Protein 3NJD (pdb70)

Radius of gyration: 25.16 Å; Cα contacts (8 Å, |Δi|>4): 1205; chains: 2; bounding box: 56×66×64 Å

B-factor: mean 18.05, std 8.72, range [6.35, 55.02]

Structure (mmCIF, N/CA/C/O backbone):
data_3NJD
#
_entry.id   3NJD
#
_cell.length_a   171.010
_cell.length_b   171.010
_cell.length_c   171.010
_cell.angle_alpha   90.00
_cell.angle_beta   90.00
_cell.angle_gamma   90.00
#
_symmetry.space_group_name_H-M   'I 2 3'
#
loop_
_entity.id
_entity.type
_entity.pdbx_description
1 polymer 'Enoyl-CoA hydratase'
2 water water
#
loop_
_atom_site.group_PDB
_atom_site.id
_atom_site.type_symbol
_atom_site.label_atom_id
_atom_site.label_alt_id
_atom_site.label_comp_id
_atom_site.label_asym_id
_atom_site.label_entity_id
_atom_site.label_seq_id
_atom_site.pdbx_PDB_ins_code
_atom_site.Cartn_x
_atom_site.Cartn_y
_atom_site.Cartn_z
_atom_site.occupancy
_atom_site.B_iso_or_equiv
_atom_site.auth_seq_id
_atom_site.auth_comp_id
_atom_site.auth_asym_id
_atom_site.auth_atom_id
_atom_site.pdbx_PDB_model_num
ATOM 1 N N . VAL A 1 29 ? 39.012 66.139 14.351 1.00 32.52 8 VAL A N 1
ATOM 2 C CA . VAL A 1 29 ? 40.107 66.968 14.964 1.00 32.01 8 VAL A CA 1
ATOM 3 C C . VAL A 1 29 ? 41.098 67.443 13.904 1.00 32.93 8 VAL A C 1
ATOM 4 O O . VAL A 1 29 ? 41.610 66.640 13.128 1.00 33.88 8 VAL A O 1
ATOM 8 N N . ASP A 1 30 ? 41.356 68.753 13.874 1.00 33.76 9 ASP A N 1
ATOM 9 C CA . ASP A 1 30 ? 42.361 69.352 13.005 1.00 34.00 9 ASP A CA 1
ATOM 10 C C . ASP A 1 30 ? 43.616 69.664 13.823 1.00 33.15 9 ASP A C 1
ATOM 11 O O . ASP A 1 30 ? 43.604 70.560 14.663 1.00 31.88 9 ASP A O 1
ATOM 16 N N . PHE A 1 31 ? 44.695 68.937 13.563 1.00 32.94 10 PHE A N 1
ATOM 17 C CA . PHE A 1 31 ? 45.925 69.112 14.330 1.00 33.56 10 PHE A CA 1
ATOM 18 C C . PHE A 1 31 ? 46.490 70.533 14.194 1.00 33.94 10 PHE A C 1
ATOM 19 O O . PHE A 1 31 ? 47.246 70.973 15.040 1.00 33.45 10 PHE A O 1
ATOM 27 N N . ASP A 1 32 ? 46.096 71.261 13.156 1.00 34.54 11 ASP A N 1
ATOM 28 C CA . ASP A 1 32 ? 46.556 72.639 12.996 1.00 35.39 11 ASP A CA 1
ATOM 29 C C . ASP A 1 32 ? 45.649 73.661 13.651 1.00 34.48 11 ASP A C 1
ATOM 30 O O . ASP A 1 32 ? 45.985 74.856 13.702 1.00 35.63 11 ASP A O 1
ATOM 35 N N . ASN A 1 33 ? 44.504 73.216 14.152 1.00 32.21 12 ASN A N 1
ATOM 36 C CA . ASN A 1 33 ? 43.561 74.109 14.794 1.00 32.08 12 ASN A CA 1
ATOM 37 C C . ASN A 1 33 ? 42.937 73.436 16.018 1.00 28.93 12 ASN A C 1
ATOM 38 O O . ASN A 1 33 ? 41.735 73.215 16.068 1.00 29.60 12 ASN A O 1
ATOM 43 N N . LEU A 1 34 ? 43.770 73.108 17.005 1.00 25.90 13 LEU A N 1
ATOM 44 C CA . LEU A 1 34 ? 43.286 72.503 18.261 1.00 22.93 13 LEU A CA 1
ATOM 45 C C . LEU A 1 34 ? 42.689 73.579 19.159 1.00 22.58 13 LEU A C 1
ATOM 46 O O . LEU A 1 34 ? 43.164 74.726 19.169 1.00 22.75 13 LEU A O 1
ATOM 51 N N . LYS A 1 35 ? 41.646 73.225 19.902 1.00 19.93 14 LYS A N 1
ATOM 52 C CA . LYS A 1 35 ? 40.898 74.191 20.706 1.00 20.01 14 LYS A CA 1
ATOM 53 C C . LYS A 1 35 ? 41.183 74.097 22.200 1.00 19.89 14 LYS A C 1
ATOM 54 O O . LYS A 1 35 ? 40.971 75.068 22.947 1.00 20.22 14 LYS A O 1
ATOM 56 N N . THR A 1 36 ? 41.628 72.939 22.670 1.00 16.60 15 THR A N 1
ATOM 57 C CA . THR A 1 36 ? 41.698 72.716 24.116 1.00 15.47 15 THR A CA 1
ATOM 58 C C . THR A 1 36 ? 43.089 72.338 24.635 1.00 15.06 15 THR A C 1
ATOM 59 O O . THR A 1 36 ? 43.334 72.410 25.832 1.00 16.23 15 THR A O 1
ATOM 63 N N . MET A 1 37 ? 43.994 71.970 23.751 1.00 15.22 16 MET A N 1
ATOM 64 C CA . MET A 1 37 ? 45.305 71.453 24.173 1.00 13.72 16 MET A CA 1
ATOM 65 C C . MET A 1 37 ? 46.265 71.573 23.009 1.00 14.84 16 MET A C 1
ATOM 66 O O . MET A 1 37 ? 45.838 71.817 21.866 1.00 15.93 16 MET A O 1
ATOM 71 N N . THR A 1 38 ? 47.563 71.458 23.299 1.00 14.41 17 THR A N 1
ATOM 72 C CA . THR A 1 38 ? 48.620 71.515 22.310 1.00 14.27 17 THR A CA 1
ATOM 73 C C . THR A 1 38 ? 49.313 70.180 22.233 1.00 14.61 17 THR A C 1
ATOM 74 O O . THR A 1 38 ? 49.197 69.361 23.139 1.00 14.60 17 THR A O 1
ATOM 78 N N . TYR A 1 39 ? 50.001 69.964 21.113 1.00 15.20 18 TYR A N 1
ATOM 79 C CA . TYR A 1 39 ? 50.757 68.758 20.871 1.00 15.05 18 TYR A CA 1
ATOM 80 C C . TYR A 1 39 ? 52.141 69.093 20.353 1.00 16.93 18 TYR A C 1
ATOM 81 O O . TYR A 1 39 ? 52.258 69.902 19.428 1.00 16.91 18 TYR A O 1
ATOM 90 N N . GLU A 1 40 ? 53.174 68.511 20.974 1.00 16.63 19 GLU A N 1
ATOM 91 C CA . GLU A 1 40 ? 54.550 68.758 20.589 1.00 18.35 19 GLU A CA 1
ATOM 92 C C . GLU A 1 40 ? 55.372 67.521 20.880 1.00 17.66 19 GLU A C 1
ATOM 93 O O . GLU A 1 40 ? 55.294 66.993 21.968 1.00 16.82 19 GLU A O 1
ATOM 99 N N . VAL A 1 41 ? 56.185 67.075 19.926 1.00 16.99 20 VAL A N 1
ATOM 100 C CA . VAL A 1 41 ? 57.133 65.983 20.168 1.00 16.40 20 VAL A CA 1
ATOM 101 C C . VAL A 1 41 ? 58.541 66.546 20.334 1.00 18.13 20 VAL A C 1
ATOM 102 O O . VAL A 1 41 ? 59.001 67.347 19.501 1.00 18.58 20 VAL A O 1
ATOM 106 N N . THR A 1 42 ? 59.168 66.215 21.460 1.00 18.16 21 THR A N 1
ATOM 107 C CA . THR A 1 42 ? 60.534 66.625 21.775 1.00 19.74 21 THR A CA 1
ATOM 108 C C . THR A 1 42 ? 61.293 65.366 22.043 1.00 19.69 21 THR A C 1
ATOM 109 O O . THR A 1 42 ? 61.080 64.691 23.053 1.00 18.07 21 THR A O 1
ATOM 113 N N . ASP A 1 43 ? 62.126 65.037 21.070 1.00 22.24 22 ASP A N 1
ATOM 114 C CA . ASP A 1 43 ? 62.950 63.872 21.099 1.00 23.18 22 ASP A CA 1
ATOM 115 C C . ASP A 1 43 ? 61.917 62.657 20.935 1.00 21.89 22 ASP A C 1
ATOM 116 O O . ASP A 1 43 ? 61.303 62.369 19.803 1.00 23.87 22 ASP A O 1
ATOM 121 N N . ARG A 1 44 ? 61.724 61.967 22.037 1.00 18.17 23 ARG A N 1
ATOM 122 C CA . ARG A 1 44 ? 60.894 60.752 22.070 1.00 16.30 23 ARG A CA 1
ATOM 123 C C . ARG A 1 44 ? 59.697 60.943 22.965 1.00 15.28 23 ARG A C 1
ATOM 124 O O . ARG A 1 44 ? 58.973 59.963 23.243 1.00 14.68 23 ARG A O 1
ATOM 132 N N . VAL A 1 45 ? 59.463 62.173 23.393 1.00 13.71 24 VAL A N 1
ATOM 133 C CA . VAL A 1 45 ? 58.367 62.481 24.310 1.00 13.72 24 VAL A CA 1
ATOM 134 C C . VAL A 1 45 ? 57.279 63.253 23.554 1.00 14.02 24 VAL A C 1
ATOM 135 O O . VAL A 1 45 ? 57.559 64.338 22.964 1.00 13.59 24 VAL A O 1
ATOM 139 N N . ALA A 1 46 ? 56.062 62.700 23.530 1.00 12.05 25 ALA A N 1
ATOM 140 C CA . ALA A 1 46 ? 54.912 63.450 23.004 1.00 12.60 25 ALA A CA 1
ATOM 141 C C . ALA A 1 46 ? 54.205 64.199 24.134 1.00 12.66 25 ALA A C 1
ATOM 142 O O . ALA A 1 46 ? 53.620 63.582 25.038 1.00 12.83 25 ALA A O 1
ATOM 144 N N . ARG A 1 47 ? 54.251 65.525 24.077 1.00 11.97 26 ARG A N 1
ATOM 145 C CA . ARG A 1 47 ? 53.672 66.380 25.101 1.00 12.81 26 ARG A CA 1
ATOM 146 C C . ARG A 1 47 ? 52.292 66.836 24.675 1.00 12.31 26 ARG A C 1
ATOM 147 O O . ARG A 1 47 ? 52.156 67.571 23.696 1.00 13.53 26 ARG A O 1
ATOM 155 N N . ILE A 1 48 ? 51.285 66.382 25.418 1.00 11.49 27 ILE A N 1
ATOM 156 C CA . ILE A 1 48 ? 49.881 66.800 25.254 1.00 12.32 27 ILE A CA 1
ATOM 157 C C . ILE A 1 48 ? 49.554 67.709 26.450 1.00 12.76 27 ILE A C 1
ATOM 158 O O . ILE A 1 48 ? 49.565 67.263 27.586 1.00 12.75 27 ILE A O 1
ATOM 163 N N . THR A 1 49 ? 49.386 69.002 26.193 1.00 11.81 28 THR A N 1
ATOM 164 C CA . THR A 1 49 ? 49.336 69.981 27.268 1.00 12.02 28 THR A CA 1
ATOM 165 C C . THR A 1 49 ? 48.069 70.812 27.167 1.00 12.40 28 THR A C 1
ATOM 166 O O . THR A 1 49 ? 47.844 71.492 26.185 1.00 12.54 28 THR A O 1
ATOM 170 N N . PHE A 1 50 ? 47.258 70.799 28.224 1.00 11.99 29 PHE A N 1
ATOM 171 C CA . PHE A 1 50 ? 45.975 71.477 28.185 1.00 12.71 29 PHE A CA 1
ATOM 172 C C . PHE A 1 50 ? 46.242 72.986 28.066 1.00 13.46 29 PHE A C 1
ATOM 173 O O . PHE A 1 50 ? 47.226 73.506 28.622 1.00 13.53 29 PHE A O 1
ATOM 181 N N . ASN A 1 51 ? 45.382 73.661 27.312 1.00 13.06 30 ASN A N 1
ATOM 182 C CA . ASN A 1 51 ? 45.596 75.054 26.923 1.00 15.00 30 ASN A CA 1
ATOM 183 C C . ASN A 1 51 ? 44.374 75.942 27.156 1.00 16.98 30 ASN A C 1
ATOM 184 O O . ASN A 1 51 ? 44.144 76.869 26.378 1.00 16.41 30 ASN A O 1
ATOM 189 N N . ARG A 1 52 ? 43.640 75.696 28.229 1.00 16.88 31 ARG A N 1
ATOM 190 C CA . ARG A 1 52 ? 42.582 76.611 28.684 1.00 18.74 31 ARG A CA 1
ATOM 191 C C . ARG A 1 52 ? 42.798 77.014 30.163 1.00 18.50 31 ARG A C 1
ATOM 192 O O . ARG A 1 52 ? 41.907 76.817 31.000 1.00 18.30 31 ARG A O 1
ATOM 200 N N . PRO A 1 53 ? 43.980 77.559 30.494 1.00 18.69 32 PRO A N 1
ATOM 201 C CA . PRO A 1 53 ? 44.317 77.841 31.891 1.00 19.98 32 PRO A CA 1
ATOM 202 C C . PRO A 1 53 ? 43.382 78.862 32.534 1.00 21.58 32 PRO A C 1
ATOM 203 O O . PRO A 1 53 ? 43.144 78.771 33.731 1.00 21.64 32 PRO A O 1
ATOM 207 N N . GLU A 1 54 ? 42.875 79.805 31.734 1.00 23.17 33 GLU A N 1
ATOM 208 C CA A GLU A 1 54 ? 41.908 80.804 32.211 0.50 24.10 33 GLU A CA 1
ATOM 209 C CA B GLU A 1 54 ? 41.893 80.812 32.185 0.50 24.18 33 GLU A CA 1
ATOM 210 C C . GLU A 1 54 ? 40.594 80.171 32.710 1.00 23.82 33 GLU A C 1
ATOM 211 O O . GLU A 1 54 ? 39.846 80.786 33.494 1.00 25.21 33 GLU A O 1
ATOM 222 N N . LYS A 1 55 ? 40.316 78.942 32.283 1.00 21.14 34 LYS A N 1
ATOM 223 C CA . LYS A 1 55 ? 39.150 78.170 32.717 1.00 20.35 34 LYS A CA 1
ATOM 224 C C . LYS A 1 55 ? 39.542 76.934 33.541 1.00 18.78 34 LYS A C 1
ATOM 225 O O . LYS A 1 55 ? 38.759 76.008 33.675 1.00 17.85 34 LYS A O 1
ATOM 227 N N . GLY A 1 56 ? 40.752 76.907 34.084 1.00 17.79 35 GLY A N 1
ATOM 228 C CA . GLY A 1 56 ? 41.202 75.760 34.863 1.00 17.15 35 GLY A CA 1
ATOM 229 C C . GLY A 1 56 ? 41.336 74.509 34.026 1.00 15.23 35 GLY A C 1
ATOM 230 O O . GLY A 1 56 ? 41.255 73.409 34.535 1.00 15.85 35 GLY A O 1
ATOM 231 N N . ASN A 1 57 ? 41.575 74.668 32.736 1.00 14.62 36 ASN A N 1
ATOM 232 C CA . ASN A 1 57 ? 41.608 73.550 31.802 1.00 15.10 36 ASN A CA 1
ATOM 233 C C . ASN A 1 57 ? 40.366 72.677 31.873 1.00 14.65 36 ASN A C 1
ATOM 234 O O . ASN A 1 57 ? 40.409 71.445 31.696 1.00 12.95 36 ASN A O 1
ATOM 239 N N . ALA A 1 58 ? 39.243 73.335 32.105 1.00 14.95 37 ALA A N 1
ATOM 240 C CA . ALA A 1 58 ? 37.999 72.618 32.256 1.00 14.45 37 ALA A CA 1
ATOM 241 C C . ALA A 1 58 ? 37.649 71.868 30.988 1.00 14.27 37 ALA A C 1
ATOM 242 O O . ALA A 1 58 ? 37.947 72.280 29.857 1.00 14.37 37 ALA A O 1
ATOM 244 N N . ILE A 1 59 ? 36.997 70.732 31.196 1.00 13.89 38 ILE A N 1
ATOM 245 C CA . ILE A 1 59 ? 36.655 69.792 30.136 1.00 13.19 38 ILE A CA 1
ATOM 246 C C . ILE A 1 59 ? 35.448 70.316 29.378 1.00 14.64 38 ILE A C 1
ATOM 247 O O . ILE A 1 59 ? 34.410 70.670 29.994 1.00 14.37 38 ILE A O 1
ATOM 252 N N . VAL A 1 60 ? 35.571 70.342 28.058 1.00 14.43 39 VAL A N 1
ATOM 253 C CA . VAL A 1 60 ? 34.468 70.702 27.157 1.00 15.47 39 VAL A CA 1
ATOM 254 C C . VAL A 1 60 ? 34.333 69.616 26.084 1.00 16.14 39 VAL A C 1
ATOM 255 O O . VAL A 1 60 ? 35.106 68.655 26.067 1.00 13.94 39 VAL A O 1
ATOM 259 N N . ALA A 1 61 ? 33.344 69.752 25.203 1.00 16.45 40 ALA A N 1
ATOM 260 C CA . ALA A 1 61 ? 33.015 68.685 24.239 1.00 16.40 40 ALA A CA 1
ATOM 261 C C . ALA A 1 61 ? 34.253 68.262 23.420 1.00 15.67 40 ALA A C 1
ATOM 262 O O . ALA A 1 61 ? 34.447 67.086 23.162 1.00 15.79 40 ALA A O 1
ATOM 264 N N . ASP A 1 62 ? 35.106 69.207 23.050 1.00 16.32 41 ASP A N 1
ATOM 265 C CA . ASP A 1 62 ? 36.266 68.893 22.240 1.00 16.17 41 ASP A CA 1
ATOM 266 C C . ASP A 1 62 ? 37.415 68.186 23.003 1.00 15.35 41 ASP A C 1
ATOM 267 O O . ASP A 1 62 ? 38.257 67.559 22.394 1.00 15.20 41 ASP A O 1
ATOM 272 N N . THR A 1 63 ? 37.426 68.255 24.326 1.00 14.58 42 THR A N 1
ATOM 273 C CA . THR A 1 63 ? 38.554 67.741 25.134 1.00 12.30 42 THR A CA 1
ATOM 274 C C . THR A 1 63 ? 38.775 66.236 24.904 1.00 12.68 42 THR A C 1
ATOM 275 O O . THR A 1 63 ? 39.883 65.826 24.568 1.00 11.77 42 THR A O 1
ATOM 279 N N . PRO A 1 64 ? 37.711 65.400 25.018 1.00 11.83 43 PRO A N 1
ATOM 280 C CA . PRO A 1 64 ? 37.959 63.957 24.787 1.00 12.68 43 PRO A CA 1
ATOM 281 C C . PRO A 1 64 ? 38.352 63.606 23.354 1.00 12.65 43 PRO A C 1
ATOM 282 O O . PRO A 1 64 ? 39.118 62.643 23.122 1.00 12.80 43 PRO A O 1
ATOM 286 N N . LEU A 1 65 ? 37.870 64.408 22.408 1.00 13.38 44 LEU A N 1
ATOM 287 C CA . LEU A 1 65 ? 38.142 64.168 20.993 1.00 15.07 44 LEU A CA 1
ATOM 288 C C . LEU A 1 65 ? 39.595 64.513 20.685 1.00 12.68 44 LEU A C 1
ATOM 289 O O . LEU A 1 65 ? 40.347 63.706 20.090 1.00 12.37 44 LEU A O 1
ATOM 294 N N . GLU A 1 66 ? 40.030 65.668 21.157 1.00 12.57 45 GLU A N 1
ATOM 295 C CA . GLU A 1 66 ? 41.427 66.052 20.953 1.00 13.20 45 GLU A CA 1
ATOM 296 C C . GLU A 1 66 ? 42.352 65.094 21.712 1.00 13.06 45 GLU A C 1
ATOM 297 O O . GLU A 1 66 ? 43.351 64.642 21.175 1.00 13.41 45 GLU A O 1
ATOM 303 N N . LEU A 1 67 ? 42.022 64.763 22.958 1.00 13.83 46 LEU A N 1
ATOM 304 C CA . LEU A 1 67 ? 42.895 63.851 23.721 1.00 12.60 46 LEU A CA 1
ATOM 305 C C . LEU A 1 67 ? 43.086 62.535 22.997 1.00 12.61 46 LEU A C 1
ATOM 306 O O . LEU A 1 67 ? 44.205 62.077 22.808 1.00 11.99 46 LEU A O 1
ATOM 311 N N . SER A 1 68 ? 41.996 61.910 22.592 1.00 12.36 47 SER A N 1
ATOM 312 C CA A SER A 1 68 ? 42.122 60.577 21.994 0.50 12.70 47 SER A CA 1
ATOM 313 C CA B SER A 1 68 ? 42.040 60.595 21.942 0.50 12.95 47 SER A CA 1
ATOM 314 C C . SER A 1 68 ? 42.803 60.644 20.612 1.00 13.08 47 SER A C 1
ATOM 315 O O . SER A 1 68 ? 43.610 59.759 20.280 1.00 11.88 47 SER A O 1
ATOM 320 N N . ALA A 1 69 ? 42.554 61.693 19.836 1.00 13.11 48 ALA A N 1
ATOM 321 C CA . ALA A 1 69 ? 43.222 61.863 18.559 1.00 13.45 48 ALA A CA 1
ATOM 322 C C . ALA A 1 69 ? 44.738 62.066 18.709 1.00 13.07 48 ALA A C 1
ATOM 323 O O . ALA A 1 69 ? 45.512 61.542 17.902 1.00 13.09 48 ALA A O 1
ATOM 325 N N . LEU A 1 70 ? 45.146 62.848 19.709 1.00 12.83 49 LEU A N 1
ATOM 326 C CA . LEU A 1 70 ? 46.569 63.109 19.924 1.00 12.00 49 LEU A CA 1
ATOM 327 C C . LEU A 1 70 ? 47.316 61.879 20.493 1.00 11.94 49 LEU A C 1
ATOM 328 O O . LEU A 1 70 ? 48.477 61.637 20.153 1.00 10.76 49 LEU A O 1
ATOM 333 N N . VAL A 1 71 ? 46.656 61.137 21.371 1.00 11.09 50 VAL A N 1
ATOM 334 C CA . VAL A 1 71 ? 47.185 59.900 21.883 1.00 10.85 50 VAL A CA 1
ATOM 335 C C . VAL A 1 71 ? 47.428 58.912 20.730 1.00 10.76 50 VAL A C 1
ATOM 336 O O . VAL A 1 71 ? 48.481 58.272 20.685 1.00 10.42 50 VAL A O 1
ATOM 340 N N . GLU A 1 72 ? 46.445 58.772 19.826 1.00 10.27 51 GLU A N 1
ATOM 341 C CA . GLU A 1 72 ? 46.584 57.922 18.661 1.00 11.10 51 GLU A CA 1
ATOM 342 C C . GLU A 1 72 ? 47.740 58.372 17.762 1.00 12.61 51 GLU A C 1
ATOM 343 O O . GLU A 1 72 ? 48.529 57.548 17.253 1.00 12.77 51 GLU A O 1
ATOM 349 N N . ARG A 1 73 ? 47.852 59.672 17.541 1.00 11.69 52 ARG A N 1
ATOM 350 C CA . ARG A 1 73 ? 48.949 60.214 16.755 1.00 13.75 52 ARG A CA 1
ATOM 351 C C . ARG A 1 73 ? 50.290 59.827 17.351 1.00 12.80 52 ARG A C 1
ATOM 352 O O . ARG A 1 73 ? 51.197 59.403 16.650 1.00 13.06 52 ARG A O 1
ATOM 360 N N . ALA A 1 74 ? 50.398 59.964 18.661 1.00 12.66 53 ALA A N 1
ATOM 361 C CA . ALA A 1 74 ? 51.622 59.568 19.358 1.00 12.18 53 ALA A CA 1
ATOM 362 C C . ALA A 1 74 ? 51.906 58.070 19.251 1.00 12.27 53 ALA A C 1
ATOM 363 O O . ALA A 1 74 ? 53.041 57.667 19.015 1.00 11.61 53 ALA A O 1
ATOM 365 N N . ASP A 1 75 ? 50.876 57.251 19.452 1.00 10.74 54 ASP A N 1
ATOM 366 C CA . ASP A 1 75 ? 51.022 55.793 19.329 1.00 11.00 54 ASP A CA 1
ATOM 367 C C . ASP A 1 75 ? 51.593 55.406 17.939 1.00 12.40 54 ASP A C 1
ATOM 368 O O . ASP A 1 75 ? 52.379 54.489 17.819 1.00 13.33 54 ASP A O 1
ATOM 373 N N . LEU A 1 76 ? 51.154 56.088 16.888 1.00 13.53 55 LEU A N 1
ATOM 374 C CA . LEU A 1 76 ? 51.523 55.732 15.533 1.00 14.46 55 LEU A CA 1
ATOM 375 C C . LEU A 1 76 ? 52.869 56.295 15.070 1.00 14.47 55 LEU A C 1
ATOM 376 O O . LEU A 1 76 ? 53.394 55.880 14.042 1.00 14.53 55 LEU A O 1
ATOM 381 N N . ASP A 1 77 ? 53.447 57.222 15.824 1.00 13.79 56 ASP A N 1
ATOM 382 C CA . ASP A 1 77 ? 54.705 57.857 15.474 1.00 12.72 56 ASP A CA 1
ATOM 383 C C . ASP A 1 77 ? 55.875 57.040 16.039 1.00 13.58 56 ASP A C 1
ATOM 384 O O . ASP A 1 77 ? 56.061 56.985 17.247 1.00 11.60 56 ASP A O 1
ATOM 389 N N . PRO A 1 78 ? 56.694 56.439 15.171 1.00 14.58 57 PRO A N 1
ATOM 390 C CA . PRO A 1 78 ? 57.750 55.583 15.678 1.00 15.53 57 PRO A CA 1
ATOM 391 C C . PRO A 1 78 ? 58.847 56.325 16.431 1.00 16.12 57 PRO A C 1
ATOM 392 O O . PRO A 1 78 ? 59.630 55.673 17.142 1.00 16.05 57 PRO A O 1
ATOM 396 N N . ASP A 1 79 ? 58.887 57.647 16.313 1.00 15.12 58 ASP A N 1
ATOM 397 C CA . ASP A 1 79 ? 59.852 58.416 17.056 1.00 15.80 58 ASP A CA 1
ATOM 398 C C . ASP A 1 79 ? 59.376 58.765 18.462 1.00 15.28 58 ASP A C 1
ATOM 399 O O . ASP A 1 79 ? 60.146 59.355 19.222 1.00 16.24 58 ASP A O 1
ATOM 404 N N . VAL A 1 80 ? 58.132 58.397 18.809 1.00 13.00 59 VAL A N 1
ATOM 405 C CA . VAL A 1 80 ? 57.572 58.660 20.142 1.00 12.32 59 VAL A CA 1
ATOM 406 C C . VAL A 1 80 ? 57.596 57.386 20.982 1.00 12.68 59 VAL A C 1
ATOM 407 O O . VAL A 1 80 ? 57.136 56.333 20.537 1.00 11.73 59 VAL A O 1
ATOM 411 N N . HIS A 1 81 ? 58.131 57.495 22.199 1.00 12.54 60 HIS A N 1
ATOM 412 C CA . HIS A 1 81 ? 58.180 56.373 23.143 1.00 12.48 60 HIS A CA 1
ATOM 413 C C . HIS A 1 81 ? 57.268 56.545 24.359 1.00 12.22 60 HIS A C 1
ATOM 414 O O . HIS A 1 81 ? 56.914 55.554 25.001 1.00 12.45 60 HIS A O 1
ATOM 421 N N . VAL A 1 82 ? 56.907 57.780 24.676 1.00 11.01 61 VAL A N 1
ATOM 422 C CA . VAL A 1 82 ? 56.161 58.102 25.896 1.00 10.24 61 VAL A CA 1
ATOM 423 C C . VAL A 1 82 ? 55.321 59.383 25.670 1.00 10.64 61 VAL A C 1
ATOM 424 O O . VAL A 1 82 ? 55.704 60.311 24.942 1.00 9.86 61 VAL A O 1
ATOM 428 N N . ILE A 1 83 ? 54.141 59.386 26.278 1.00 10.31 62 ILE A N 1
ATOM 429 C CA . ILE A 1 83 ? 53.200 60.479 26.214 1.00 9.89 62 ILE A CA 1
ATOM 430 C C . ILE A 1 83 ? 53.128 61.135 27.579 1.00 10.98 62 ILE A C 1
ATOM 431 O O . ILE A 1 83 ? 52.909 60.462 28.607 1.00 11.06 62 ILE A O 1
ATOM 436 N N . LEU A 1 84 ? 53.333 62.447 27.596 1.00 10.85 63 LEU A N 1
ATOM 437 C CA . LEU A 1 84 ? 53.303 63.231 28.836 1.00 11.65 63 LEU A CA 1
ATOM 438 C C . LEU A 1 84 ? 52.130 64.227 28.750 1.00 11.51 63 LEU A C 1
ATOM 439 O O . LEU A 1 84 ? 52.108 65.097 27.878 1.00 12.15 63 LEU A O 1
ATOM 444 N N . VAL A 1 85 ? 51.180 64.074 29.667 1.00 11.46 64 VAL A N 1
ATOM 445 C CA . VAL A 1 85 ? 49.998 64.887 29.711 1.00 11.52 64 VAL A CA 1
ATOM 446 C C . VAL A 1 85 ? 50.099 65.807 30.924 1.00 12.45 64 VAL A C 1
ATOM 447 O O . VAL A 1 85 ? 50.305 65.335 32.047 1.00 12.49 64 VAL A O 1
ATOM 451 N N . SER A 1 86 ? 49.871 67.101 30.694 1.00 11.99 65 SER A N 1
ATOM 452 C CA . SER A 1 86 ? 49.903 68.109 31.743 1.00 12.51 65 SER A CA 1
ATOM 453 C C . SER A 1 86 ? 49.025 69.264 31.348 1.00 12.81 65 SER A C 1
ATOM 454 O O . SER A 1 86 ? 48.491 69.294 30.245 1.00 12.92 65 SER A O 1
ATOM 457 N N . GLY A 1 87 ? 48.851 70.182 32.276 1.00 12.78 66 GLY A N 1
ATOM 458 C CA . GLY A 1 87 ? 48.073 71.405 32.014 1.00 13.25 66 GLY A CA 1
ATOM 459 C C . GLY A 1 87 ? 48.837 72.697 32.304 1.00 13.37 66 GLY A C 1
ATOM 460 O O . GLY A 1 87 ? 49.734 72.757 33.161 1.00 12.87 66 GLY A O 1
ATOM 461 N N . ARG A 1 88 ? 48.457 73.744 31.573 1.00 13.26 67 ARG A N 1
ATOM 462 C CA . ARG A 1 88 ? 48.993 75.062 31.782 1.00 14.13 67 ARG A CA 1
ATOM 463 C C . ARG A 1 88 ? 48.217 75.724 32.905 1.00 13.77 67 ARG A C 1
ATOM 464 O O . ARG A 1 88 ? 47.210 75.192 33.403 1.00 14.28 67 ARG A O 1
ATOM 472 N N . GLY A 1 89 ? 48.712 76.884 33.329 1.00 14.96 68 GLY A N 1
ATOM 473 C CA . GLY A 1 89 ? 48.050 77.646 34.367 1.00 15.26 68 GLY A CA 1
ATOM 474 C C . G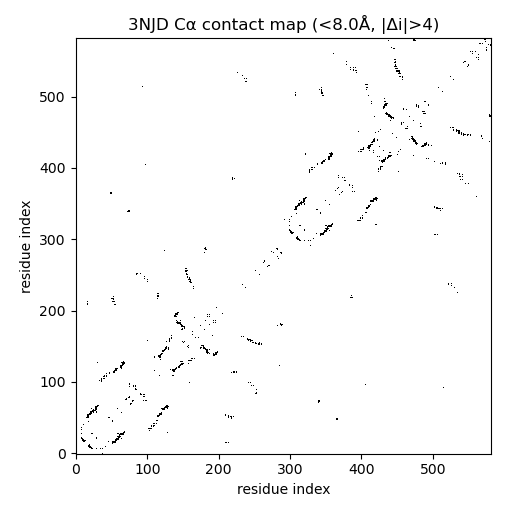LY A 1 89 ? 48.300 77.138 35.790 1.00 14.94 68 GLY A C 1
ATOM 475 O O . GLY A 1 89 ? 49.375 76.597 36.105 1.00 13.07 68 GLY A O 1
ATOM 476 N N . GLU A 1 90 ? 47.311 77.324 36.670 1.00 14.99 69 GLU A N 1
ATOM 477 C CA . GLU A 1 90 ? 47.510 77.047 38.111 1.00 15.06 69 GLU A CA 1
ATOM 478 C C . GLU A 1 90 ? 47.348 75.588 38.529 1.00 15.56 69 GLU A C 1
ATOM 479 O O . GLU A 1 90 ? 47.712 75.203 39.652 1.00 16.03 69 GLU A O 1
ATOM 485 N N . GLY A 1 91 ? 46.758 74.792 37.662 1.00 14.72 70 GLY A N 1
ATOM 486 C CA . GLY A 1 91 ? 46.597 73.371 37.944 1.00 14.78 70 GLY A CA 1
ATOM 487 C C . GLY A 1 91 ? 46.298 72.550 36.720 1.00 14.04 70 GLY A C 1
ATOM 488 O O . GLY A 1 91 ? 46.059 73.079 35.644 1.00 14.85 70 GLY A O 1
ATOM 489 N N . PHE A 1 92 ? 46.282 71.236 36.907 1.00 13.17 71 PHE A N 1
ATOM 490 C CA . PHE A 1 92 ? 46.096 70.301 35.841 1.00 13.06 71 PHE A CA 1
ATOM 491 C C . PHE A 1 92 ? 44.703 70.424 35.230 1.00 13.05 71 PHE A C 1
ATOM 492 O O . PHE A 1 92 ? 44.577 70.637 34.027 1.00 13.26 71 PHE A O 1
ATOM 500 N N . CYS A 1 93 ? 43.688 70.209 36.054 1.00 12.95 72 CYS A N 1
ATOM 501 C CA . CYS A 1 93 ? 42.302 70.225 35.581 1.00 12.92 72 CYS A CA 1
ATOM 502 C C . CYS A 1 93 ? 41.300 70.309 36.758 1.00 13.75 72 CYS A C 1
ATOM 503 O O . CYS A 1 93 ? 41.394 69.509 37.704 1.00 12.86 72 CYS A O 1
ATOM 506 N N . ALA A 1 94 ? 40.375 71.286 36.663 1.00 14.57 73 ALA A N 1
ATOM 507 C CA . ALA A 1 94 ? 39.313 71.585 37.662 1.00 15.95 73 ALA A CA 1
ATOM 508 C C . ALA A 1 94 ? 38.042 70.766 37.433 1.00 16.40 73 ALA A C 1
ATOM 509 O O . ALA A 1 94 ? 37.117 70.851 38.244 1.00 17.18 73 ALA A O 1
ATOM 511 N N . GLY A 1 95 ? 37.948 70.048 36.321 1.00 16.02 74 GLY A N 1
ATOM 512 C CA . GLY A 1 95 ? 36.788 69.212 36.058 1.00 16.85 74 GLY A CA 1
ATOM 513 C C . GLY A 1 95 ? 35.949 69.691 34.900 1.00 17.09 74 GLY A C 1
ATOM 514 O O . GLY A 1 95 ? 36.424 70.417 34.047 1.00 16.67 74 GLY A O 1
ATOM 515 N N . PHE A 1 96 ? 34.709 69.245 34.856 1.00 18.04 75 PHE A N 1
ATOM 516 C CA . PHE A 1 96 ? 33.840 69.615 33.741 1.00 20.19 75 PHE A CA 1
ATOM 517 C C . PHE A 1 96 ? 33.427 71.085 33.714 1.00 23.76 75 PHE A C 1
ATOM 518 O O . PHE A 1 96 ? 33.062 71.656 34.755 1.00 24.96 75 PHE A O 1
ATOM 526 N N . ASP A 1 97 ? 33.487 71.663 32.515 1.00 25.74 76 ASP A N 1
ATOM 527 C CA . ASP A 1 97 ? 33.009 73.010 32.246 1.00 28.58 76 ASP A CA 1
ATOM 528 C C . ASP A 1 97 ? 31.504 72.964 32.081 1.00 30.95 76 ASP A C 1
ATOM 529 O O . ASP A 1 97 ? 30.841 73.958 32.409 1.00 36.85 76 ASP A O 1
ATOM 531 N N . PRO A 1 113 ? 27.015 70.336 14.023 1.00 44.59 92 PRO A N 1
ATOM 532 C CA . PRO A 1 113 ? 28.098 69.388 14.388 1.00 43.80 92 PRO A CA 1
ATOM 533 C C . PRO A 1 113 ? 27.524 68.106 15.051 1.00 42.15 92 PRO A C 1
ATOM 534 O O . PRO A 1 113 ? 27.490 67.011 14.438 1.00 42.49 92 PRO A O 1
ATOM 538 N N . TYR A 1 114 ? 27.046 68.259 16.290 1.00 39.45 93 TYR A N 1
ATOM 539 C CA . TYR A 1 114 ? 26.215 67.234 16.917 1.00 36.61 93 TYR A CA 1
ATOM 540 C C . TYR A 1 114 ? 24.748 67.475 16.626 1.00 34.31 93 TYR A C 1
ATOM 541 O O . TYR A 1 114 ? 23.882 66.737 17.127 1.00 30.95 93 TYR A O 1
ATOM 550 N N . GLU A 1 115 ? 24.460 68.476 15.783 1.00 31.66 94 GLU A N 1
ATOM 551 C CA . GLU A 1 115 ? 23.097 68.764 15.388 1.00 30.52 94 GLU A CA 1
ATOM 552 C C . GLU A 1 115 ? 22.454 67.526 14.808 1.00 28.84 94 GLU A C 1
ATOM 553 O O . GLU A 1 115 ? 23.047 66.833 13.999 1.00 29.14 94 GLU A O 1
ATOM 555 N N . GLY A 1 116 ? 21.222 67.248 15.212 1.00 27.68 95 GLY A N 1
ATOM 556 C CA . GLY A 1 116 ? 20.509 66.085 14.688 1.00 26.98 95 GLY A CA 1
ATOM 557 C C . GLY A 1 116 ? 21.002 64.754 15.257 1.00 24.64 95 GLY A C 1
ATOM 558 O O . GLY A 1 116 ? 20.552 63.702 14.815 1.00 26.46 95 GLY A O 1
ATOM 559 N N . THR A 1 117 ? 21.922 64.794 16.211 1.00 22.06 96 THR A N 1
ATOM 560 C CA . THR A 1 117 ? 22.332 63.566 16.912 1.00 19.50 96 THR A CA 1
ATOM 561 C C . THR A 1 117 ? 21.860 63.593 18.351 1.00 18.51 96 THR A C 1
ATOM 562 O O . THR A 1 117 ? 21.464 64.640 18.888 1.00 16.19 96 THR A O 1
ATOM 566 N N . VAL A 1 118 ? 21.996 62.446 19.007 1.00 16.51 97 VAL A N 1
ATOM 567 C CA . VAL A 1 118 ? 21.703 62.379 20.444 1.00 16.89 97 VAL A CA 1
ATOM 568 C C . VAL A 1 118 ? 22.567 63.307 21.307 1.00 16.55 97 VAL A C 1
ATOM 569 O O . VAL A 1 118 ? 22.214 63.629 22.452 1.00 16.19 97 VAL A O 1
ATOM 573 N N . LEU A 1 119 ? 23.734 63.678 20.795 1.00 16.89 98 LEU A N 1
ATOM 574 C CA . LEU A 1 119 ? 24.654 64.527 21.521 1.00 17.62 98 LEU A CA 1
ATOM 575 C C . LEU A 1 119 ? 24.388 66.012 21.292 1.00 18.22 98 LEU A C 1
ATOM 576 O O . LEU A 1 119 ? 25.134 66.873 21.804 1.00 18.53 98 LEU A O 1
ATOM 581 N N . SER A 1 120 ? 23.377 66.342 20.517 1.00 19.30 99 SER A N 1
ATOM 582 C CA . SER A 1 120 ? 23.114 67.776 20.270 1.00 21.48 99 SER A CA 1
ATOM 583 C C . SER A 1 120 ? 22.886 68.557 21.593 1.00 22.80 99 SER A C 1
ATOM 584 O O . SER A 1 120 ? 22.327 68.035 22.571 1.00 20.15 99 SER A O 1
ATOM 587 N N . GLY A 1 121 ? 23.305 69.821 21.620 1.00 23.75 100 GLY A N 1
ATOM 588 C CA . GLY A 1 121 ? 23.067 70.675 22.788 1.00 24.67 100 GLY A CA 1
ATOM 589 C C . GLY A 1 121 ? 21.587 70.742 23.122 1.00 24.69 100 GLY A C 1
ATOM 590 O O . GLY A 1 121 ? 21.210 70.690 24.292 1.00 25.43 100 GLY A O 1
ATOM 591 N N . LYS A 1 122 ? 20.745 70.782 22.111 1.00 25.30 101 LYS A N 1
ATOM 592 C CA . LYS A 1 122 ? 19.306 70.867 22.333 1.00 25.84 101 LYS A CA 1
ATOM 593 C C . LYS A 1 122 ? 18.783 69.599 23.034 1.00 24.87 101 LYS A C 1
ATOM 594 O O . LYS A 1 122 ? 18.001 69.693 24.006 1.00 24.74 101 LYS A O 1
ATOM 596 N N . THR A 1 123 ? 19.201 68.434 22.527 1.00 23.23 102 THR A N 1
ATOM 597 C CA . THR A 1 123 ? 18.767 67.127 23.091 1.00 21.86 102 THR A CA 1
ATOM 598 C C . THR A 1 123 ? 19.251 66.977 24.509 1.00 19.67 102 THR A C 1
ATOM 599 O O . THR A 1 123 ? 18.481 66.570 25.386 1.00 18.23 102 THR A O 1
ATOM 603 N N . GLN A 1 124 ? 20.511 67.331 24.751 1.00 18.63 103 GLN A N 1
ATOM 604 C CA . GLN A 1 124 ? 21.101 67.170 26.069 1.00 18.00 103 GLN A CA 1
ATOM 605 C C . GLN A 1 124 ? 20.495 68.173 27.061 1.00 19.97 103 GLN A C 1
ATOM 606 O O . GLN A 1 124 ? 20.201 67.837 28.203 1.00 18.59 103 GLN A O 1
ATOM 612 N N . ALA A 1 125 ? 20.291 69.411 26.627 1.00 19.86 104 ALA A N 1
ATOM 613 C CA . ALA A 1 125 ? 19.641 70.381 27.496 1.00 21.05 104 ALA A CA 1
ATOM 614 C C . ALA A 1 125 ? 18.209 69.921 27.883 1.00 20.10 104 ALA A C 1
ATOM 615 O O . ALA A 1 125 ? 17.864 69.967 29.078 1.00 20.84 104 ALA A O 1
ATOM 617 N N . LEU A 1 126 ? 17.411 69.478 26.918 1.00 19.47 105 LEU A N 1
ATOM 618 C CA . LEU A 1 126 ? 16.072 68.957 27.197 1.00 19.46 105 LEU A CA 1
ATOM 619 C C . LEU A 1 126 ? 16.122 67.833 28.227 1.00 19.49 105 LEU A C 1
ATOM 620 O O . LEU A 1 126 ? 15.202 67.704 29.049 1.00 20.80 105 LEU A O 1
ATOM 622 N N . ASN A 1 127 ? 17.180 67.023 28.159 1.00 17.13 106 ASN A N 1
ATOM 623 C CA . ASN A 1 127 ? 17.305 65.881 29.066 1.00 16.77 106 ASN A CA 1
ATOM 624 C C . ASN A 1 127 ? 17.751 66.259 30.466 1.00 16.91 106 ASN A C 1
ATOM 625 O O . ASN A 1 127 ? 17.927 65.376 31.303 1.00 15.52 106 ASN A O 1
ATOM 630 N N . HIS A 1 128 ? 18.015 67.538 30.697 1.00 18.53 107 HIS A N 1
ATOM 631 C CA . HIS A 1 128 ? 18.343 67.997 32.044 1.00 19.58 107 HIS A CA 1
ATOM 632 C C . HIS A 1 128 ? 17.228 68.836 32.664 1.00 20.35 107 HIS A C 1
ATOM 633 O O . HIS A 1 128 ? 17.414 69.401 33.736 1.00 21.31 107 HIS A O 1
ATOM 640 N N . LEU A 1 129 ? 16.057 68.878 32.041 1.00 21.31 108 LEU A N 1
ATOM 641 C CA . LEU A 1 129 ? 14.918 69.559 32.649 1.00 22.46 108 LEU A CA 1
ATOM 642 C C . LEU A 1 129 ? 14.457 68.732 33.879 1.00 22.72 108 LEU A C 1
ATOM 643 O O . LEU A 1 129 ? 14.493 67.482 33.827 1.00 23.55 108 LEU A O 1
ATOM 648 N N . PRO A 1 130 ? 14.067 69.410 34.976 1.00 21.51 109 PRO A N 1
ATOM 649 C CA . PRO A 1 130 ? 13.692 68.668 36.194 1.00 21.87 109 PRO A CA 1
ATOM 650 C C . PRO A 1 130 ? 12.255 68.150 36.220 1.00 22.22 109 PRO A C 1
ATOM 651 O O . PRO A 1 130 ? 12.015 67.107 36.824 1.00 22.88 109 PRO A O 1
ATOM 655 N N . ASP A 1 131 ? 11.309 68.836 35.578 1.00 22.55 110 ASP A N 1
ATOM 656 C CA . ASP A 1 131 ? 9.911 68.539 35.832 1.00 23.40 110 ASP A CA 1
ATOM 657 C C . ASP A 1 131 ? 9.243 67.685 34.737 1.00 22.46 110 ASP A C 1
ATOM 658 O O . ASP A 1 131 ? 8.029 67.712 34.562 1.00 22.31 110 ASP A O 1
ATOM 663 N N . GLU A 1 132 ? 10.047 66.875 34.041 1.00 21.29 111 GLU A N 1
ATOM 664 C CA . GLU A 1 132 ? 9.580 65.879 33.066 1.00 21.74 111 GLU A CA 1
ATOM 665 C C . GLU A 1 132 ? 10.524 64.671 33.219 1.00 18.84 111 GLU A C 1
ATOM 666 O O . GLU A 1 132 ? 11.658 64.848 33.627 1.00 18.26 111 GLU A O 1
ATOM 672 N N . PRO A 1 133 ? 10.072 63.468 32.893 1.00 17.63 112 PRO A N 1
ATOM 673 C CA . PRO A 1 133 ? 10.990 62.316 32.954 1.00 16.14 112 PRO A CA 1
ATOM 674 C C . PRO A 1 133 ? 12.178 62.475 32.033 1.00 15.17 112 PRO A C 1
ATOM 675 O O . PRO A 1 133 ? 12.024 62.845 30.872 1.00 15.16 112 PRO A O 1
ATOM 679 N N . TRP A 1 134 ? 13.349 62.194 32.561 1.00 14.64 113 TRP A N 1
ATOM 680 C CA . TRP A 1 134 ? 14.588 62.259 31.808 1.00 13.49 113 TRP A CA 1
ATOM 681 C C . TRP A 1 134 ? 14.930 60.850 31.306 1.00 13.47 113 TRP A C 1
ATOM 682 O O . TRP A 1 134 ? 14.320 59.860 31.726 1.00 13.47 113 TRP A O 1
ATOM 693 N N . ASP A 1 135 ? 15.887 60.775 30.379 1.00 13.43 114 ASP A N 1
ATOM 694 C CA . ASP A 1 135 ? 16.267 59.517 29.770 1.00 12.49 114 ASP A CA 1
ATOM 695 C C . ASP A 1 135 ? 17.725 59.237 30.154 1.00 12.36 114 ASP A C 1
ATOM 696 O O . ASP A 1 135 ? 18.662 59.855 29.627 1.00 12.42 114 ASP A O 1
ATOM 701 N N . PRO A 1 136 ? 17.948 58.280 31.063 1.00 11.35 115 PRO A N 1
ATOM 702 C CA . PRO A 1 136 ? 19.344 58.015 31.438 1.00 10.77 115 PRO A CA 1
ATOM 703 C C . PRO A 1 136 ? 20.224 57.446 30.342 1.00 10.68 115 PRO A C 1
ATOM 704 O O . PRO A 1 136 ? 21.443 57.560 30.453 1.00 10.34 115 PRO A O 1
ATOM 708 N N . MET A 1 137 ? 19.646 56.841 29.305 1.00 10.63 116 MET A N 1
ATOM 709 C CA . MET A 1 137 ? 20.464 56.305 28.218 1.00 10.03 116 MET A CA 1
ATOM 710 C C . MET A 1 137 ? 20.870 57.399 27.251 1.00 10.71 116 MET A C 1
ATOM 711 O O . MET A 1 137 ? 21.969 57.321 26.693 1.00 10.51 116 MET A O 1
ATOM 716 N N . VAL A 1 138 ? 20.025 58.428 27.077 1.00 11.26 117 VAL A N 1
ATOM 717 C CA . VAL A 1 138 ? 20.460 59.650 26.350 1.00 11.36 117 VAL A CA 1
ATOM 718 C C . VAL A 1 138 ? 21.669 60.274 27.100 1.00 11.91 117 VAL A C 1
ATOM 719 O O . VAL A 1 138 ? 22.631 60.729 26.489 1.00 10.95 117 VAL A O 1
ATOM 723 N N . ASP A 1 139 ? 21.612 60.310 28.414 1.00 11.00 118 ASP A N 1
ATOM 724 C CA . ASP A 1 139 ? 22.727 60.824 29.188 1.00 10.40 118 ASP A CA 1
ATOM 725 C C . ASP A 1 139 ? 23.957 59.909 29.053 1.00 10.53 118 ASP A C 1
ATOM 726 O O . ASP A 1 139 ? 25.095 60.390 28.834 1.00 10.37 118 ASP A O 1
ATOM 731 N N . TYR A 1 140 ? 23.733 58.585 29.145 1.00 10.42 119 TYR A N 1
ATOM 732 C CA . TYR A 1 140 ? 24.831 57.605 29.048 1.00 10.21 119 TYR A CA 1
ATOM 733 C C . TYR A 1 140 ? 25.561 57.758 27.704 1.00 10.99 119 TYR A C 1
ATOM 734 O O . TYR A 1 140 ? 26.820 57.720 27.630 1.00 9.25 119 TYR A O 1
ATOM 743 N N . GLN A 1 141 ? 24.817 57.907 26.612 1.00 9.81 120 GLN A N 1
ATOM 744 C CA . GLN A 1 141 ? 25.486 58.018 25.310 1.00 10.93 120 GLN A CA 1
ATOM 745 C C . GLN A 1 141 ? 26.437 59.224 25.269 1.00 11.54 120 GLN A C 1
ATOM 746 O O . GLN A 1 141 ? 27.490 59.173 24.623 1.00 12.81 120 GLN A O 1
ATOM 752 N N . MET A 1 142 ? 26.054 60.306 25.947 1.00 10.80 121 MET A N 1
ATOM 753 C CA . MET A 1 142 ? 26.898 61.488 26.060 1.00 10.98 121 MET A CA 1
ATOM 754 C C . MET A 1 142 ? 28.091 61.252 27.018 1.00 11.18 121 MET A C 1
ATOM 755 O O . MET A 1 142 ? 29.269 61.454 26.649 1.00 11.07 121 MET A O 1
ATOM 760 N N . MET A 1 143 ? 27.821 60.873 28.261 1.00 10.20 122 MET A N 1
ATOM 761 C CA . MET A 1 143 ? 28.922 60.855 29.258 1.00 10.00 122 MET A CA 1
ATOM 762 C C . MET A 1 143 ? 29.893 59.718 29.013 1.00 10.06 122 MET A C 1
ATOM 763 O O . MET A 1 143 ? 31.110 59.852 29.221 1.00 10.64 122 MET A O 1
ATOM 768 N N . SER A 1 144 ? 29.397 58.604 28.490 1.00 10.00 123 SER A N 1
ATOM 769 C CA . SER A 1 144 ? 30.272 57.488 28.165 1.00 10.31 123 SER A CA 1
ATOM 770 C C . SER A 1 144 ? 31.323 57.884 27.114 1.00 10.71 123 SER A C 1
ATOM 771 O O . SER A 1 144 ? 32.445 57.344 27.100 1.00 10.31 123 SER A O 1
ATOM 774 N N . ARG A 1 145 ? 30.997 58.845 26.258 1.00 10.09 124 ARG A N 1
ATOM 775 C CA . ARG A 1 145 ? 31.925 59.246 25.205 1.00 9.60 124 ARG A CA 1
ATOM 776 C C . ARG A 1 145 ? 33.003 60.187 25.745 1.00 11.00 124 ARG A C 1
ATOM 777 O O . ARG A 1 145 ? 34.133 60.187 25.249 1.00 12.05 124 ARG A O 1
ATOM 785 N N . PHE A 1 146 ? 32.719 60.949 26.797 1.00 10.97 125 PHE A N 1
ATOM 786 C CA . PHE A 1 146 ? 33.806 61.667 27.494 1.00 10.79 125 PHE A CA 1
ATOM 787 C C . PHE A 1 146 ? 34.766 60.641 28.067 1.00 11.27 125 PHE A C 1
ATOM 788 O O . PHE A 1 146 ? 35.979 60.702 27.861 1.00 12.13 125 PHE A O 1
ATOM 796 N N . VAL A 1 147 ? 34.226 59.644 28.745 1.00 11.44 126 VAL A N 1
ATOM 797 C CA . VAL A 1 147 ? 35.051 58.641 29.407 1.00 11.43 126 VAL A CA 1
ATOM 798 C C . VAL A 1 147 ? 35.869 57.827 28.378 1.00 12.40 126 VAL A C 1
ATOM 799 O O . VAL A 1 147 ? 37.057 57.555 28.592 1.00 11.65 126 VAL A O 1
ATOM 803 N N . ARG A 1 148 ? 35.238 57.462 27.266 1.00 12.62 127 ARG A N 1
ATOM 804 C CA . ARG A 1 148 ? 35.901 56.742 26.168 1.00 14.39 127 ARG A CA 1
ATOM 805 C C . ARG A 1 148 ? 37.147 57.504 25.680 1.00 13.60 127 ARG A C 1
ATOM 806 O O . ARG A 1 148 ? 38.224 56.908 25.512 1.00 12.74 127 ARG A O 1
ATOM 814 N N . GLY A 1 149 ? 37.020 58.808 25.505 1.00 12.46 128 GLY A N 1
ATOM 815 C CA . GLY A 1 149 ? 38.161 59.653 25.127 1.00 13.59 128 GLY A CA 1
ATOM 816 C C . GLY A 1 149 ? 39.254 59.656 26.168 1.00 12.86 128 GLY A C 1
ATOM 817 O O . GLY A 1 149 ? 40.462 59.540 25.860 1.00 11.94 128 GLY A O 1
ATOM 818 N N . PHE A 1 150 ? 38.855 59.817 27.417 1.00 11.71 129 PHE A N 1
ATOM 819 C CA . PHE A 1 150 ? 39.824 59.835 28.504 1.00 11.58 129 PHE A CA 1
ATOM 820 C C . PHE A 1 150 ? 40.551 58.485 28.658 1.00 11.21 129 PHE A C 1
ATOM 821 O O . PHE A 1 150 ? 41.785 58.441 28.979 1.00 10.44 129 PHE A O 1
ATOM 829 N N . ALA A 1 151 ? 39.827 57.398 28.389 1.00 10.10 130 ALA A N 1
ATOM 830 C CA . ALA A 1 151 ? 40.372 56.032 28.520 1.00 10.39 130 ALA A CA 1
ATOM 831 C C . ALA A 1 151 ? 41.441 55.684 27.483 1.00 9.19 130 ALA A C 1
ATOM 832 O O . ALA A 1 151 ? 42.167 54.690 27.641 1.00 8.92 130 ALA A O 1
ATOM 834 N N . SER A 1 152 ? 41.604 56.550 26.485 1.00 10.43 131 SER A N 1
ATOM 835 C CA . SER A 1 152 ? 42.746 56.479 25.567 1.00 11.05 131 SER A CA 1
ATOM 836 C C . SER A 1 152 ? 44.056 56.364 26.307 1.00 10.97 131 SER A C 1
ATOM 837 O O . SER A 1 152 ? 44.976 55.687 25.811 1.00 11.06 131 SER A O 1
ATOM 840 N N . LEU A 1 153 ? 44.169 57.005 27.478 1.00 9.69 132 LEU A N 1
ATOM 841 C CA . LEU A 1 153 ? 45.429 56.945 28.189 1.00 9.96 132 LEU A CA 1
ATOM 842 C C . LEU A 1 153 ? 45.759 55.589 28.779 1.00 9.60 132 LEU A C 1
ATOM 843 O O . LEU A 1 153 ? 46.925 55.277 29.021 1.00 9.69 132 LEU A O 1
ATOM 848 N N . MET A 1 154 ? 44.719 54.812 29.038 1.00 9.35 133 MET A N 1
ATOM 849 C CA . MET A 1 154 ? 44.835 53.468 29.582 1.00 8.57 133 MET A CA 1
ATOM 850 C C . MET A 1 154 ? 45.049 52.455 28.478 1.00 9.19 133 MET A C 1
ATOM 851 O O . MET A 1 154 ? 45.877 51.555 28.636 1.00 9.35 133 MET A O 1
ATOM 856 N N . HIS A 1 155 ? 44.284 52.584 27.393 1.00 10.26 134 HIS A N 1
ATOM 857 C CA . HIS A 1 155 ? 44.232 51.563 26.369 1.00 10.56 134 HIS A CA 1
ATOM 858 C C . HIS A 1 155 ? 45.215 51.756 25.246 1.00 11.16 134 HIS A C 1
ATOM 859 O O . HIS A 1 155 ? 45.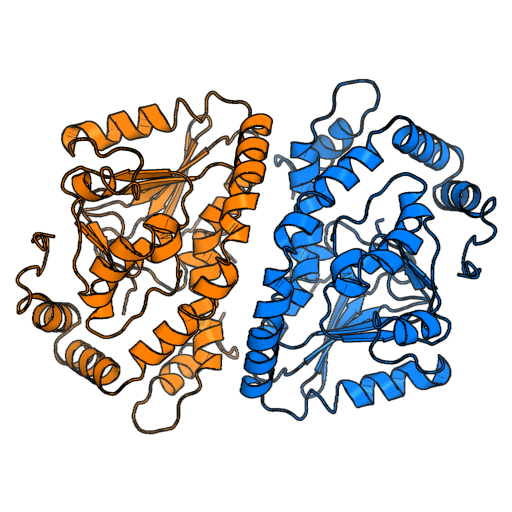398 50.828 24.470 1.00 11.29 134 HIS A O 1
ATOM 866 N N . CYS A 1 156 ? 45.837 52.925 25.134 1.00 9.61 135 CYS A N 1
ATOM 867 C CA . CYS A 1 156 ? 46.804 53.148 24.059 1.00 9.11 135 CYS A CA 1
ATOM 868 C C . CYS A 1 156 ? 48.009 52.204 24.233 1.00 10.01 135 CYS A C 1
ATOM 869 O O . CYS A 1 156 ? 48.279 51.603 25.308 1.00 9.32 135 CYS A O 1
ATOM 872 N N . ASP A 1 157 ? 48.767 52.106 23.157 1.00 9.11 136 ASP A N 1
ATOM 873 C CA . ASP A 1 157 ? 49.875 51.159 23.119 1.00 9.01 136 ASP A CA 1
ATOM 874 C C . ASP A 1 157 ? 51.063 51.615 23.982 1.00 9.65 136 ASP A C 1
ATOM 875 O O . ASP A 1 157 ? 51.743 50.795 24.625 1.00 10.31 136 ASP A O 1
ATOM 880 N N . LYS A 1 158 ? 51.319 52.917 23.997 1.00 9.99 137 LYS A N 1
ATOM 881 C CA . LYS A 1 158 ? 52.520 53.436 24.620 1.00 10.05 137 LYS A CA 1
ATOM 882 C C . LYS A 1 158 ? 52.254 53.928 26.038 1.00 9.59 137 LYS A C 1
ATOM 883 O O . LYS A 1 158 ? 51.114 54.218 26.424 1.00 9.75 137 LYS A O 1
ATOM 889 N N . PRO A 1 159 ? 53.315 54.020 26.834 1.00 9.50 138 PRO A N 1
ATOM 890 C CA . PRO A 1 159 ? 53.169 54.545 28.185 1.00 9.39 138 PRO A CA 1
ATOM 891 C C . PRO A 1 159 ? 52.659 55.977 28.270 1.00 9.63 138 PRO A C 1
ATOM 892 O O . PRO A 1 159 ? 53.071 56.842 27.479 1.00 9.08 138 PRO A O 1
ATOM 896 N N . THR A 1 160 ? 51.778 56.232 29.237 1.00 9.24 139 THR A N 1
ATOM 897 C CA . THR A 1 160 ? 51.255 57.552 29.516 1.00 9.32 139 THR A CA 1
ATOM 898 C C . THR A 1 160 ? 51.582 58.003 30.953 1.00 10.05 139 THR A C 1
ATOM 899 O O . THR A 1 160 ? 51.448 57.256 31.917 1.00 10.18 139 THR A O 1
ATOM 903 N N . VAL A 1 161 ? 52.044 59.233 31.048 1.00 9.71 140 VAL A N 1
ATOM 904 C CA . VAL A 1 161 ? 52.399 59.888 32.286 1.00 9.93 140 VAL A CA 1
ATOM 905 C C . VAL A 1 161 ? 51.550 61.170 32.381 1.00 10.70 140 VAL A C 1
ATOM 906 O O . VAL A 1 161 ? 51.528 61.973 31.460 1.00 12.53 140 VAL A O 1
ATOM 910 N N . VAL A 1 162 ? 50.898 61.366 33.526 1.00 10.83 141 VAL A N 1
ATOM 911 C CA . VAL A 1 162 ? 50.233 62.605 33.854 1.00 10.22 141 VAL A CA 1
ATOM 912 C C . VAL A 1 162 ? 50.990 63.322 34.960 1.00 11.01 141 VAL A C 1
ATOM 913 O O . VAL A 1 162 ? 51.312 62.720 35.973 1.00 10.20 141 VAL A O 1
ATOM 917 N N . LYS A 1 163 ? 51.261 64.606 34.762 1.00 11.37 142 LYS A N 1
ATOM 918 C CA . LYS A 1 163 ? 51.918 65.466 35.742 1.00 11.34 142 LYS A CA 1
ATOM 919 C C . LYS A 1 163 ? 50.847 66.382 36.328 1.00 12.13 142 LYS A C 1
ATOM 920 O O . LYS A 1 163 ? 50.244 67.186 35.599 1.00 11.91 142 LYS A O 1
ATOM 926 N N . ILE A 1 164 ? 50.601 66.248 37.633 1.00 12.50 143 ILE A N 1
ATOM 927 C CA . ILE A 1 164 ? 49.610 67.059 38.331 1.00 13.19 143 ILE A CA 1
ATOM 928 C C . ILE A 1 164 ? 50.351 68.095 39.167 1.00 13.47 143 ILE A C 1
ATOM 929 O O . ILE A 1 164 ? 51.088 67.744 40.088 1.00 13.70 143 ILE A O 1
ATOM 934 N N . HIS A 1 165 ? 50.146 69.367 38.868 1.00 12.80 144 HIS A N 1
ATOM 935 C CA . HIS A 1 165 ? 50.480 70.457 39.818 1.00 14.00 144 HIS A CA 1
ATOM 936 C C . HIS A 1 165 ? 49.178 71.114 40.227 1.00 14.55 144 HIS A C 1
ATOM 937 O O . HIS A 1 165 ? 48.214 71.084 39.468 1.00 13.45 144 HIS A O 1
ATOM 944 N N . GLY A 1 166 ? 49.163 71.746 41.399 1.00 15.20 145 GLY A N 1
ATOM 945 C CA . GLY A 1 166 ? 48.057 72.602 41.804 1.00 16.20 145 GLY A CA 1
ATOM 946 C C . GLY A 1 166 ? 46.868 71.799 42.267 1.00 17.55 145 GLY A C 1
ATOM 947 O O . GLY A 1 166 ? 46.611 71.700 43.452 1.00 20.32 145 GLY A O 1
ATOM 948 N N . TYR A 1 167 ? 46.091 71.331 41.309 1.00 17.04 146 TYR A N 1
ATOM 949 C CA . TYR A 1 167 ? 44.843 70.609 41.563 1.00 16.58 146 TYR A CA 1
ATOM 950 C C . TYR A 1 167 ? 44.559 69.637 40.420 1.00 15.16 146 TYR A C 1
ATOM 951 O O . TYR A 1 167 ? 44.886 69.891 39.242 1.00 15.26 146 TYR A O 1
ATOM 960 N N . CYS A 1 168 ? 43.924 68.543 40.795 1.00 13.56 147 CYS A N 1
ATOM 961 C CA . CYS A 1 168 ? 43.309 67.632 39.868 1.00 12.77 147 CYS A CA 1
ATOM 962 C C . CYS A 1 168 ? 42.076 67.093 40.574 1.00 11.30 147 CYS A C 1
ATOM 963 O O . CYS A 1 168 ? 42.158 66.202 41.436 1.00 11.71 147 CYS A O 1
ATOM 966 N N . VAL A 1 169 ? 40.942 67.747 40.300 1.00 11.67 148 VAL A N 1
ATOM 967 C CA . VAL A 1 169 ? 39.714 67.495 41.032 1.00 11.79 148 VAL A CA 1
ATOM 968 C C . VAL A 1 169 ? 38.552 67.226 40.123 1.00 12.39 148 VAL A C 1
ATOM 969 O O . VAL A 1 169 ? 38.522 67.668 38.961 1.00 10.47 148 VAL A O 1
ATOM 973 N N . ALA A 1 170 ? 37.611 66.435 40.645 1.00 12.84 149 ALA A N 1
ATOM 974 C CA . ALA A 1 170 ? 36.357 66.232 39.992 1.00 12.68 149 ALA A CA 1
ATOM 975 C C . ALA A 1 170 ? 36.640 65.585 38.611 1.00 12.39 149 ALA A C 1
ATOM 976 O O . ALA A 1 170 ? 37.410 64.613 38.525 1.00 13.30 149 ALA A O 1
ATOM 978 N N . GLY A 1 171 ? 36.056 66.085 37.531 1.00 12.03 150 GLY A N 1
ATOM 979 C CA . GLY A 1 171 ? 36.388 65.528 36.201 1.00 11.24 150 GLY A CA 1
ATOM 980 C C . GLY A 1 171 ? 37.868 65.414 35.821 1.00 10.86 150 GLY A C 1
ATOM 981 O O . GLY A 1 171 ? 38.243 64.575 34.981 1.00 11.41 150 GLY A O 1
ATOM 982 N N . GLY A 1 172 ? 38.722 66.266 36.383 1.00 11.12 151 GLY A N 1
ATOM 983 C CA . GLY A 1 172 ? 40.157 66.165 36.142 1.00 10.39 151 GLY A CA 1
ATOM 984 C C . GLY A 1 172 ? 40.664 64.775 36.493 1.00 10.64 151 GLY A C 1
ATOM 985 O O . GLY A 1 172 ? 41.562 64.267 35.818 1.00 10.83 151 GLY A O 1
ATOM 986 N N . THR A 1 173 ? 40.106 64.167 37.537 1.00 9.32 152 THR A N 1
ATOM 987 C CA . THR A 1 173 ? 40.541 62.813 37.941 1.00 9.52 152 THR A CA 1
ATOM 988 C C . THR A 1 173 ? 40.024 61.711 37.001 1.00 10.84 152 THR A C 1
ATOM 989 O O . THR A 1 173 ? 40.654 60.650 36.865 1.00 9.90 152 THR A O 1
ATOM 993 N N . ASP A 1 174 ? 38.906 61.953 36.311 1.00 10.16 153 ASP A N 1
ATOM 994 C CA . ASP A 1 174 ? 38.428 61.038 35.303 1.00 10.30 153 ASP A CA 1
ATOM 995 C C . ASP A 1 174 ? 39.446 60.931 34.164 1.00 10.14 153 ASP A C 1
ATOM 996 O O . ASP A 1 174 ? 39.494 59.917 33.474 1.00 10.11 153 ASP A O 1
ATOM 1001 N N . ILE A 1 175 ? 40.223 61.987 33.933 1.00 9.80 154 ILE A N 1
ATOM 1002 C CA . ILE A 1 175 ? 41.302 61.917 32.964 1.00 9.91 154 ILE A CA 1
ATOM 1003 C C . ILE A 1 175 ? 42.537 61.270 33.616 1.00 10.09 154 ILE A C 1
ATOM 1004 O O . ILE A 1 175 ? 43.056 60.249 33.139 1.00 9.40 154 ILE A O 1
ATOM 1009 N N . ALA A 1 176 ? 42.991 61.858 34.724 1.00 10.19 155 ALA A N 1
ATOM 1010 C CA . ALA A 1 176 ? 44.302 61.525 35.293 1.00 10.80 155 ALA A CA 1
ATOM 1011 C C . ALA A 1 176 ? 44.446 60.049 35.685 1.00 10.80 155 ALA A C 1
ATOM 1012 O O . ALA A 1 176 ? 45.517 59.442 35.503 1.00 10.71 155 ALA A O 1
ATOM 1014 N N . LEU A 1 177 ? 43.403 59.490 36.281 1.00 9.61 156 LEU A N 1
ATOM 1015 C CA . LEU A 1 177 ? 43.490 58.125 36.778 1.00 8.47 156 LEU A CA 1
ATOM 1016 C C . LEU A 1 177 ? 43.594 57.060 35.676 1.00 8.47 156 LEU A C 1
ATOM 1017 O O . LEU A 1 177 ? 43.970 55.915 35.981 1.00 8.01 156 LEU A O 1
ATOM 1022 N N . HIS A 1 178 ? 43.323 57.419 34.434 1.00 7.54 157 HIS A N 1
ATOM 1023 C CA . HIS A 1 178 ? 43.561 56.523 33.309 1.00 8.44 157 HIS A CA 1
ATOM 1024 C C . HIS A 1 178 ? 45.059 56.397 32.924 1.00 8.95 157 HIS A C 1
ATOM 1025 O O . HIS A 1 178 ? 45.440 55.404 32.265 1.00 10.15 157 HIS A O 1
ATOM 1032 N N . ALA A 1 179 ? 45.870 57.378 33.303 1.00 8.85 158 ALA A N 1
ATOM 1033 C CA . ALA A 1 179 ? 47.306 57.372 32.931 1.00 8.86 158 ALA A CA 1
ATOM 1034 C C . ALA A 1 179 ? 48.039 56.205 33.595 1.00 9.41 158 ALA A C 1
ATOM 1035 O O . ALA A 1 179 ? 47.674 55.775 34.707 1.00 9.25 158 ALA A O 1
ATOM 1037 N N . ASP A 1 180 ? 49.085 55.705 32.925 1.00 8.51 159 ASP A N 1
ATOM 1038 C CA . ASP A 1 180 ? 49.883 54.622 33.493 1.00 9.71 159 ASP A CA 1
ATOM 1039 C C . ASP A 1 180 ? 50.710 55.049 34.684 1.00 9.17 159 ASP A C 1
ATOM 1040 O O . ASP A 1 180 ? 50.961 54.235 35.569 1.00 9.66 159 ASP A O 1
ATOM 1045 N N . GLN A 1 181 ? 51.177 56.311 34.661 1.00 9.56 160 GLN A N 1
ATOM 1046 C CA . GLN A 1 181 ? 51.996 56.884 35.728 1.00 10.04 160 GLN A CA 1
ATOM 1047 C C . GLN A 1 181 ? 51.460 58.273 36.090 1.00 10.54 160 GLN A C 1
ATOM 1048 O O . GLN A 1 181 ? 51.214 59.070 35.195 1.00 10.27 160 GLN A O 1
ATOM 1054 N N . VAL A 1 182 ? 51.266 58.530 37.383 1.00 9.77 161 VAL A N 1
ATOM 1055 C CA . VAL A 1 182 ? 50.840 59.825 37.867 1.00 9.95 161 VAL A CA 1
ATOM 1056 C C . VAL A 1 182 ? 51.968 60.369 38.779 1.00 11.53 161 VAL A C 1
ATOM 1057 O O . VAL A 1 182 ? 52.383 59.695 39.732 1.00 11.85 161 VAL A O 1
ATOM 1061 N N . ILE A 1 183 ? 52.439 61.571 38.471 1.00 11.07 162 ILE A N 1
ATOM 1062 C CA . ILE A 1 183 ? 53.452 62.240 39.250 1.00 11.68 162 ILE A CA 1
ATOM 1063 C C . ILE A 1 183 ? 52.821 63.552 39.691 1.00 11.96 162 ILE A C 1
ATOM 1064 O O . ILE A 1 183 ? 52.270 64.260 38.867 1.00 10.98 162 ILE A O 1
ATOM 1069 N N . ALA A 1 184 ? 52.863 63.841 40.997 1.00 11.17 163 ALA A N 1
ATOM 1070 C CA . ALA A 1 184 ? 52.088 64.972 41.573 1.00 11.70 163 ALA A CA 1
ATOM 1071 C C . ALA A 1 184 ? 52.908 65.825 42.463 1.00 12.03 163 ALA A C 1
ATOM 1072 O O . ALA A 1 184 ? 53.598 65.291 43.331 1.00 12.86 163 ALA A O 1
ATOM 1074 N N . ALA A 1 185 ? 52.758 67.139 42.365 1.00 10.82 164 ALA A N 1
ATOM 1075 C CA . ALA A 1 185 ? 53.361 68.018 43.360 1.00 12.06 164 ALA A CA 1
ATOM 1076 C C . ALA A 1 185 ? 52.869 67.614 44.732 1.00 12.08 164 ALA A C 1
ATOM 1077 O O . ALA A 1 185 ? 51.678 67.287 44.929 1.00 11.47 164 ALA A O 1
ATOM 1079 N N . ALA A 1 186 ? 53.769 67.659 45.718 1.00 13.70 165 ALA A N 1
ATOM 1080 C CA . ALA A 1 186 ? 53.449 67.264 47.105 1.00 14.09 165 ALA A CA 1
ATOM 1081 C C . ALA A 1 186 ? 52.241 67.989 47.707 1.00 15.15 165 ALA A C 1
ATOM 1082 O O . ALA A 1 186 ? 51.536 67.439 48.555 1.00 13.89 165 ALA A O 1
ATOM 1084 N N . ASP A 1 187 ? 52.018 69.220 47.251 1.00 15.27 166 ASP A N 1
ATOM 1085 C CA . ASP A 1 187 ? 50.934 70.083 47.698 1.00 16.17 166 ASP A CA 1
ATOM 1086 C C . ASP A 1 187 ? 49.713 70.162 46.750 1.00 15.86 166 ASP A C 1
ATOM 1087 O O . ASP A 1 187 ? 48.800 70.963 47.001 1.00 16.30 166 ASP A O 1
ATOM 1092 N N . ALA A 1 188 ? 49.651 69.302 45.719 1.00 14.17 167 ALA A N 1
ATOM 1093 C CA . ALA A 1 188 ? 48.525 69.248 44.823 1.00 14.38 167 ALA A CA 1
ATOM 1094 C C . ALA A 1 188 ? 47.289 68.760 45.545 1.00 14.82 167 ALA A C 1
ATOM 1095 O O . ALA A 1 188 ? 47.396 68.019 46.499 1.00 15.09 167 ALA A O 1
ATOM 1097 N N . LYS A 1 189 ? 46.126 69.223 45.122 1.00 14.40 168 LYS A N 1
ATOM 1098 C CA . LYS A 1 189 ? 44.841 68.793 45.721 1.00 14.04 168 LYS A CA 1
ATOM 1099 C C . LYS A 1 189 ? 44.185 67.828 44.760 1.00 13.12 168 LYS A C 1
ATOM 1100 O O . LYS A 1 189 ? 43.951 68.198 43.582 1.00 13.41 168 LYS A O 1
ATOM 1106 N N . ILE A 1 190 ? 43.911 66.610 45.230 1.00 12.19 169 ILE A N 1
ATOM 1107 C CA . ILE A 1 190 ? 43.363 65.543 44.366 1.00 12.79 169 ILE A CA 1
ATOM 1108 C C . ILE A 1 190 ? 42.158 64.850 44.999 1.00 11.87 169 ILE A C 1
ATOM 1109 O O . ILE A 1 190 ? 42.249 64.377 46.120 1.00 12.21 169 ILE A O 1
ATOM 1114 N N . GLY A 1 191 ? 41.049 64.768 44.259 1.00 11.96 170 GLY A N 1
ATOM 1115 C CA . GLY A 1 191 ? 39.861 64.079 44.750 1.00 11.80 170 GLY A CA 1
ATOM 1116 C C . GLY A 1 191 ? 38.651 64.389 43.918 1.00 11.40 170 GLY A C 1
ATOM 1117 O O . GLY A 1 191 ? 38.738 64.989 42.848 1.00 11.20 170 GLY A O 1
ATOM 1118 N N . TYR A 1 192 ? 37.496 63.962 44.422 1.00 11.01 171 TYR A N 1
ATOM 1119 C CA . TYR A 1 192 ? 36.254 64.109 43.699 1.00 10.75 171 TYR A CA 1
ATOM 1120 C C . TYR A 1 192 ? 35.183 64.779 44.565 1.00 10.85 171 TYR A C 1
ATOM 1121 O O . TYR A 1 192 ? 34.216 64.139 45.016 1.00 11.96 171 TYR A O 1
ATOM 1130 N N . PRO A 1 193 ? 35.301 66.093 44.760 1.00 11.27 172 PRO A N 1
ATOM 1131 C CA . PRO A 1 193 ? 34.293 66.783 45.556 1.00 11.02 172 PRO A CA 1
ATOM 1132 C C . PRO A 1 193 ? 32.824 66.672 45.106 1.00 11.19 172 PRO A C 1
ATOM 1133 O O . PRO A 1 193 ? 31.953 66.736 45.991 1.00 11.11 172 PRO A O 1
ATOM 1137 N N . PRO A 1 194 ? 32.522 66.517 43.780 1.00 10.62 173 PRO A N 1
ATOM 1138 C CA . PRO A 1 194 ? 31.093 66.415 43.458 1.00 11.07 173 PRO A CA 1
ATOM 1139 C C . PRO A 1 194 ? 30.388 65.131 43.929 1.00 11.75 173 PRO A C 1
ATOM 1140 O O . PRO A 1 194 ? 29.186 65.043 43.804 1.00 12.08 173 PRO A O 1
ATOM 1144 N N . MET A 1 195 ? 31.087 64.183 44.543 1.00 11.13 174 MET A N 1
ATOM 1145 C CA . MET A 1 195 ? 30.343 63.192 45.297 1.00 10.82 174 MET A CA 1
ATOM 1146 C C . MET A 1 195 ? 29.358 63.859 46.293 1.00 11.79 174 MET A C 1
ATOM 1147 O O . MET A 1 195 ? 28.304 63.271 46.625 1.00 11.20 174 MET A O 1
ATOM 1152 N N . ARG A 1 196 ? 29.710 65.045 46.805 1.00 11.34 175 ARG A N 1
ATOM 1153 C CA . ARG A 1 196 ? 28.808 65.774 47.706 1.00 12.20 175 ARG A CA 1
ATOM 1154 C C . ARG A 1 196 ? 27.469 66.125 47.037 1.00 12.54 175 ARG A C 1
ATOM 1155 O O . ARG A 1 196 ? 26.391 66.093 47.668 1.00 12.75 175 ARG A O 1
ATOM 1163 N N . VAL A 1 197 ? 27.554 66.500 45.775 1.00 11.38 176 VAL A N 1
ATOM 1164 C CA . VAL A 1 197 ? 26.388 66.749 44.947 1.00 12.52 176 VAL A CA 1
ATOM 1165 C C . VAL A 1 197 ? 26.817 66.979 43.512 1.00 12.45 176 VAL A C 1
ATOM 1166 O O . VAL A 1 197 ? 27.859 67.628 43.260 1.00 12.98 176 VAL A O 1
ATOM 1170 N N . TRP A 1 198 ? 26.000 66.453 42.590 1.00 13.03 177 TRP A N 1
ATOM 1171 C CA . TRP A 1 198 ? 26.084 66.682 41.148 1.00 13.54 177 TRP A CA 1
ATOM 1172 C C . TRP A 1 198 ? 27.098 65.815 40.375 1.00 13.59 177 TRP A C 1
ATOM 1173 O O . TRP A 1 198 ? 27.290 66.037 39.191 1.00 14.35 177 TRP A O 1
ATOM 1184 N N . GLY A 1 199 ? 27.728 64.827 41.004 1.00 12.40 178 GLY A N 1
ATOM 1185 C CA . GLY A 1 199 ? 28.465 63.830 40.219 1.00 12.58 178 GLY A CA 1
ATOM 1186 C C . GLY A 1 199 ? 28.757 62.552 40.954 1.00 11.02 178 GLY A C 1
ATOM 1187 O O . GLY A 1 199 ? 28.665 62.507 42.187 1.00 12.38 178 GLY A O 1
ATOM 1188 N N . VAL A 1 200 ? 29.093 61.518 40.193 1.00 10.08 179 VAL A N 1
ATOM 1189 C CA . VAL A 1 200 ? 29.720 60.288 40.706 1.00 9.98 179 VAL A CA 1
ATOM 1190 C C . VAL A 1 200 ? 30.857 60.014 39.680 1.00 10.43 179 VAL A C 1
ATOM 1191 O O . VAL A 1 200 ? 30.616 60.115 38.497 1.00 9.80 179 VAL A O 1
ATOM 1195 N N . PRO A 1 201 ? 32.080 59.663 40.119 1.00 9.86 180 PRO A N 1
ATOM 1196 C CA . PRO A 1 201 ? 33.186 59.642 39.153 1.00 10.47 180 PRO A CA 1
ATOM 1197 C C . PRO A 1 201 ? 32.944 58.693 37.985 1.00 9.59 180 PRO A C 1
ATOM 1198 O O . PRO A 1 201 ? 33.007 57.476 38.153 1.00 8.71 180 PRO A O 1
ATOM 1202 N N . ALA A 1 202 ? 32.702 59.260 36.815 1.00 8.86 181 ALA A N 1
ATOM 1203 C CA . ALA A 1 202 ? 32.263 58.474 35.648 1.00 9.30 181 ALA A CA 1
ATOM 1204 C C . ALA A 1 202 ? 33.312 57.508 35.180 1.00 9.07 181 ALA A C 1
ATOM 1205 O O . ALA A 1 202 ? 32.983 56.454 34.590 1.00 9.38 181 ALA A O 1
ATOM 1207 N N . ALA A 1 203 ? 34.585 57.855 35.400 1.00 9.16 182 ALA A N 1
ATOM 1208 C CA . ALA A 1 203 ? 35.649 56.933 35.042 1.00 10.34 182 ALA A CA 1
ATOM 1209 C C . ALA A 1 203 ? 35.621 55.638 35.830 1.00 10.33 182 ALA A C 1
ATOM 1210 O O . ALA A 1 203 ? 36.095 54.604 35.343 1.00 9.44 182 ALA A O 1
ATOM 1212 N N . GLY A 1 204 ? 35.094 55.680 37.059 1.00 9.65 183 GLY A N 1
ATOM 1213 C CA . GLY A 1 204 ? 34.974 54.455 37.843 1.00 9.21 183 GLY A CA 1
ATOM 1214 C C . GLY A 1 204 ? 36.280 53.807 38.287 1.00 9.76 183 GLY A C 1
ATOM 1215 O O . GLY A 1 204 ? 36.322 52.609 38.527 1.00 9.47 183 GLY A O 1
ATOM 1216 N N . LEU A 1 205 ? 37.346 54.593 38.384 1.00 9.67 184 LEU A N 1
ATOM 1217 C CA . LEU A 1 205 ? 38.681 54.046 38.620 1.00 8.91 184 LEU A CA 1
ATOM 1218 C C . LEU A 1 205 ? 39.167 54.128 40.084 1.00 8.70 184 LEU A C 1
ATOM 1219 O O . LEU A 1 205 ? 40.219 53.597 40.393 1.00 9.87 184 LEU A O 1
ATOM 1224 N N . TRP A 1 206 ? 38.458 54.779 40.986 1.00 9.32 185 TRP A N 1
ATOM 1225 C CA . TRP A 1 206 ? 39.009 54.996 42.319 1.00 10.56 185 TRP A CA 1
ATOM 1226 C C . TRP A 1 206 ? 39.339 53.680 43.042 1.00 10.04 185 TRP A C 1
ATOM 1227 O O . TRP A 1 206 ? 40.405 53.568 43.630 1.00 10.29 185 TRP A O 1
ATOM 1238 N N . ALA A 1 207 ? 38.431 52.713 43.026 1.00 9.73 186 ALA A N 1
ATOM 1239 C CA . ALA A 1 207 ? 38.706 51.437 43.696 1.00 9.90 186 ALA A CA 1
ATOM 1240 C C . ALA A 1 207 ? 39.896 50.676 43.036 1.00 9.85 186 ALA A C 1
ATOM 1241 O O . ALA A 1 207 ? 40.678 50.000 43.703 1.00 10.70 186 ALA A O 1
ATOM 1243 N N . HIS A 1 208 ? 39.996 50.758 41.725 1.00 8.60 187 HIS A N 1
ATOM 1244 C CA . HIS A 1 208 ? 41.099 50.133 41.008 1.00 9.84 187 HIS A CA 1
ATOM 1245 C C . HIS A 1 208 ? 42.434 50.758 41.314 1.00 9.68 187 HIS A C 1
ATOM 1246 O O . HIS A 1 208 ? 43.466 50.053 41.357 1.00 11.62 187 HIS A O 1
ATOM 1253 N N . ARG A 1 209 ? 42.460 52.061 41.528 1.00 9.60 188 ARG A N 1
ATOM 1254 C CA . ARG A 1 209 ? 43.706 52.758 41.802 1.00 10.26 188 ARG A CA 1
ATOM 1255 C C . ARG A 1 209 ? 44.079 52.832 43.304 1.00 11.60 188 ARG A C 1
ATOM 1256 O O . ARG A 1 209 ? 45.274 52.940 43.625 1.00 14.27 188 ARG A O 1
ATOM 1264 N N . LEU A 1 210 ? 43.102 52.812 44.206 1.00 9.87 189 LEU A N 1
ATOM 1265 C CA . LEU A 1 210 ? 43.374 52.949 45.662 1.00 9.94 189 LEU A CA 1
ATOM 1266 C C . LEU A 1 210 ? 43.074 51.720 46.522 1.00 10.67 189 LEU A C 1
ATOM 1267 O O . LEU A 1 210 ? 43.561 51.655 47.659 1.00 11.96 189 LEU A O 1
ATOM 1272 N N . GLY A 1 211 ? 42.259 50.808 45.997 1.00 10.16 190 GLY A N 1
ATOM 1273 C CA . GLY A 1 211 ? 41.656 49.723 46.789 1.00 9.85 190 GLY A CA 1
ATOM 1274 C C . GLY A 1 211 ? 40.396 50.211 47.481 1.00 8.63 190 GLY A C 1
ATOM 1275 O O . GLY A 1 211 ? 40.076 51.428 47.514 1.00 8.89 190 GLY A O 1
ATOM 1276 N N . ASP A 1 212 ? 39.637 49.260 48.041 1.00 8.89 191 ASP A N 1
ATOM 1277 C CA . ASP A 1 212 ? 38.298 49.548 48.536 1.00 8.42 191 ASP A CA 1
ATOM 1278 C C . ASP A 1 212 ? 38.260 50.588 49.644 1.00 9.34 191 ASP A C 1
ATOM 1279 O O . ASP A 1 212 ? 37.443 51.541 49.583 1.00 10.70 191 ASP A O 1
ATOM 1284 N N . GLN A 1 213 ? 39.123 50.428 50.646 1.00 9.42 192 GLN A N 1
ATOM 1285 C CA . GLN A 1 213 ? 38.993 51.294 51.837 1.00 11.12 192 GLN A CA 1
ATOM 1286 C C . GLN A 1 213 ? 39.314 52.767 51.538 1.00 10.92 192 GLN A C 1
ATOM 1287 O O . GLN A 1 213 ? 38.559 53.683 51.920 1.00 10.81 192 GLN A O 1
ATOM 1293 N N . ARG A 1 214 ? 40.403 52.994 50.827 1.00 10.44 193 ARG A N 1
ATOM 1294 C CA . ARG A 1 214 ? 40.810 54.366 50.532 1.00 9.93 193 ARG A CA 1
ATOM 1295 C C . ARG A 1 214 ? 39.931 54.985 49.489 1.00 9.81 193 ARG A C 1
ATOM 1296 O O . ARG A 1 214 ? 39.668 56.158 49.537 1.00 9.53 193 ARG A O 1
ATOM 1304 N N . ALA A 1 215 ? 39.420 54.206 48.543 1.00 9.73 194 ALA A N 1
ATOM 1305 C CA . ALA A 1 215 ? 38.462 54.766 47.606 1.00 9.71 194 ALA A CA 1
ATOM 1306 C C . ALA A 1 215 ? 37.212 55.212 48.300 1.00 9.45 194 ALA A C 1
ATOM 1307 O O . ALA A 1 215 ? 36.693 56.339 48.043 1.00 8.99 194 ALA A O 1
ATOM 1309 N N . LYS A 1 216 ? 36.668 54.346 49.162 1.00 8.42 195 LYS A N 1
ATOM 1310 C CA . LYS A 1 216 ? 35.467 54.689 49.895 1.00 8.84 195 LYS A CA 1
ATOM 1311 C C . LYS A 1 216 ? 35.698 55.919 50.824 1.00 8.61 195 LYS A C 1
ATOM 1312 O O . LYS A 1 216 ? 34.800 56.767 51.005 1.00 9.06 195 LYS A O 1
ATOM 1318 N N . ARG A 1 217 ? 36.911 56.046 51.365 1.00 9.58 196 ARG A N 1
ATOM 1319 C CA . ARG A 1 217 ? 37.208 57.161 52.252 1.00 8.93 196 ARG A CA 1
ATOM 1320 C C . ARG A 1 217 ? 37.008 58.494 51.535 1.00 9.91 196 ARG A C 1
ATOM 1321 O O . ARG A 1 217 ? 36.479 59.475 52.103 1.00 10.39 196 ARG A O 1
ATOM 1329 N N . LEU A 1 218 ? 37.382 58.520 50.265 1.00 9.29 197 LEU A N 1
ATOM 1330 C CA . LEU A 1 218 ? 37.256 59.719 49.444 1.00 8.97 197 LEU A CA 1
ATOM 1331 C C . LEU A 1 218 ? 35.876 59.849 48.825 1.00 8.80 197 LEU A C 1
ATOM 1332 O O . LEU A 1 218 ? 35.325 60.967 48.686 1.00 9.69 197 LEU A O 1
ATOM 1337 N N . LEU A 1 219 ? 35.297 58.737 48.383 1.00 9.79 198 LEU A N 1
ATOM 1338 C CA . LEU A 1 219 ? 33.983 58.855 47.721 1.00 8.71 198 LEU A CA 1
ATOM 1339 C C . LEU A 1 219 ? 32.795 58.973 48.673 1.00 9.72 198 LEU A C 1
ATOM 1340 O O . LEU A 1 219 ? 31.747 59.484 48.296 1.00 10.94 198 LEU A O 1
ATOM 1345 N N . PHE A 1 220 ? 32.995 58.620 49.941 1.00 8.26 199 PHE A N 1
ATOM 1346 C CA . PHE A 1 220 ? 31.955 58.781 50.924 1.00 9.49 199 PHE A CA 1
ATOM 1347 C C . PHE A 1 220 ? 31.992 60.177 51.557 1.00 10.09 199 PHE A C 1
ATOM 1348 O O .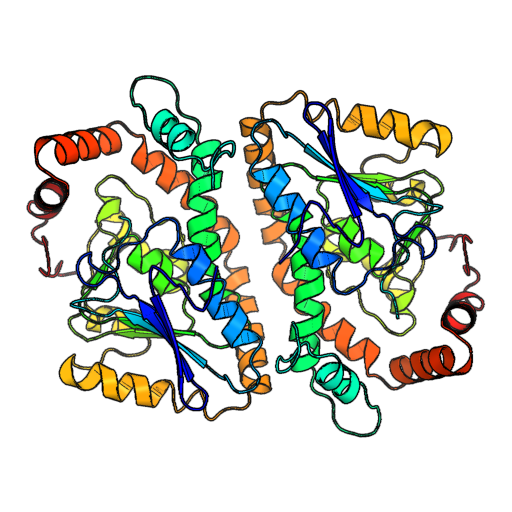 PHE A 1 220 ? 31.145 60.463 52.410 1.00 10.28 199 PHE A O 1
ATOM 1356 N N . THR A 1 221 ? 32.947 61.026 51.151 1.00 10.38 200 THR A N 1
ATOM 1357 C CA . THR A 1 221 ? 33.079 62.371 51.746 1.00 10.55 200 THR A CA 1
ATOM 1358 C C . THR A 1 221 ? 33.283 63.511 50.742 1.00 10.82 200 THR A C 1
ATOM 1359 O O . THR A 1 221 ? 33.049 64.691 51.060 1.00 11.56 200 THR A O 1
ATOM 1363 N N . GLY A 1 222 ? 33.742 63.167 49.555 1.00 10.79 201 GLY A N 1
ATOM 1364 C CA . GLY A 1 222 ? 34.198 64.167 48.591 1.00 10.39 201 GLY A CA 1
ATOM 1365 C C . GLY A 1 222 ? 35.462 64.908 49.027 1.00 10.44 201 GLY A C 1
ATOM 1366 O O . GLY A 1 222 ? 35.814 65.976 48.459 1.00 11.88 201 GLY A O 1
ATOM 1367 N N . ASP A 1 223 ? 36.164 64.322 49.987 1.00 11.34 202 ASP A N 1
ATOM 1368 C CA . ASP A 1 223 ? 37.426 64.875 50.479 1.00 11.75 202 ASP A CA 1
ATOM 1369 C C . ASP A 1 223 ? 38.544 64.692 49.463 1.00 12.11 202 ASP A C 1
ATOM 1370 O O . ASP A 1 223 ? 38.585 63.743 48.677 1.00 10.50 202 ASP A O 1
ATOM 1375 N N . CYS A 1 224 ? 39.501 65.604 49.541 1.00 13.02 203 CYS A N 1
ATOM 1376 C CA . CYS A 1 224 ? 40.698 65.522 48.692 1.00 12.90 203 CYS A CA 1
ATOM 1377 C C . CYS A 1 224 ? 41.916 65.213 49.539 1.00 13.89 203 CYS A C 1
ATOM 1378 O O . CYS A 1 224 ? 41.964 65.504 50.740 1.00 15.48 203 CYS A O 1
ATOM 1381 N N . ILE A 1 225 ? 42.880 64.593 48.888 1.00 14.81 204 ILE A N 1
ATOM 1382 C CA . ILE A 1 225 ? 44.179 64.272 49.485 1.00 14.50 204 ILE A CA 1
ATOM 1383 C C . ILE A 1 225 ? 45.228 65.138 48.830 1.00 14.23 204 ILE A C 1
ATOM 1384 O O . ILE A 1 225 ? 45.023 65.609 47.725 1.00 13.92 204 ILE A O 1
ATOM 1389 N N . THR A 1 226 ? 46.364 65.306 49.489 1.00 13.93 205 THR A N 1
ATOM 1390 C CA . THR A 1 226 ? 47.489 66.045 48.923 1.00 14.39 205 THR A CA 1
ATOM 1391 C C . THR A 1 226 ? 48.241 65.135 47.964 1.00 13.98 205 THR A C 1
ATOM 1392 O O . THR A 1 226 ? 48.156 63.898 48.047 1.00 13.52 205 THR A O 1
ATOM 1396 N N . GLY A 1 227 ? 49.081 65.719 47.115 1.00 14.57 206 GLY A N 1
ATOM 1397 C CA . GLY A 1 227 ? 49.971 64.910 46.324 1.00 14.11 206 GLY A CA 1
ATOM 1398 C C . GLY A 1 227 ? 50.855 63.967 47.138 1.00 14.37 206 GLY A C 1
ATOM 1399 O O . GLY A 1 227 ? 51.074 62.802 46.771 1.00 12.99 206 GLY A O 1
ATOM 1400 N N . ALA A 1 228 ? 51.325 64.445 48.282 1.00 13.80 207 ALA A N 1
ATOM 1401 C CA . ALA A 1 228 ? 52.166 63.637 49.153 1.00 13.84 207 ALA A CA 1
ATOM 1402 C C . ALA A 1 228 ? 51.391 62.404 49.621 1.00 13.74 207 ALA A C 1
ATOM 1403 O O . ALA A 1 228 ? 51.903 61.299 49.622 1.00 13.33 207 ALA A O 1
ATOM 1405 N N . GLN A 1 229 ? 50.140 62.590 49.998 1.00 13.88 208 GLN A N 1
ATOM 1406 C CA . GLN A 1 229 ? 49.310 61.449 50.413 1.00 15.66 208 GLN A CA 1
ATOM 1407 C C . GLN A 1 229 ? 49.001 60.524 49.238 1.00 14.21 208 GLN A C 1
ATOM 1408 O O . GLN A 1 229 ? 48.936 59.325 49.410 1.00 13.84 208 GLN A O 1
ATOM 1414 N N . ALA A 1 230 ? 48.827 61.080 48.028 1.00 12.94 209 ALA A N 1
ATOM 1415 C CA . ALA A 1 230 ? 48.602 60.277 46.843 1.00 12.93 209 ALA A CA 1
ATOM 1416 C C . ALA A 1 230 ? 49.745 59.317 46.588 1.00 14.10 209 ALA A C 1
ATOM 1417 O O . ALA A 1 230 ? 49.533 58.186 46.152 1.00 14.03 209 ALA A O 1
ATOM 1419 N N . ALA A 1 231 ? 50.967 59.777 46.793 1.00 13.85 210 ALA A N 1
ATOM 1420 C CA . ALA A 1 231 ? 52.133 58.903 46.696 1.00 14.22 210 ALA A CA 1
ATOM 1421 C C . ALA A 1 231 ? 52.126 57.833 47.794 1.00 15.10 210 ALA A C 1
ATOM 1422 O O . ALA A 1 231 ? 52.282 56.648 47.485 1.00 15.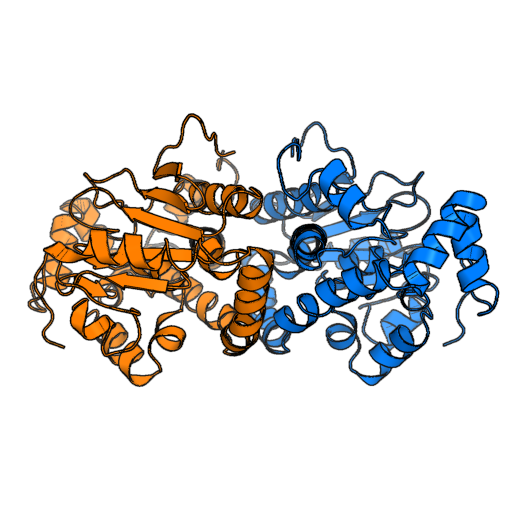33 210 ALA A O 1
ATOM 1424 N N . GLU A 1 232 ? 51.844 58.233 49.025 1.00 14.81 211 GLU A N 1
ATOM 1425 C CA . GLU A 1 232 ? 51.776 57.286 50.168 1.00 16.86 211 GLU A CA 1
ATOM 1426 C C . GLU A 1 232 ? 50.721 56.178 49.859 1.00 16.98 211 GLU A C 1
ATOM 1427 O O . GLU A 1 232 ? 50.965 54.976 50.056 1.00 16.86 211 GLU A O 1
ATOM 1433 N N . TRP A 1 233 ? 49.602 56.589 49.273 1.00 14.85 212 TRP A N 1
ATOM 1434 C CA . TRP A 1 233 ? 48.517 55.644 48.939 1.00 15.35 212 TRP A CA 1
ATOM 1435 C C . TRP A 1 233 ? 48.646 54.946 47.604 1.00 14.86 212 TRP A C 1
ATOM 1436 O O . TRP A 1 233 ? 47.771 54.135 47.231 1.00 16.71 212 TRP A O 1
ATOM 1447 N N . GLY A 1 234 ? 49.722 55.205 46.869 1.00 14.76 213 GLY A N 1
ATOM 1448 C CA . GLY A 1 234 ? 49.982 54.497 45.618 1.00 14.73 213 GLY A CA 1
ATOM 1449 C C . GLY A 1 234 ? 49.210 55.019 44.405 1.00 14.63 213 GLY A C 1
ATOM 1450 O O . GLY A 1 234 ? 49.291 54.420 43.325 1.00 16.16 213 GLY A O 1
ATOM 1451 N N . LEU A 1 235 ? 48.499 56.147 44.570 1.00 14.69 214 LEU A N 1
ATOM 1452 C CA . LEU A 1 235 ? 47.762 56.801 43.463 1.00 14.02 214 LEU A CA 1
ATOM 1453 C C . LEU A 1 235 ? 48.754 57.474 42.530 1.00 14.28 214 LEU A C 1
ATOM 1454 O O . LEU A 1 235 ? 48.565 57.475 41.299 1.00 15.00 214 LEU A O 1
ATOM 1459 N N . ALA A 1 236 ? 49.835 57.994 43.116 1.00 13.72 215 ALA A N 1
ATOM 1460 C CA . ALA A 1 236 ? 50.943 58.603 42.403 1.00 13.87 215 ALA A CA 1
ATOM 1461 C C . ALA A 1 236 ? 52.233 57.825 42.666 1.00 13.69 215 ALA A C 1
ATOM 1462 O O . ALA A 1 236 ? 52.427 57.285 43.782 1.00 12.97 215 ALA A O 1
ATOM 1464 N N . VAL A 1 237 ? 53.124 57.775 41.673 1.00 13.30 216 VAL A N 1
ATOM 1465 C CA A VAL A 1 237 ? 54.357 57.037 41.811 0.50 13.58 216 VAL A CA 1
ATOM 1466 C CA B VAL A 1 237 ? 54.385 57.046 41.792 0.50 13.87 216 VAL A CA 1
ATOM 1467 C C . VAL A 1 237 ? 55.411 57.850 42.603 1.00 15.02 216 VAL A C 1
ATOM 1468 O O . VAL A 1 237 ? 56.299 57.277 43.220 1.00 15.76 216 VAL A O 1
ATOM 1475 N N . GLU A 1 238 ? 55.290 59.170 42.613 1.00 14.52 217 GLU A N 1
ATOM 1476 C CA . GLU A 1 238 ? 56.129 60.026 43.423 1.00 15.41 217 GLU A CA 1
ATOM 1477 C C . GLU A 1 238 ? 55.466 61.405 43.537 1.00 14.45 217 GLU A C 1
ATOM 1478 O O . GLU A 1 238 ? 54.597 61.741 42.735 1.00 12.38 217 GLU A O 1
ATOM 1484 N N . ALA A 1 239 ? 55.866 62.142 44.555 1.00 13.29 218 ALA A N 1
ATOM 1485 C CA . ALA A 1 239 ? 55.274 63.449 44.889 1.00 13.76 218 ALA A CA 1
ATOM 1486 C C . ALA A 1 239 ? 56.381 64.435 45.274 1.00 14.70 218 ALA A C 1
ATOM 1487 O O . ALA A 1 239 ? 56.592 64.734 46.466 1.00 14.62 218 ALA A O 1
ATOM 1489 N N . PRO A 1 240 ? 57.085 64.943 44.244 1.00 15.36 219 PRO A N 1
ATOM 1490 C CA . PRO A 1 240 ? 58.110 65.950 44.454 1.00 15.96 219 PRO A CA 1
ATOM 1491 C C . PRO A 1 240 ? 57.549 67.247 45.051 1.00 16.68 219 PRO A C 1
ATOM 1492 O O . PRO A 1 240 ? 56.397 67.622 44.804 1.00 15.12 219 PRO A O 1
ATOM 1496 N N . ASP A 1 241 ? 58.396 67.982 45.765 1.00 17.66 220 ASP A N 1
ATOM 1497 C CA A ASP A 1 241 ? 58.084 69.369 46.133 0.40 18.31 220 ASP A CA 1
ATOM 1498 C CA B ASP A 1 241 ? 58.011 69.328 46.155 0.60 19.02 220 ASP A CA 1
ATOM 1499 C C . ASP A 1 241 ? 57.666 70.089 44.875 1.00 18.67 220 ASP A C 1
ATOM 1500 O O . ASP A 1 241 ? 58.202 69.802 43.789 1.00 18.58 220 ASP A O 1
ATOM 1509 N N . PRO A 1 242 ? 56.733 71.049 44.978 1.00 19.86 221 PRO A N 1
ATOM 1510 C CA . PRO A 1 242 ? 56.286 71.685 43.751 1.00 19.58 221 PRO A CA 1
ATOM 1511 C C . PRO A 1 242 ? 57.415 72.337 42.952 1.00 20.10 221 PRO A C 1
ATOM 1512 O O . PRO A 1 242 ? 57.356 72.367 41.718 1.00 20.24 221 PRO A O 1
ATOM 1516 N N . ALA A 1 243 ? 58.435 72.843 43.637 1.00 19.64 222 ALA A N 1
ATOM 1517 C CA . ALA A 1 243 ? 59.571 73.493 42.943 1.00 20.44 222 ALA A CA 1
ATOM 1518 C C . ALA A 1 243 ? 60.411 72.488 42.165 1.00 19.95 222 ALA A C 1
ATOM 1519 O O . ALA A 1 243 ? 61.151 72.882 41.257 1.00 20.07 222 ALA A O 1
ATOM 1521 N N . ASP A 1 244 ? 60.293 71.188 42.506 1.00 18.36 223 ASP A N 1
ATOM 1522 C CA . ASP A 1 244 ? 61.070 70.136 41.851 1.00 18.10 223 ASP A CA 1
ATOM 1523 C C . ASP A 1 244 ? 60.253 69.294 40.874 1.00 16.68 223 ASP A C 1
ATOM 1524 O O . ASP A 1 244 ? 60.774 68.366 40.240 1.00 16.17 223 ASP A O 1
ATOM 1529 N N . LEU A 1 245 ? 58.959 69.581 40.754 1.00 16.72 224 LEU A N 1
ATOM 1530 C CA . LEU A 1 245 ? 58.079 68.680 40.028 1.00 14.82 224 LEU A CA 1
ATOM 1531 C C . LEU A 1 245 ? 58.477 68.585 38.561 1.00 15.71 224 LEU A C 1
ATOM 1532 O O . LEU A 1 245 ? 58.535 67.469 37.985 1.00 14.17 224 LEU A O 1
ATOM 1537 N N . ASP A 1 246 ? 58.683 69.737 37.923 1.00 16.48 225 ASP A N 1
ATOM 1538 C CA . ASP A 1 246 ? 58.969 69.704 36.500 1.00 17.49 225 ASP A CA 1
ATOM 1539 C C . ASP A 1 246 ? 60.271 68.897 36.233 1.00 16.92 225 ASP A C 1
ATOM 1540 O O . ASP A 1 246 ? 60.306 68.066 35.302 1.00 16.90 225 ASP A O 1
ATOM 1545 N N . ALA A 1 247 ? 61.308 69.115 37.032 1.00 16.66 226 ALA A N 1
ATOM 1546 C CA . ALA A 1 247 ? 62.574 68.375 36.842 1.00 16.34 226 ALA A CA 1
ATOM 1547 C C . ALA A 1 247 ? 62.421 66.888 37.067 1.00 16.36 226 ALA A C 1
ATOM 1548 O O . ALA A 1 247 ? 62.989 66.080 36.310 1.00 15.39 226 ALA A O 1
ATOM 1550 N N . ARG A 1 248 ? 61.667 66.510 38.110 1.00 14.47 227 ARG A N 1
ATOM 1551 C CA . ARG A 1 248 ? 61.468 65.081 38.400 1.00 14.08 227 ARG A CA 1
ATOM 1552 C C . ARG A 1 248 ? 60.585 64.393 37.345 1.00 13.67 227 ARG A C 1
ATOM 1553 O O . ARG A 1 248 ? 60.760 63.219 37.052 1.00 12.99 227 ARG A O 1
ATOM 1561 N N . THR A 1 249 ? 59.674 65.147 36.749 1.00 13.06 228 THR A N 1
ATOM 1562 C CA . THR A 1 249 ? 58.843 64.637 35.666 1.00 13.01 228 THR A CA 1
ATOM 1563 C C . THR A 1 249 ? 59.653 64.418 34.413 1.00 13.24 228 THR A C 1
ATOM 1564 O O . THR A 1 249 ? 59.530 63.366 33.784 1.00 12.56 228 THR A O 1
ATOM 1568 N N . GLU A 1 250 ? 60.487 65.394 34.035 1.00 13.65 229 GLU A N 1
ATOM 1569 C CA . GLU A 1 250 ? 61.389 65.229 32.892 1.00 14.81 229 GLU A CA 1
ATOM 1570 C C . GLU A 1 250 ? 62.319 64.043 33.121 1.00 13.81 229 GLU A C 1
ATOM 1571 O O . GLU A 1 250 ? 62.547 63.269 32.238 1.00 13.84 229 GLU A O 1
ATOM 1577 N N . ARG A 1 251 ? 62.800 63.866 34.333 1.00 13.90 230 ARG A N 1
ATOM 1578 C CA . ARG A 1 251 ? 63.647 62.738 34.655 1.00 14.62 230 ARG A CA 1
ATOM 1579 C C . ARG A 1 251 ? 62.920 61.408 34.413 1.00 14.00 230 ARG A C 1
ATOM 1580 O O . ARG A 1 251 ? 63.433 60.501 33.725 1.00 14.01 230 ARG A O 1
ATOM 1588 N N . LEU A 1 252 ? 61.708 61.310 34.925 1.00 13.62 231 LEU A N 1
ATOM 1589 C CA . LEU A 1 252 ? 60.901 60.098 34.745 1.00 12.42 231 LEU A CA 1
ATOM 1590 C C . LEU A 1 252 ? 60.608 59.818 33.279 1.00 12.85 231 LEU A C 1
ATOM 1591 O O . LEU A 1 252 ? 60.791 58.687 32.809 1.00 11.77 231 LEU A O 1
ATOM 1596 N N . VAL A 1 253 ? 60.119 60.811 32.550 1.00 12.23 232 VAL A N 1
ATOM 1597 C CA . VAL A 1 253 ? 59.826 60.577 31.148 1.00 13.20 232 VAL A CA 1
ATOM 1598 C C . VAL A 1 253 ? 61.066 60.224 30.323 1.00 13.54 232 VAL A C 1
ATOM 1599 O O . VAL A 1 253 ? 60.968 59.422 29.397 1.00 13.39 232 VAL A O 1
ATOM 1603 N N . GLU A 1 254 ? 62.220 60.790 30.664 1.00 13.45 233 GLU A N 1
ATOM 1604 C CA A GLU A 1 254 ? 63.476 60.495 29.975 0.50 14.37 233 GLU A CA 1
ATOM 1605 C CA B GLU A 1 254 ? 63.444 60.480 29.922 0.50 14.74 233 GLU A CA 1
ATOM 1606 C C . GLU A 1 254 ? 63.898 59.043 30.211 1.00 13.35 233 GLU A C 1
ATOM 1607 O O . GLU A 1 254 ? 64.367 58.364 29.301 1.00 14.06 233 GLU A O 1
ATOM 1618 N N . ARG A 1 255 ? 63.683 58.544 31.441 1.00 13.62 234 ARG A N 1
ATOM 1619 C CA . ARG A 1 255 ? 64.041 57.149 31.760 1.00 13.47 234 ARG A CA 1
ATOM 1620 C C . ARG A 1 255 ? 63.158 56.166 30.990 1.00 14.03 234 ARG A C 1
ATOM 1621 O O . ARG A 1 255 ? 63.629 55.162 30.472 1.00 14.44 234 ARG A O 1
ATOM 1629 N N . ILE A 1 256 ? 61.863 56.469 30.880 1.00 12.38 235 ILE A N 1
ATOM 1630 C CA . ILE A 1 256 ? 60.978 55.659 30.084 1.00 11.65 235 ILE A CA 1
ATOM 1631 C C . ILE A 1 256 ? 61.298 55.777 28.599 1.00 12.09 235 ILE A C 1
ATOM 1632 O O . ILE A 1 256 ? 61.392 54.748 27.908 1.00 12.54 235 ILE A O 1
ATOM 1637 N N . ALA A 1 257 ? 61.568 56.999 28.108 1.00 11.69 236 ALA A N 1
ATOM 1638 C CA . ALA A 1 257 ? 61.868 57.201 26.688 1.00 12.99 236 ALA A CA 1
ATOM 1639 C C . ALA A 1 257 ? 63.153 56.545 26.262 1.00 13.93 236 ALA A C 1
ATOM 1640 O O . ALA A 1 257 ? 63.331 56.281 25.083 1.00 14.58 236 ALA A O 1
ATOM 1642 N N . ALA A 1 258 ? 64.028 56.233 27.209 1.00 13.04 237 ALA A N 1
ATOM 1643 C CA . ALA A 1 258 ? 65.279 55.583 26.869 1.00 13.96 237 ALA A CA 1
ATOM 1644 C C . ALA A 1 258 ? 65.089 54.109 26.471 1.00 14.13 237 ALA A C 1
ATOM 1645 O O . ALA A 1 258 ? 66.023 53.476 25.952 1.00 14.68 237 ALA A O 1
ATOM 1647 N N . MET A 1 259 ? 63.920 53.565 26.735 1.00 11.98 238 MET A N 1
ATOM 1648 C CA . MET A 1 259 ? 63.642 52.136 26.466 1.00 13.01 238 MET A CA 1
ATOM 1649 C C . MET A 1 259 ? 63.151 51.955 25.060 1.00 11.59 238 MET A C 1
ATOM 1650 O O . MET A 1 259 ? 62.465 52.834 24.555 1.00 12.57 238 MET A O 1
ATOM 1655 N N . PRO A 1 260 ? 63.392 50.786 24.449 1.00 11.52 239 PRO A N 1
ATOM 1656 C CA . PRO A 1 260 ? 62.802 50.550 23.135 1.00 11.32 239 PRO A CA 1
ATOM 1657 C C . PRO A 1 260 ? 61.270 50.532 23.180 1.00 11.35 239 PRO A C 1
ATOM 1658 O O . PRO A 1 260 ? 60.662 50.025 24.127 1.00 10.73 239 PRO A O 1
ATOM 1662 N N . VAL A 1 261 ? 60.669 51.049 22.126 1.00 11.19 240 VAL A N 1
ATOM 1663 C CA . VAL A 1 261 ? 59.221 51.071 22.020 1.00 10.57 240 VAL A CA 1
ATOM 1664 C C . VAL A 1 261 ? 58.636 49.660 22.177 1.00 10.30 240 VAL A C 1
ATOM 1665 O O . VAL A 1 261 ? 57.626 49.479 22.836 1.00 10.76 240 VAL A O 1
ATOM 1669 N N . ASN A 1 262 ? 59.205 48.681 21.506 1.00 9.83 241 ASN A N 1
ATOM 1670 C CA . ASN A 1 262 ? 58.650 47.341 21.595 1.00 10.85 241 ASN A CA 1
ATOM 1671 C C . ASN A 1 262 ? 58.614 46.747 23.031 1.00 10.06 241 ASN A C 1
ATOM 1672 O O . ASN A 1 262 ? 57.602 46.164 23.451 1.00 10.04 241 ASN A O 1
ATOM 1677 N N . GLN A 1 263 ? 59.686 46.969 23.777 1.00 10.66 242 GLN A N 1
ATOM 1678 C CA . GLN A 1 263 ? 59.730 46.596 25.169 1.00 9.00 242 GLN A CA 1
ATOM 1679 C C . GLN A 1 263 ? 58.631 47.272 25.984 1.00 8.67 242 GLN A C 1
ATOM 1680 O O . GLN A 1 263 ? 57.940 46.619 26.781 1.00 8.89 242 GLN A O 1
ATOM 1686 N N . LEU A 1 264 ? 58.473 48.582 25.784 1.00 8.82 243 LEU A N 1
ATOM 1687 C CA . LEU A 1 264 ? 57.462 49.361 26.491 1.00 8.65 243 LEU A CA 1
ATOM 1688 C C . LEU A 1 264 ? 56.049 48.881 26.189 1.00 8.67 243 LEU A C 1
ATOM 1689 O O . LEU A 1 264 ? 55.239 48.716 27.092 1.00 8.60 243 LEU A O 1
ATOM 1694 N N . ILE A 1 265 ? 55.739 48.662 24.918 1.00 9.00 244 ILE A N 1
ATOM 1695 C CA . ILE A 1 265 ? 54.415 48.177 24.573 1.00 8.06 244 ILE A CA 1
ATOM 1696 C C . ILE A 1 265 ? 54.135 46.817 25.232 1.00 8.90 244 ILE A C 1
ATOM 1697 O O . ILE A 1 265 ? 53.048 46.617 25.765 1.00 8.73 244 ILE A O 1
ATOM 1702 N N . MET A 1 266 ? 55.117 45.902 25.224 1.00 8.97 245 MET A N 1
ATOM 1703 C CA . MET A 1 266 ? 54.942 44.589 25.824 1.00 8.98 245 MET A CA 1
ATOM 1704 C C . MET A 1 266 ? 54.722 44.663 27.361 1.00 9.67 245 MET A C 1
ATOM 1705 O O . MET A 1 266 ? 53.840 44.016 27.862 1.00 9.38 245 MET A O 1
ATOM 1710 N N . ALA A 1 267 ? 55.485 45.520 28.044 1.00 9.68 246 ALA A N 1
ATOM 1711 C CA . ALA A 1 267 ? 55.326 45.740 29.484 1.00 10.02 246 ALA A CA 1
ATOM 1712 C C . ALA A 1 267 ? 53.901 46.229 29.795 1.00 9.62 246 ALA A C 1
ATOM 1713 O O . ALA A 1 267 ? 53.246 45.736 30.728 1.00 9.39 246 ALA A O 1
ATOM 1715 N N . LYS A 1 268 ? 53.426 47.190 28.993 1.00 8.80 247 LYS A N 1
ATOM 1716 C CA . LYS A 1 268 ? 52.095 47.721 29.223 1.00 8.94 247 LYS A CA 1
ATOM 1717 C C . LYS A 1 268 ? 51.021 46.648 28.943 1.00 8.97 247 LYS A C 1
ATOM 1718 O O . LYS A 1 268 ? 50.031 46.543 29.693 1.00 8.99 247 LYS A O 1
ATOM 1724 N N . LEU A 1 269 ? 51.165 45.888 27.852 1.00 9.47 248 LEU A N 1
ATOM 1725 C CA . LEU A 1 269 ? 50.192 44.814 27.542 1.00 9.27 248 LEU A CA 1
ATOM 1726 C C . LEU A 1 269 ? 50.127 43.782 28.658 1.00 10.37 248 LEU A C 1
ATOM 1727 O O . LEU A 1 269 ? 49.038 43.372 29.052 1.00 9.73 248 LEU A O 1
ATOM 1732 N N . ALA A 1 270 ? 51.308 43.422 29.185 1.00 9.50 249 ALA A N 1
ATOM 1733 C CA . ALA A 1 270 ? 51.374 42.395 30.206 1.00 10.32 249 ALA A CA 1
ATOM 1734 C C . ALA A 1 270 ? 50.705 42.920 31.491 1.00 10.85 249 ALA A C 1
ATOM 1735 O O . ALA A 1 270 ? 49.836 42.246 32.051 1.00 11.74 249 ALA A O 1
ATOM 1737 N N . CYS A 1 271 ? 51.071 44.123 31.919 1.00 9.93 250 CYS A N 1
ATOM 1738 C CA . CYS A 1 271 ? 50.441 44.711 33.127 1.00 10.47 250 CYS A CA 1
ATOM 1739 C C . CYS A 1 271 ? 48.945 44.935 32.980 1.00 9.83 250 CYS A C 1
ATOM 1740 O O . CYS A 1 271 ? 48.177 44.655 33.904 1.00 10.44 250 CYS A O 1
ATOM 1743 N N . ASN A 1 272 ? 48.513 45.393 31.796 1.00 8.98 251 ASN A N 1
ATOM 1744 C CA . ASN A 1 272 ? 47.101 45.678 31.590 1.00 9.35 251 ASN A CA 1
ATOM 1745 C C . ASN A 1 272 ? 46.244 44.420 31.624 1.00 9.72 251 ASN A C 1
ATOM 1746 O O . ASN A 1 272 ? 45.059 44.489 31.966 1.00 10.02 251 ASN A O 1
ATOM 1751 N N . THR A 1 273 ? 46.817 43.259 31.353 1.00 10.54 252 THR A N 1
ATOM 1752 C CA . THR A 1 273 ? 45.980 42.062 31.499 1.00 12.75 252 THR A CA 1
ATOM 1753 C C . THR A 1 273 ? 45.430 41.963 32.934 1.00 12.89 252 THR A C 1
ATOM 1754 O O . THR A 1 273 ? 44.228 41.741 33.130 1.00 13.64 252 THR A O 1
ATOM 1758 N N . ALA A 1 274 ? 46.298 42.162 33.923 1.00 12.91 253 ALA A N 1
ATOM 1759 C CA . ALA A 1 274 ? 45.851 42.128 35.339 1.00 13.32 253 ALA A CA 1
ATOM 1760 C C . ALA A 1 274 ? 44.889 43.256 35.691 1.00 13.00 253 ALA A C 1
ATOM 1761 O O . ALA A 1 274 ? 43.875 43.030 36.414 1.00 13.64 253 ALA A O 1
ATOM 1763 N N . LEU A 1 275 ? 45.174 44.474 35.209 1.00 11.58 254 LEU A N 1
ATOM 1764 C CA . LEU A 1 275 ? 44.367 45.639 35.537 1.00 11.55 254 LEU A CA 1
ATOM 1765 C C . LEU A 1 275 ? 42.953 45.430 35.016 1.00 13.95 254 LEU A C 1
ATOM 1766 O O . LEU A 1 275 ? 41.966 45.557 35.764 1.00 13.26 254 LEU A O 1
ATOM 1771 N N . LEU A 1 276 ? 42.860 45.082 33.746 1.00 13.82 255 LEU A N 1
ATOM 1772 C CA . LEU A 1 276 ? 41.545 44.994 33.128 1.00 15.67 255 LEU A CA 1
ATOM 1773 C C . LEU A 1 276 ? 40.724 43.817 33.696 1.00 17.30 255 LEU A C 1
ATOM 1774 O O . LEU A 1 276 ? 39.497 43.926 33.775 1.00 17.83 255 LEU A O 1
ATOM 1779 N N . ASN A 1 277 ? 41.401 42.771 34.174 1.00 16.39 256 ASN A N 1
ATOM 1780 C CA . ASN A 1 277 ? 40.747 41.608 34.789 1.00 19.95 256 ASN A CA 1
ATOM 1781 C C . ASN A 1 277 ? 40.085 41.934 36.146 1.00 19.32 256 ASN A C 1
ATOM 1782 O O . ASN A 1 277 ? 39.302 41.136 36.670 1.00 19.70 256 ASN A O 1
ATOM 1787 N N . GLN A 1 278 ? 40.396 43.099 36.714 1.00 19.25 257 GLN A N 1
ATOM 1788 C CA . GLN A 1 278 ? 39.722 43.596 37.938 1.00 18.47 257 GLN A CA 1
ATOM 1789 C C . GLN A 1 278 ? 38.294 44.048 37.714 1.00 18.43 257 GLN A C 1
ATOM 1790 O O . GLN A 1 278 ? 37.585 44.360 38.686 1.00 18.33 257 GLN A O 1
ATOM 1796 N N . GLY A 1 279 ? 37.854 44.099 36.463 1.00 17.25 258 GLY A N 1
ATOM 1797 C CA . GLY A 1 279 ? 36.475 44.531 36.168 1.00 16.70 258 GLY A CA 1
ATOM 1798 C C . GLY A 1 279 ? 36.328 46.028 35.903 1.00 14.92 258 GLY A C 1
ATOM 1799 O O . GLY A 1 279 ? 35.260 46.609 36.128 1.00 15.47 258 GLY A O 1
ATOM 1800 N N . VAL A 1 280 ? 37.375 46.630 35.362 1.00 13.84 259 VAL A N 1
ATOM 1801 C CA . VAL A 1 280 ? 37.416 48.051 35.071 1.00 12.60 259 VAL A CA 1
ATOM 1802 C C . VAL A 1 280 ? 36.256 48.482 34.119 1.00 13.61 259 VAL A C 1
ATOM 1803 O O . VAL A 1 280 ? 35.591 49.497 34.332 1.00 11.97 259 VAL A O 1
ATOM 1807 N N . ALA A 1 281 ? 35.997 47.668 33.106 1.00 13.38 260 ALA A N 1
ATOM 1808 C CA . ALA A 1 281 ? 34.924 47.989 32.146 1.00 14.98 260 ALA A CA 1
ATOM 1809 C C . ALA A 1 281 ? 33.553 48.162 32.827 1.00 14.12 260 ALA A C 1
ATOM 1810 O O . ALA A 1 281 ? 32.823 49.131 32.536 1.00 15.76 260 ALA A O 1
ATOM 1812 N N . THR A 1 282 ? 33.234 47.234 33.706 1.00 13.85 261 THR A N 1
ATOM 1813 C CA . THR A 1 282 ? 32.017 47.269 34.497 1.00 14.81 261 THR A CA 1
ATOM 1814 C C . THR A 1 282 ? 31.986 48.467 35.457 1.00 13.46 261 THR A C 1
ATOM 1815 O O . THR A 1 282 ? 30.964 49.177 35.558 1.00 12.19 261 THR A O 1
ATOM 1819 N N . SER A 1 283 ? 33.103 48.705 36.176 1.00 11.44 262 SER A N 1
ATOM 1820 C CA . SER A 1 283 ? 33.149 49.856 37.099 1.00 10.67 262 SER A CA 1
ATOM 1821 C C . SER A 1 283 ? 32.854 51.146 36.332 1.00 10.28 262 SER A C 1
ATOM 1822 O O . SER A 1 283 ? 32.137 52.044 36.796 1.00 10.25 262 SER A O 1
ATOM 1825 N N . GLN A 1 284 ? 33.427 51.264 35.138 1.00 9.83 263 GLN A N 1
ATOM 1826 C CA . GLN A 1 284 ? 33.258 52.467 34.326 1.00 10.82 263 GLN A CA 1
ATOM 1827 C C . GLN A 1 284 ? 31.827 52.602 33.843 1.00 10.09 263 GLN A C 1
ATOM 1828 O O . GLN A 1 284 ? 31.236 53.697 33.921 1.00 9.60 263 GLN A O 1
ATOM 1834 N N . MET A 1 285 ? 31.251 51.507 33.350 1.00 10.10 264 MET A N 1
ATOM 1835 C CA . MET A 1 285 ? 29.883 51.559 32.858 1.00 10.32 264 MET A CA 1
ATOM 1836 C C . MET A 1 285 ? 28.921 51.987 33.975 1.00 9.98 264 MET A C 1
ATOM 1837 O O . MET A 1 285 ? 28.140 52.964 33.835 1.00 9.25 264 MET A O 1
ATOM 1842 N N . VAL A 1 286 ? 28.937 51.292 35.105 1.00 9.75 265 VAL A N 1
ATOM 1843 C CA A VAL A 1 286 ? 27.925 51.622 36.106 0.40 9.97 265 VAL A CA 1
ATOM 1844 C CA B VAL A 1 286 ? 27.972 51.578 36.174 0.60 10.56 265 VAL A CA 1
ATOM 1845 C C . VAL A 1 286 ? 28.170 53.009 36.729 1.00 9.63 265 VAL A C 1
ATOM 1846 O O . VAL A 1 286 ? 27.214 53.741 36.994 1.00 9.10 265 VAL A O 1
ATOM 1853 N N . SER A 1 287 ? 29.435 53.424 36.864 1.00 8.98 266 SER A N 1
ATOM 1854 C CA . SER A 1 287 ? 29.731 54.753 37.394 1.00 9.24 266 SER A CA 1
ATOM 1855 C C . SER A 1 287 ? 29.265 55.897 36.486 1.00 9.22 266 SER A C 1
ATOM 1856 O O . SER A 1 287 ? 28.849 56.946 36.954 1.00 9.53 266 SER A O 1
ATOM 1859 N N . THR A 1 288 ? 29.337 55.666 35.182 1.00 8.70 267 THR A N 1
ATOM 1860 C CA . THR A 1 288 ? 28.857 56.653 34.195 1.00 8.46 267 THR A CA 1
ATOM 1861 C C . THR A 1 288 ? 27.345 56.755 34.287 1.00 8.57 267 THR A C 1
ATOM 1862 O O . THR A 1 288 ? 26.794 57.867 34.263 1.00 9.30 267 THR A O 1
ATOM 1866 N N . VAL A 1 289 ? 26.657 55.630 34.462 1.00 9.18 268 VAL A N 1
ATOM 1867 C CA . VAL A 1 289 ? 25.203 55.682 34.705 1.00 9.27 268 VAL A CA 1
ATOM 1868 C C . VAL A 1 289 ? 24.913 56.458 36.012 1.00 9.69 268 VAL A C 1
ATOM 1869 O O . VAL A 1 289 ? 24.049 57.312 36.062 1.00 9.65 268 VAL A O 1
ATOM 1873 N N . PHE A 1 290 ? 25.661 56.163 37.067 1.00 9.21 269 PHE A N 1
ATOM 1874 C CA . PHE A 1 290 ? 25.467 56.843 38.340 1.00 9.53 269 PHE A CA 1
ATOM 1875 C C . PHE A 1 290 ? 25.748 58.346 38.237 1.00 9.63 269 PHE A C 1
ATOM 1876 O O . PHE A 1 290 ? 25.068 59.127 38.874 1.00 10.58 269 PHE A O 1
ATOM 1884 N N . ASP A 1 291 ? 26.727 58.755 37.427 1.00 9.15 270 ASP A N 1
ATOM 1885 C CA . ASP A 1 291 ? 27.011 60.181 37.274 1.00 9.17 270 ASP A CA 1
ATOM 1886 C C . ASP A 1 291 ? 25.794 60.889 36.661 1.00 9.08 270 ASP A C 1
ATOM 1887 O O . ASP A 1 291 ? 25.407 61.959 37.074 1.00 10.16 270 ASP A O 1
ATOM 1892 N N . GLY A 1 292 ? 25.183 60.257 35.668 1.00 10.13 271 GLY A N 1
ATOM 1893 C CA . GLY A 1 292 ? 23.924 60.781 35.081 1.00 11.11 271 GLY A CA 1
ATOM 1894 C C . GLY A 1 292 ? 22.851 60.907 36.154 1.00 11.03 271 GLY A C 1
ATOM 1895 O O . GLY A 1 292 ? 22.188 61.950 36.271 1.00 12.98 271 GLY A O 1
ATOM 1896 N N . ILE A 1 293 ? 22.704 59.885 37.002 1.00 11.03 272 ILE A N 1
ATOM 1897 C CA . ILE A 1 293 ? 21.743 59.972 38.127 1.00 10.38 272 ILE A CA 1
ATOM 1898 C C . ILE A 1 293 ? 22.025 61.143 39.048 1.00 10.88 272 ILE A C 1
ATOM 1899 O O . ILE A 1 293 ? 21.132 61.900 39.372 1.00 10.00 272 ILE A O 1
ATOM 1904 N N . ALA A 1 294 ? 23.295 61.326 39.430 1.00 9.80 273 ALA A N 1
ATOM 1905 C CA . ALA A 1 294 ? 23.674 62.431 40.305 1.00 10.54 273 ALA A CA 1
ATOM 1906 C C . ALA A 1 294 ? 23.304 63.767 39.721 1.00 11.10 273 ALA A C 1
ATOM 1907 O O . ALA A 1 294 ? 23.002 64.703 40.449 1.00 11.83 273 ALA A O 1
ATOM 1909 N N . ARG A 1 295 ? 23.349 63.875 38.394 1.00 10.26 274 ARG A N 1
ATOM 1910 C CA . ARG A 1 295 ? 23.019 65.154 37.750 1.00 12.07 274 ARG A CA 1
ATOM 1911 C C . ARG A 1 295 ? 21.527 65.399 37.611 1.00 12.25 274 ARG A C 1
ATOM 1912 O O . ARG A 1 295 ? 21.120 66.479 37.183 1.00 14.01 274 ARG A O 1
ATOM 1920 N N . HIS A 1 296 ? 20.712 64.395 37.947 1.00 12.12 275 HIS A N 1
ATOM 1921 C CA . HIS A 1 296 ? 19.252 64.485 37.802 1.00 11.53 275 HIS A CA 1
ATOM 1922 C C . HIS A 1 296 ? 18.427 64.208 39.064 1.00 13.80 275 HIS A C 1
ATOM 1923 O O . HIS A 1 296 ? 17.192 64.184 39.002 1.00 13.24 275 HIS A O 1
ATOM 1930 N N . THR A 1 297 ? 19.071 63.989 40.199 1.00 12.32 276 THR A N 1
ATOM 1931 C CA . THR A 1 297 ? 18.332 63.811 41.466 1.00 12.39 276 THR A CA 1
ATOM 1932 C C . THR A 1 297 ? 17.818 65.168 41.938 1.00 12.48 276 THR A C 1
ATOM 1933 O O . THR A 1 297 ? 18.263 66.229 41.466 1.00 13.14 276 THR A O 1
ATOM 1937 N N . PRO A 1 298 ? 16.902 65.159 42.893 1.00 13.08 277 PRO A N 1
ATOM 1938 C CA . PRO A 1 298 ? 16.527 66.452 43.481 1.00 14.96 277 PRO A CA 1
ATOM 1939 C C . PRO A 1 298 ? 17.752 67.237 43.950 1.00 16.07 277 PRO A C 1
ATOM 1940 O O . PRO A 1 298 ? 17.820 68.463 43.766 1.00 15.66 277 PRO A O 1
ATOM 1944 N N . GLU A 1 299 ? 18.724 66.541 44.549 1.00 15.50 278 GLU A N 1
ATOM 1945 C CA . GLU A 1 299 ? 19.934 67.227 45.018 1.00 15.63 278 GLU A CA 1
ATOM 1946 C C . GLU A 1 299 ? 20.728 67.878 43.881 1.00 15.49 278 GLU A C 1
ATOM 1947 O O . GLU A 1 299 ? 21.185 69.042 43.994 1.00 14.92 278 GLU A O 1
ATOM 1953 N N . GLY A 1 300 ? 20.898 67.130 42.789 1.00 13.85 279 GLY A N 1
ATOM 1954 C CA . GLY A 1 300 ? 21.604 67.620 41.620 1.00 14.37 279 GLY A CA 1
ATOM 1955 C C . GLY A 1 300 ? 20.944 68.854 41.034 1.00 15.06 279 GLY A C 1
AT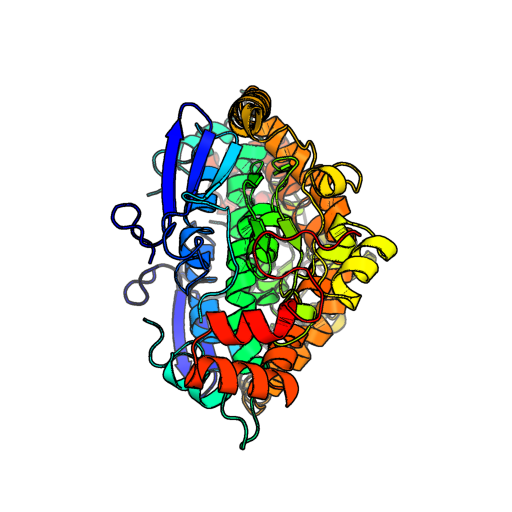OM 1956 O O . GLY A 1 300 ? 21.616 69.858 40.732 1.00 15.57 279 GLY A O 1
ATOM 1957 N N . HIS A 1 301 ? 19.621 68.788 40.889 1.00 15.37 280 HIS A N 1
ATOM 1958 C CA . HIS A 1 301 ? 18.859 69.937 40.330 1.00 17.04 280 HIS A CA 1
ATOM 1959 C C . HIS A 1 301 ? 18.925 71.146 41.253 1.00 18.57 280 HIS A C 1
ATOM 1960 O O . HIS A 1 301 ? 19.015 72.281 40.773 1.00 20.22 280 HIS A O 1
ATOM 1967 N N . ALA A 1 302 ? 18.900 70.908 42.560 1.00 19.64 281 ALA A N 1
ATOM 1968 C CA . ALA A 1 302 ? 19.075 72.036 43.527 1.00 20.11 281 ALA A CA 1
ATOM 1969 C C . ALA A 1 302 ? 20.422 72.704 43.416 1.00 20.58 281 ALA A C 1
ATOM 1970 O O . ALA A 1 302 ? 20.505 73.944 43.525 1.00 20.68 281 ALA A O 1
ATOM 1972 N N . PHE A 1 303 ? 21.488 71.923 43.192 1.00 20.36 282 PHE A N 1
ATOM 1973 C CA . PHE A 1 303 ? 22.832 72.480 42.953 1.00 19.84 282 PHE A CA 1
ATOM 1974 C C . PHE A 1 303 ? 22.846 73.364 41.705 1.00 21.34 282 PHE A C 1
ATOM 1975 O O . PHE A 1 303 ? 23.421 74.455 41.735 1.00 22.42 282 PHE A O 1
ATOM 1983 N N . VAL A 1 304 ? 22.219 72.890 40.620 1.00 20.83 283 VAL A N 1
ATOM 1984 C CA . VAL A 1 304 ? 22.148 73.664 39.384 1.00 22.57 283 VAL A CA 1
ATOM 1985 C C . VAL A 1 304 ? 21.343 74.954 39.630 1.00 22.94 283 VAL A C 1
ATOM 1986 O O . VAL A 1 304 ? 21.713 76.002 39.136 1.00 24.75 283 VAL A O 1
ATOM 1990 N N . ALA A 1 305 ? 20.281 74.890 40.413 1.00 23.48 284 ALA A N 1
ATOM 1991 C CA . ALA A 1 305 ? 19.443 76.084 40.673 1.00 24.70 284 ALA A CA 1
ATOM 1992 C C . ALA A 1 305 ? 20.259 77.137 41.432 1.00 25.73 284 ALA A C 1
ATOM 1993 O O . ALA A 1 305 ? 20.106 78.357 41.214 1.00 25.80 284 ALA A O 1
ATOM 1995 N N . THR A 1 306 ? 21.109 76.665 42.331 1.00 24.44 285 THR A N 1
ATOM 1996 C CA . THR A 1 306 ? 22.034 77.547 43.059 1.00 25.19 285 THR A CA 1
ATOM 1997 C C . THR A 1 306 ? 23.081 78.162 42.146 1.00 26.07 285 THR A C 1
ATOM 1998 O O . THR A 1 306 ? 23.345 79.372 42.265 1.00 26.97 285 THR A O 1
ATOM 2002 N N . ALA A 1 307 ? 23.645 77.361 41.232 1.00 25.92 286 ALA A N 1
ATOM 2003 C CA . ALA A 1 307 ? 24.638 77.821 40.268 1.00 27.69 286 ALA A CA 1
ATOM 2004 C C . ALA A 1 307 ? 24.045 78.892 39.335 1.00 30.16 286 ALA A C 1
ATOM 2005 O O . ALA A 1 307 ? 24.746 79.852 38.964 1.00 30.76 286 ALA A O 1
ATOM 2007 N N . ARG A 1 308 ? 22.765 78.752 38.998 1.00 31.32 287 ARG A N 1
ATOM 2008 C CA . ARG A 1 308 ? 22.128 79.722 38.106 1.00 33.38 287 ARG A CA 1
ATOM 2009 C C . ARG A 1 308 ? 21.849 81.030 38.809 1.00 33.80 287 ARG A C 1
ATOM 2010 O O . ARG A 1 308 ? 22.060 82.088 38.219 1.00 34.46 287 ARG A O 1
ATOM 2018 N N . GLU A 1 309 ? 21.395 80.965 40.057 1.00 33.81 288 GLU A N 1
ATOM 2019 C CA . GLU A 1 309 ? 21.155 82.173 40.843 1.00 34.52 288 GLU A CA 1
ATOM 2020 C C . GLU A 1 309 ? 22.435 82.883 41.298 1.00 33.55 288 GLU A C 1
ATOM 2021 O O . GLU A 1 309 ? 22.496 84.122 41.235 1.00 32.92 288 GLU A O 1
ATOM 2027 N N . HIS A 1 310 ? 23.440 82.149 41.778 1.00 31.11 289 HIS A N 1
ATOM 2028 C CA . HIS A 1 310 ? 24.640 82.803 42.327 1.00 30.55 289 HIS A CA 1
ATOM 2029 C C . HIS A 1 310 ? 25.912 82.637 41.528 1.00 29.69 289 HIS A C 1
ATOM 2030 O O . HIS A 1 310 ? 26.967 83.182 41.928 1.00 28.87 289 HIS A O 1
ATOM 2037 N N . GLY A 1 311 ? 25.866 81.886 40.427 1.00 27.47 290 GLY A N 1
ATOM 2038 C CA . GLY A 1 311 ? 27.088 81.529 39.745 1.00 27.46 290 GLY A CA 1
ATOM 2039 C C . GLY A 1 311 ? 27.634 80.181 40.247 1.00 27.54 290 GLY A C 1
ATOM 2040 O O . GLY A 1 311 ? 27.412 79.787 41.394 1.00 26.23 290 GLY A O 1
ATOM 2041 N N . PHE A 1 312 ? 28.360 79.500 39.372 1.00 28.54 291 PHE A N 1
ATOM 2042 C CA . PHE A 1 312 ? 28.927 78.187 39.664 1.00 29.28 291 PHE A CA 1
ATOM 2043 C C . PHE A 1 312 ? 30.000 78.260 40.765 1.00 28.50 291 PHE A C 1
ATOM 2044 O O . PHE A 1 312 ? 30.065 77.381 41.658 1.00 26.19 291 PHE A O 1
ATOM 2052 N N . ARG A 1 313 ? 30.848 79.292 40.708 1.00 27.39 292 ARG A N 1
ATOM 2053 C CA . ARG A 1 313 ? 31.929 79.454 41.693 1.00 27.49 292 ARG A CA 1
ATOM 2054 C C . ARG A 1 313 ? 31.341 79.487 43.096 1.00 26.59 292 ARG A C 1
ATOM 2055 O O . ARG A 1 313 ? 31.819 78.804 43.999 1.00 26.87 292 ARG A O 1
ATOM 2057 N N . GLU A 1 314 ? 30.275 80.246 43.260 1.00 25.81 293 GLU A N 1
ATOM 2058 C CA . GLU A 1 314 ? 29.611 80.366 44.564 1.00 25.72 293 GLU A CA 1
ATOM 2059 C C . GLU A 1 314 ? 28.823 79.109 44.974 1.00 24.49 293 GLU A C 1
ATOM 2060 O O . GLU A 1 314 ? 28.719 78.785 46.170 1.00 22.96 293 GLU A O 1
ATOM 2066 N N . ALA A 1 315 ? 28.230 78.421 44.006 1.00 22.99 294 ALA A N 1
ATOM 2067 C CA . ALA A 1 315 ? 27.549 77.154 44.316 1.00 22.78 294 ALA A CA 1
ATOM 2068 C C . ALA A 1 315 ? 28.595 76.152 44.863 1.00 21.38 294 ALA A C 1
ATOM 2069 O O . ALA A 1 315 ? 28.307 75.408 45.824 1.00 22.50 294 ALA A O 1
ATOM 2071 N N . VAL A 1 316 ? 29.787 76.151 44.272 1.00 20.53 295 VAL A N 1
ATOM 2072 C CA . VAL A 1 316 ? 30.905 75.287 44.718 1.00 20.52 295 VAL A CA 1
ATOM 2073 C C . VAL A 1 316 ? 31.393 75.695 46.128 1.00 21.34 295 VAL A C 1
ATOM 2074 O O . VAL A 1 316 ? 31.601 74.831 47.024 1.00 19.60 295 VAL A O 1
ATOM 2078 N N . ARG A 1 317 ? 31.514 77.012 46.380 1.00 20.91 296 ARG A N 1
ATOM 2079 C CA . ARG A 1 317 ? 31.927 77.475 47.694 1.00 20.26 296 ARG A CA 1
ATOM 2080 C C . ARG A 1 317 ? 30.923 77.020 48.731 1.00 19.70 296 ARG A C 1
ATOM 2081 O O . ARG A 1 317 ? 31.295 76.614 49.827 1.00 19.08 296 ARG A O 1
ATOM 2089 N N . ARG A 1 318 ? 29.641 77.074 48.406 1.00 19.60 297 ARG A N 1
ATOM 2090 C CA . ARG A 1 318 ? 28.630 76.709 49.392 1.00 20.36 297 ARG A CA 1
ATOM 2091 C C . ARG A 1 318 ? 28.574 75.201 49.631 1.00 19.94 297 ARG A C 1
ATOM 2092 O O . ARG A 1 318 ? 28.162 74.769 50.680 1.00 19.47 297 ARG A O 1
ATOM 2100 N N . ARG A 1 319 ? 28.959 74.431 48.625 1.00 19.22 298 ARG A N 1
ATOM 2101 C CA . ARG A 1 319 ? 29.100 72.989 48.740 1.00 18.30 298 ARG A CA 1
ATOM 2102 C C . ARG A 1 319 ? 30.249 72.612 49.687 1.00 17.12 298 ARG A C 1
ATOM 2103 O O . ARG A 1 319 ? 30.088 71.755 50.538 1.00 16.61 298 ARG A O 1
ATOM 2111 N N . ASP A 1 320 ? 31.397 73.260 49.545 1.00 17.52 299 ASP A N 1
ATOM 2112 C CA . ASP A 1 320 ? 32.618 72.859 50.241 1.00 16.99 299 ASP A CA 1
ATOM 2113 C C . ASP A 1 320 ? 32.898 73.615 51.543 1.00 18.84 299 ASP A C 1
ATOM 2114 O O . ASP A 1 320 ? 33.561 73.080 52.442 1.00 18.07 299 ASP A O 1
ATOM 2119 N N . GLU A 1 321 ? 32.441 74.870 51.660 1.00 19.80 300 GLU A N 1
ATOM 2120 C CA . GLU A 1 321 ? 32.797 75.625 52.861 1.00 21.64 300 GLU A CA 1
ATOM 2121 C C . GLU A 1 321 ? 32.326 74.958 54.168 1.00 21.12 300 GLU A C 1
ATOM 2122 O O . GLU A 1 321 ? 33.090 74.930 55.147 1.00 20.82 300 GLU A O 1
ATOM 2128 N N . PRO A 1 322 ? 31.121 74.358 54.177 1.00 21.50 301 PRO A N 1
ATOM 2129 C CA . PRO A 1 322 ? 30.732 73.623 55.393 1.00 22.46 301 PRO A CA 1
ATOM 2130 C C . PRO A 1 322 ? 31.634 72.437 55.770 1.00 22.14 301 PRO A C 1
ATOM 2131 O O . PRO A 1 322 ? 31.671 72.057 56.937 1.00 22.28 301 PRO A O 1
ATOM 2135 N N . MET A 1 323 ? 32.380 71.902 54.795 1.00 21.34 302 MET A N 1
ATOM 2136 C CA A MET A 1 323 ? 33.279 70.765 55.017 0.50 20.21 302 MET A CA 1
ATOM 2137 C CA B MET A 1 323 ? 33.283 70.759 55.008 0.50 20.45 302 MET A CA 1
ATOM 2138 C C . MET A 1 323 ? 34.699 71.245 55.316 1.00 20.52 302 MET A C 1
ATOM 2139 O O . MET A 1 323 ? 35.653 70.434 55.488 1.00 20.03 302 MET A O 1
ATOM 2148 N N . GLY A 1 324 ? 34.868 72.568 55.361 1.00 20.32 303 GLY A N 1
ATOM 2149 C CA . GLY A 1 324 ? 36.129 73.152 55.728 1.00 21.03 303 GLY A CA 1
ATOM 2150 C C . GLY A 1 324 ? 37.243 73.070 54.711 1.00 20.94 303 GLY A C 1
ATOM 2151 O O . GLY A 1 324 ? 38.420 73.331 55.038 1.00 22.04 303 GLY A O 1
ATOM 2152 N N . ASP A 1 325 ? 36.922 72.707 53.475 1.00 19.37 304 ASP A N 1
ATOM 2153 C CA . ASP A 1 325 ? 37.966 72.460 52.476 1.00 19.84 304 ASP A CA 1
ATOM 2154 C C . ASP A 1 325 ? 37.712 73.166 51.138 1.00 21.28 304 ASP A C 1
ATOM 2155 O O . ASP A 1 325 ? 38.104 72.676 50.080 1.00 22.02 304 ASP A O 1
ATOM 2160 N N . HIS A 1 326 ? 37.025 74.299 51.170 1.00 24.14 305 HIS A N 1
ATOM 2161 C CA . HIS A 1 326 ? 36.826 75.083 49.926 1.00 27.33 305 HIS A CA 1
ATOM 2162 C C . HIS A 1 326 ? 38.162 75.519 49.238 1.00 29.73 305 HIS A C 1
ATOM 2163 O O . HIS A 1 326 ? 39.143 75.836 49.903 1.00 29.42 305 HIS A O 1
ATOM 2170 N N . GLY A 1 327 ? 38.201 75.462 47.898 1.00 31.78 306 GLY A N 1
ATOM 2171 C CA . GLY A 1 327 ? 39.330 76.034 47.148 1.00 32.90 306 GLY A CA 1
ATOM 2172 C C . GLY A 1 327 ? 40.564 75.154 47.171 1.00 33.59 306 GLY A C 1
ATOM 2173 O O . GLY A 1 327 ? 40.489 73.944 46.909 1.00 33.56 306 GLY A O 1
ATOM 2174 N N . ARG A 1 328 ? 41.706 75.758 47.472 1.00 33.98 307 ARG A N 1
ATOM 2175 C CA . ARG A 1 328 ? 42.938 75.006 47.670 1.00 34.39 307 ARG A CA 1
ATOM 2176 C C . ARG A 1 328 ? 43.027 74.386 49.099 1.00 33.96 307 ARG A C 1
ATOM 2177 O O . ARG A 1 328 ? 43.980 73.681 49.396 1.00 34.31 307 ARG A O 1
ATOM 2179 N N . ARG A 1 329 ? 42.056 74.629 49.994 1.00 33.54 308 ARG A N 1
ATOM 2180 C CA . ARG A 1 329 ? 42.195 74.126 51.376 1.00 32.91 308 ARG A CA 1
ATOM 2181 C C . ARG A 1 329 ? 42.256 72.583 51.326 1.00 32.75 308 ARG A C 1
ATOM 2182 O O . ARG A 1 329 ? 41.596 71.965 50.477 1.00 29.94 308 ARG A O 1
ATOM 2184 N N . ALA A 1 330 ? 43.067 71.999 52.218 1.00 32.53 309 ALA A N 1
ATOM 2185 C CA . ALA A 1 330 ? 43.252 70.532 52.304 1.00 31.17 309 ALA A CA 1
ATOM 2186 C C . ALA A 1 330 ? 42.064 69.989 53.005 1.00 28.86 309 ALA A C 1
ATOM 2187 O O . ALA A 1 330 ? 41.410 70.755 53.738 1.00 30.27 309 ALA A O 1
ATOM 2189 N N . SER A 1 331 ? 41.771 68.679 52.847 1.00 26.56 310 SER A N 1
ATOM 2190 C CA . SER A 1 331 ? 40.693 68.066 53.654 1.00 23.91 310 SER A CA 1
ATOM 2191 C C . SER A 1 331 ? 41.109 67.381 54.971 1.00 24.35 310 SER A C 1
ATOM 2192 O O . SER A 1 331 ? 40.233 66.911 55.715 1.00 23.86 310 SER A O 1
ATOM 2195 N N . ASP A 1 332 ? 42.410 67.328 55.279 1.00 25.24 311 ASP A N 1
ATOM 2196 C CA . ASP A 1 332 ? 42.921 66.704 56.517 1.00 25.78 311 ASP A CA 1
ATOM 2197 C C . ASP A 1 332 ? 42.482 65.246 56.649 1.00 24.68 311 ASP A C 1
ATOM 2198 O O . ASP A 1 332 ? 41.959 64.806 57.690 1.00 25.44 311 ASP A O 1
ATOM 2203 N N . VAL A 1 333 ? 42.642 64.509 55.554 1.00 23.67 312 VAL A N 1
ATOM 2204 C CA . VAL A 1 333 ? 42.373 63.089 55.555 1.00 22.06 312 VAL A CA 1
ATOM 2205 C C . VAL A 1 333 ? 43.439 62.342 56.384 1.00 23.33 312 VAL A C 1
ATOM 2206 O O . VAL A 1 333 ? 43.115 61.406 57.128 1.00 22.77 312 VAL A O 1
ATOM 2211 N N . PRO B 1 28 ? 40.280 60.382 7.224 1.00 43.53 7 PRO B N 1
ATOM 2212 C CA . PRO B 1 28 ? 38.912 60.559 7.736 1.00 42.72 7 PRO B CA 1
ATOM 2213 C C . PRO B 1 28 ? 37.905 59.956 6.762 1.00 41.18 7 PRO B C 1
ATOM 2214 O O . PRO B 1 28 ? 38.017 60.164 5.548 1.00 42.42 7 PRO B O 1
ATOM 2218 N N . VAL B 1 29 ? 36.929 59.222 7.290 1.00 37.98 8 VAL B N 1
ATOM 2219 C CA . VAL B 1 29 ? 35.935 58.548 6.456 1.00 35.24 8 VAL B CA 1
ATOM 2220 C C . VAL B 1 29 ? 34.974 59.565 5.840 1.00 34.81 8 VAL B C 1
ATOM 2221 O O . VAL B 1 29 ? 34.407 60.392 6.554 1.00 34.88 8 VAL B O 1
ATOM 2225 N N . ASP B 1 30 ? 34.802 59.513 4.518 1.00 33.46 9 ASP B N 1
ATOM 2226 C CA . ASP B 1 30 ? 33.828 60.367 3.827 1.00 32.72 9 ASP B CA 1
ATOM 2227 C C . ASP B 1 30 ? 32.563 59.574 3.532 1.00 31.83 9 ASP B C 1
ATOM 2228 O O . ASP B 1 30 ? 32.565 58.699 2.669 1.00 30.38 9 ASP B O 1
ATOM 2233 N N . PHE B 1 31 ? 31.475 59.884 4.241 1.00 32.04 10 PHE B N 1
ATOM 2234 C CA . PHE B 1 31 ? 30.216 59.161 4.053 1.00 32.17 10 PHE B CA 1
ATOM 2235 C C . PHE B 1 31 ? 29.636 59.234 2.626 1.00 32.31 10 PHE B C 1
ATOM 2236 O O . PHE B 1 31 ? 28.808 58.398 2.281 1.00 31.78 10 PHE B O 1
ATOM 2244 N N . ASP B 1 32 ? 30.050 60.236 1.840 1.00 31.85 11 ASP B N 1
ATOM 2245 C CA . ASP B 1 32 ? 29.647 60.367 0.438 1.00 32.95 11 ASP B CA 1
ATOM 2246 C C . ASP B 1 32 ? 30.583 59.657 -0.523 1.00 31.72 11 ASP B C 1
ATOM 2247 O O . ASP B 1 32 ? 30.304 59.607 -1.713 1.00 32.16 11 ASP B O 1
ATOM 2252 N N . ASN B 1 33 ? 31.696 59.114 -0.029 1.00 29.06 12 ASN B N 1
ATOM 2253 C CA . ASN B 1 33 ? 32.597 58.357 -0.878 1.00 28.61 12 ASN B CA 1
ATOM 2254 C C . ASN B 1 33 ? 33.180 57.195 -0.060 1.00 26.76 12 ASN B C 1
ATOM 2255 O O . ASN B 1 33 ? 34.390 57.143 0.254 1.00 26.33 12 ASN B O 1
ATOM 2260 N N . LEU B 1 34 ? 32.295 56.272 0.314 1.00 24.14 13 LEU B N 1
ATOM 2261 C CA . LEU B 1 34 ? 32.723 55.090 1.037 1.00 22.11 13 LEU B CA 1
ATOM 2262 C C . LEU B 1 34 ? 33.346 54.133 0.042 1.00 22.10 13 LEU B C 1
ATOM 2263 O O . LEU B 1 34 ? 32.847 53.961 -1.092 1.00 22.53 13 LEU B O 1
ATOM 2268 N N . LYS B 1 35 ? 34.406 53.482 0.472 1.00 20.40 14 LYS B N 1
ATOM 2269 C CA . LYS B 1 35 ? 35.196 52.620 -0.381 1.00 20.66 14 LYS B CA 1
ATOM 2270 C C . LYS B 1 35 ? 34.853 51.150 -0.313 1.00 20.40 14 LYS B C 1
ATOM 2271 O O . LYS B 1 35 ? 35.061 50.427 -1.282 1.00 20.60 14 LYS B O 1
ATOM 2277 N N . THR B 1 36 ? 34.381 50.667 0.827 1.00 17.56 15 THR B N 1
ATOM 2278 C CA . THR B 1 36 ? 34.313 49.225 1.023 1.00 17.53 15 THR B CA 1
ATOM 2279 C C . THR B 1 36 ? 32.906 48.729 1.369 1.00 17.46 15 THR B C 1
ATOM 2280 O O . THR B 1 36 ? 32.637 47.512 1.317 1.00 17.16 15 THR B O 1
ATOM 2284 N N . MET B 1 37 ? 32.014 49.653 1.721 1.00 17.22 16 MET B N 1
ATOM 2285 C CA . MET B 1 37 ? 30.678 49.273 2.221 1.00 16.51 16 MET B CA 1
ATOM 2286 C C . MET B 1 37 ? 29.724 50.429 1.976 1.00 17.70 16 MET B C 1
ATOM 2287 O O . MET B 1 37 ? 30.152 51.547 1.659 1.00 18.12 16 MET B O 1
ATOM 2292 N N . THR B 1 38 ? 28.426 50.166 2.104 1.00 16.72 17 THR B N 1
ATOM 2293 C CA . THR B 1 38 ? 27.390 51.184 1.993 1.00 16.15 17 THR B CA 1
ATOM 2294 C C . THR B 1 38 ? 26.633 51.349 3.309 1.00 16.15 17 THR B C 1
ATOM 2295 O O . THR B 1 38 ? 26.700 50.469 4.153 1.00 15.03 17 THR B O 1
ATOM 2299 N N . TYR B 1 39 ? 25.946 52.479 3.449 1.00 15.55 18 TYR B N 1
ATOM 2300 C CA . TYR B 1 39 ? 25.145 52.796 4.645 1.00 15.73 18 TYR B CA 1
ATOM 2301 C C . TYR B 1 39 ? 23.783 53.352 4.188 1.00 17.24 18 TYR B C 1
ATOM 2302 O O . TYR B 1 39 ? 23.715 54.254 3.331 1.00 16.49 18 TYR B O 1
ATOM 2311 N N . GLU B 1 40 ? 22.718 52.848 4.788 1.00 17.32 19 GLU B N 1
ATOM 2312 C CA . GLU B 1 40 ? 21.364 53.318 4.536 1.00 19.29 19 GLU B CA 1
ATOM 2313 C C . GLU B 1 40 ? 20.506 53.037 5.760 1.00 18.99 19 GLU B C 1
ATOM 2314 O O . GLU B 1 40 ? 20.565 51.929 6.316 1.00 19.73 19 GLU B O 1
ATOM 2320 N N . VAL B 1 41 ? 19.744 54.035 6.181 1.00 18.08 20 VAL B N 1
ATOM 2321 C CA . VAL B 1 41 ? 18.787 53.884 7.276 1.00 18.71 20 VAL B CA 1
ATOM 2322 C C . VAL B 1 41 ? 17.398 53.753 6.699 1.00 19.31 20 VAL B C 1
ATOM 2323 O O . VAL B 1 41 ? 16.994 54.581 5.880 1.00 19.58 20 VAL B O 1
ATOM 2327 N N . THR B 1 42 ? 16.726 52.667 7.056 1.00 20.00 21 THR B N 1
ATOM 2328 C CA . THR B 1 42 ? 15.381 52.403 6.609 1.00 21.12 21 THR B CA 1
ATOM 2329 C C . THR B 1 42 ? 14.565 52.202 7.856 1.00 22.10 21 THR B C 1
ATOM 2330 O O . THR B 1 42 ? 14.647 51.189 8.539 1.00 20.12 21 THR B O 1
ATOM 2334 N N . ASP B 1 43 ? 13.814 53.257 8.124 1.00 24.55 22 ASP B N 1
ATOM 2335 C CA . ASP B 1 43 ? 12.966 53.387 9.254 1.00 25.16 22 ASP B CA 1
ATOM 2336 C C . ASP B 1 43 ? 13.968 53.518 10.487 1.00 23.76 22 ASP B C 1
ATOM 2337 O O . ASP B 1 43 ? 14.634 54.624 10.777 1.00 25.11 22 ASP B O 1
ATOM 2342 N N . ARG B 1 44 ? 14.076 52.407 11.186 1.00 18.76 23 ARG B N 1
ATOM 2343 C CA . ARG B 1 44 ? 14.907 52.332 12.399 1.00 16.92 23 ARG B CA 1
ATOM 2344 C C . ARG B 1 44 ? 16.066 51.357 12.274 1.00 15.63 23 ARG B C 1
ATOM 2345 O O . ARG B 1 44 ? 16.739 51.059 13.284 1.00 13.81 23 ARG B O 1
ATOM 2353 N N . VAL B 1 45 ? 16.305 50.836 11.079 1.00 14.05 24 VAL B N 1
ATOM 2354 C CA . VAL B 1 45 ? 17.420 49.876 10.839 1.00 14.17 24 VAL B CA 1
ATOM 2355 C C . VAL B 1 45 ? 18.514 50.588 10.046 1.00 15.05 24 VAL B C 1
ATOM 2356 O O . VAL B 1 45 ? 18.263 51.071 8.923 1.00 15.06 24 VAL B O 1
ATOM 2360 N N . ALA B 1 46 ? 19.714 50.640 10.616 1.00 14.03 25 ALA B N 1
ATOM 2361 C CA . ALA B 1 46 ? 20.900 51.124 9.899 1.00 14.07 25 ALA B CA 1
ATOM 2362 C C . ALA B 1 46 ? 21.544 49.915 9.236 1.00 14.13 25 ALA B C 1
ATOM 2363 O O . ALA B 1 46 ? 22.022 49.000 9.918 1.00 14.02 25 ALA B O 1
ATOM 2365 N N . ARG B 1 47 ? 21.588 49.923 7.910 1.00 13.72 26 ARG B N 1
ATOM 2366 C CA . ARG B 1 47 ? 22.091 48.815 7.119 1.00 14.30 26 ARG B CA 1
ATOM 2367 C C . ARG B 1 47 ? 23.495 49.154 6.663 1.00 14.56 26 ARG B C 1
ATOM 2368 O O . ARG B 1 47 ? 23.713 50.137 5.924 1.00 15.03 26 ARG B O 1
ATOM 2376 N N . ILE B 1 48 ? 24.451 48.369 7.147 1.00 13.63 27 ILE B N 1
ATOM 2377 C CA . ILE B 1 48 ? 25.842 48.477 6.763 1.00 12.94 27 ILE B CA 1
ATOM 2378 C C . ILE B 1 48 ? 26.144 47.274 5.911 1.00 13.37 27 ILE B C 1
ATOM 2379 O O . ILE B 1 48 ? 26.091 46.116 6.393 1.00 13.39 27 ILE B O 1
ATOM 2384 N N . THR B 1 49 ? 26.412 47.528 4.624 1.00 13.52 28 THR B N 1
ATOM 2385 C CA . THR B 1 49 ? 26.439 46.409 3.641 1.00 14.25 28 THR B CA 1
ATOM 2386 C C . THR B 1 49 ? 27.748 46.413 2.891 1.00 14.11 28 THR B C 1
ATOM 2387 O O . THR B 1 49 ? 28.062 47.364 2.179 1.00 14.72 28 THR B O 1
ATOM 2391 N N . PHE B 1 50 ? 28.527 45.352 3.081 1.00 14.66 29 PHE B N 1
ATOM 2392 C CA . PHE B 1 50 ? 29.827 45.283 2.416 1.00 14.93 29 PHE B CA 1
ATOM 2393 C C . PHE B 1 50 ? 29.646 45.288 0.880 1.00 17.35 29 PHE B C 1
ATOM 2394 O O . PHE B 1 50 ? 28.672 44.739 0.336 1.00 17.74 29 PHE B O 1
ATOM 2402 N N . ASN B 1 51 ? 30.586 45.934 0.208 1.00 17.91 30 ASN B N 1
ATOM 2403 C CA . ASN B 1 51 ? 30.423 46.288 -1.211 1.00 20.56 30 ASN B CA 1
ATOM 2404 C C . ASN B 1 51 ? 31.665 45.990 -2.033 1.00 21.42 30 ASN B C 1
ATOM 2405 O O . ASN B 1 51 ? 32.026 46.790 -2.942 1.00 22.62 30 ASN B O 1
ATOM 2410 N N . ARG B 1 52 ? 32.312 44.868 -1.739 1.00 20.71 31 ARG B N 1
ATOM 2411 C CA . ARG B 1 52 ? 33.366 44.321 -2.611 1.00 21.56 31 ARG B CA 1
ATOM 2412 C C . ARG B 1 52 ? 33.065 42.849 -2.993 1.00 20.25 31 ARG B C 1
ATOM 2413 O O . ARG B 1 52 ? 33.860 41.971 -2.744 1.00 19.15 31 ARG B O 1
ATOM 2421 N N . PRO B 1 53 ? 31.914 42.597 -3.622 1.00 21.15 32 PRO B N 1
ATOM 2422 C CA . PRO B 1 53 ? 31.434 41.230 -3.820 1.00 21.32 32 PRO B CA 1
ATOM 2423 C C . PRO B 1 53 ? 32.399 40.362 -4.633 1.00 23.17 32 PRO B C 1
ATOM 2424 O O . PRO B 1 53 ? 32.587 39.167 -4.360 1.00 22.80 32 PRO B O 1
ATOM 2428 N N . GLU B 1 54 ? 33.033 40.995 -5.600 1.00 24.29 33 GLU B N 1
ATOM 2429 C CA . GLU B 1 54 ? 33.967 40.335 -6.516 1.00 26.53 33 GLU B CA 1
ATOM 2430 C C . GLU B 1 54 ? 35.196 39.759 -5.800 1.00 25.60 33 GLU B C 1
ATOM 2431 O O . GLU B 1 54 ? 35.867 38.842 -6.314 1.00 25.55 33 GLU B O 1
ATOM 2437 N N . LYS B 1 55 ? 35.479 40.287 -4.616 1.00 23.34 34 LYS B N 1
ATOM 2438 C CA . LYS B 1 55 ? 36.565 39.796 -3.793 1.00 22.35 34 LYS B CA 1
ATOM 2439 C C . LYS B 1 55 ? 36.086 39.145 -2.491 1.00 20.70 34 LYS B C 1
ATOM 2440 O O . LYS B 1 55 ? 36.836 39.120 -1.527 1.00 20.08 34 LYS B O 1
ATOM 2442 N N . GLY B 1 56 ? 34.852 38.641 -2.459 1.00 19.36 35 GLY B N 1
ATOM 2443 C CA . GLY B 1 56 ? 34.301 38.050 -1.229 1.00 18.97 35 GLY B CA 1
ATOM 2444 C C . GLY B 1 56 ? 34.291 39.014 -0.073 1.00 17.42 35 GLY B C 1
ATOM 2445 O O . GLY B 1 56 ? 34.375 38.590 1.093 1.00 16.72 35 GLY B O 1
ATOM 2446 N N . ASN B 1 57 ? 34.111 40.300 -0.366 1.00 15.72 36 ASN B N 1
ATOM 2447 C CA . ASN B 1 57 ? 34.176 41.374 0.655 1.00 16.95 36 ASN B CA 1
ATOM 2448 C C . ASN B 1 57 ? 35.396 41.337 1.553 1.00 16.41 36 ASN B C 1
ATOM 2449 O O . ASN B 1 57 ? 35.318 41.593 2.783 1.00 16.66 36 ASN B O 1
ATOM 2454 N N . ALA B 1 58 ? 36.533 41.011 0.944 1.00 16.42 37 ALA B N 1
ATOM 2455 C CA . ALA B 1 58 ? 37.768 40.776 1.680 1.00 16.64 37 ALA B CA 1
ATOM 2456 C C . ALA B 1 58 ? 38.137 42.077 2.397 1.00 16.83 37 ALA B C 1
ATOM 2457 O O . ALA B 1 58 ? 37.899 43.159 1.881 1.00 15.77 37 ALA B O 1
ATOM 2459 N N . ILE B 1 59 ? 38.756 41.916 3.556 1.00 15.45 38 ILE B N 1
ATOM 2460 C CA . ILE B 1 59 ? 39.078 43.028 4.449 1.00 15.78 38 ILE B CA 1
ATOM 2461 C C . ILE B 1 59 ? 40.335 43.761 3.968 1.00 16.73 38 ILE B C 1
ATOM 2462 O O . ILE B 1 59 ? 41.356 43.127 3.685 1.00 16.94 38 ILE B O 1
ATOM 2467 N N . VAL B 1 60 ? 40.239 45.089 3.872 1.00 16.93 39 VAL B N 1
ATOM 2468 C CA . VAL B 1 60 ? 41.331 45.952 3.456 1.00 17.86 39 VAL B CA 1
ATOM 2469 C C . VAL B 1 60 ? 41.489 47.040 4.525 1.00 17.15 39 VAL B C 1
ATOM 2470 O O . VAL B 1 60 ? 40.678 47.156 5.463 1.00 15.64 39 VAL B O 1
ATOM 2474 N N . ALA B 1 61 ? 42.528 47.853 4.396 1.00 17.75 40 ALA B N 1
ATOM 2475 C CA . ALA B 1 61 ? 42.828 48.850 5.436 1.00 17.68 40 ALA B CA 1
ATOM 2476 C C . ALA B 1 61 ? 41.631 49.760 5.811 1.00 17.42 40 ALA B C 1
ATOM 2477 O O . ALA B 1 61 ? 41.405 50.069 6.984 1.00 17.85 40 ALA B O 1
ATOM 2479 N N . ASP B 1 62 ? 40.824 50.152 4.832 1.00 17.13 41 ASP B N 1
ATOM 2480 C CA . ASP B 1 62 ? 39.650 51.000 5.115 1.00 17.04 41 ASP B CA 1
ATOM 2481 C C . ASP B 1 62 ? 38.463 50.294 5.742 1.00 15.96 41 ASP B C 1
ATOM 2482 O O . ASP B 1 62 ? 37.563 50.966 6.242 1.00 15.72 41 ASP B O 1
ATOM 2487 N N . THR B 1 63 ? 38.445 48.965 5.719 1.00 15.00 42 THR B N 1
ATOM 2488 C CA . THR B 1 63 ? 37.298 48.218 6.229 1.00 14.46 42 THR B CA 1
ATOM 2489 C C . THR B 1 63 ? 37.026 48.541 7.707 1.00 13.92 42 THR B C 1
ATOM 2490 O O . THR B 1 63 ? 35.891 48.891 8.041 1.00 13.66 42 THR B O 1
ATOM 2494 N N . PRO B 1 64 ? 38.033 48.386 8.589 1.00 12.98 43 PRO B N 1
ATOM 2495 C CA . PRO B 1 64 ? 37.718 48.674 10.017 1.00 11.77 43 PRO B CA 1
ATOM 2496 C C . PRO B 1 64 ? 37.382 50.145 10.266 1.00 13.19 43 PRO B C 1
ATOM 2497 O O . PRO B 1 64 ? 36.573 50.432 11.169 1.00 12.67 43 PRO B O 1
ATOM 2501 N N . LEU B 1 65 ? 37.958 51.050 9.465 1.00 13.05 44 LEU B N 1
ATOM 2502 C CA . LEU B 1 65 ? 37.766 52.489 9.608 1.00 14.04 44 LEU B CA 1
ATOM 2503 C C . LEU B 1 65 ? 36.332 52.844 9.249 1.00 14.47 44 LEU B C 1
ATOM 2504 O O . LEU B 1 65 ? 35.657 53.533 9.993 1.00 13.90 44 LEU B O 1
ATOM 2509 N N . GLU B 1 66 ? 35.880 52.340 8.096 1.00 13.02 45 GLU B N 1
ATOM 2510 C CA . GLU B 1 66 ? 34.501 52.557 7.666 1.00 12.50 45 GLU B CA 1
ATOM 2511 C C . GLU B 1 66 ? 33.491 51.890 8.575 1.00 11.96 45 GLU B C 1
ATOM 2512 O O . GLU B 1 66 ? 32.472 52.493 8.903 1.00 13.72 45 GLU B O 1
ATOM 2518 N N . LEU B 1 67 ? 33.762 50.669 9.020 1.00 12.29 46 LEU B N 1
ATOM 2519 C CA . LEU B 1 67 ? 32.811 49.971 9.869 1.00 11.29 46 LEU B CA 1
ATOM 2520 C C . LEU B 1 67 ? 32.577 50.729 11.173 1.00 12.09 46 LEU B C 1
ATOM 2521 O O . LEU B 1 67 ? 31.416 51.003 11.567 1.00 12.41 46 LEU B O 1
ATOM 2526 N N . SER B 1 68 ? 33.671 51.092 11.828 1.00 12.17 47 SER B N 1
ATOM 2527 C CA A SER B 1 68 ? 33.562 51.764 13.121 0.50 12.47 47 SER B CA 1
ATOM 2528 C CA B SER B 1 68 ? 33.631 51.805 13.103 0.50 12.98 47 SER B CA 1
ATOM 2529 C C . SER B 1 68 ? 32.935 53.149 12.984 1.00 12.78 47 SER B C 1
ATOM 2530 O O . SER B 1 68 ? 32.141 53.524 13.844 1.00 11.46 47 SER B O 1
ATOM 2535 N N . ALA B 1 69 ? 33.224 53.864 11.892 1.00 13.53 48 ALA B N 1
ATOM 2536 C CA . ALA B 1 69 ? 32.649 55.191 11.667 1.00 12.87 48 ALA B CA 1
ATOM 2537 C C . ALA B 1 69 ? 31.145 55.091 11.475 1.00 12.25 48 ALA B C 1
ATOM 2538 O O . ALA B 1 69 ? 30.374 55.938 11.981 1.00 12.77 48 ALA B O 1
ATOM 2540 N N . LEU B 1 70 ? 30.717 54.103 10.693 1.00 12.02 49 LEU B N 1
ATOM 2541 C CA . LEU B 1 70 ? 29.274 53.924 10.416 1.00 12.50 49 LEU B CA 1
ATOM 2542 C C . LEU B 1 70 ? 28.503 53.407 11.631 1.00 13.04 49 LEU B C 1
ATOM 2543 O O . LEU B 1 70 ? 27.344 53.774 11.850 1.00 12.29 49 LEU B O 1
ATOM 2548 N N . VAL B 1 71 ? 29.141 52.558 12.431 1.00 12.35 50 VAL B N 1
ATOM 2549 C CA . VAL B 1 71 ? 28.541 52.105 13.663 1.00 12.11 50 VAL B CA 1
ATOM 2550 C C . VAL B 1 71 ? 28.325 53.302 14.614 1.00 11.84 50 VAL B C 1
ATOM 2551 O O . VAL B 1 71 ? 27.244 53.431 15.210 1.00 12.48 50 VAL B O 1
ATOM 2555 N N . GLU B 1 72 ? 29.333 54.156 14.747 1.00 12.44 51 GLU B N 1
ATOM 2556 C CA . GLU B 1 72 ? 29.213 55.369 15.557 1.00 12.52 51 GLU B CA 1
ATOM 2557 C C . GLU B 1 72 ? 28.095 56.282 15.045 1.00 12.50 51 GLU B C 1
ATOM 2558 O O . GLU B 1 72 ? 27.270 56.764 15.826 1.00 13.09 51 GLU B O 1
ATOM 2564 N N . ARG B 1 73 ? 28.025 56.480 13.731 1.00 13.08 52 ARG B N 1
ATOM 2565 C CA . ARG B 1 73 ? 26.944 57.266 13.144 1.00 14.06 52 ARG B CA 1
ATOM 2566 C C . ARG B 1 73 ? 25.549 56.717 13.498 1.00 13.30 52 ARG B C 1
ATOM 2567 O O . ARG B 1 73 ? 24.621 57.456 13.899 1.00 12.63 52 ARG B O 1
ATOM 2575 N N . ALA B 1 74 ? 25.379 55.406 13.362 1.00 13.06 53 ALA B N 1
ATOM 2576 C CA . ALA B 1 74 ? 24.122 54.745 13.773 1.00 13.15 53 ALA B CA 1
ATOM 2577 C C . ALA B 1 74 ? 23.837 54.932 15.274 1.00 12.72 53 ALA B C 1
ATOM 2578 O O . ALA B 1 74 ? 22.708 55.281 15.679 1.00 13.72 53 ALA B O 1
ATOM 2580 N N . ASP B 1 75 ? 24.851 54.730 16.094 1.00 11.43 54 ASP B N 1
ATOM 2581 C CA . ASP B 1 75 ? 24.715 54.937 17.562 1.00 11.53 54 ASP B CA 1
ATOM 2582 C C . ASP B 1 75 ? 24.186 56.334 17.898 1.00 11.49 54 ASP B C 1
ATOM 2583 O O . ASP B 1 75 ? 23.368 56.492 18.822 1.00 11.96 54 ASP B O 1
ATOM 2588 N N . LEU B 1 76 ? 24.626 57.350 17.151 1.00 11.46 55 LEU B N 1
ATOM 2589 C CA . LEU B 1 76 ? 24.299 58.729 17.486 1.00 12.90 55 LEU B CA 1
ATOM 2590 C C . LEU B 1 76 ? 22.974 59.237 16.843 1.00 12.98 55 LEU B C 1
ATOM 2591 O O . LEU B 1 76 ? 22.490 60.326 17.163 1.00 13.32 55 LEU B O 1
ATOM 2596 N N . ASP B 1 77 ? 22.409 58.445 15.934 1.00 12.94 56 ASP B N 1
ATOM 2597 C CA . ASP B 1 77 ? 21.177 58.800 15.241 1.00 13.94 56 ASP B CA 1
ATOM 2598 C C . ASP B 1 77 ? 19.979 58.332 16.067 1.00 14.41 56 ASP B C 1
ATOM 2599 O O . ASP B 1 77 ? 19.704 57.118 16.145 1.00 14.22 56 ASP B O 1
ATOM 2604 N N . PRO B 1 78 ? 19.192 59.287 16.618 1.00 15.12 57 PRO B N 1
ATOM 2605 C CA . PRO B 1 78 ? 18.066 58.874 17.470 1.00 16.06 57 PRO B CA 1
ATOM 2606 C C . PRO B 1 78 ? 16.955 58.119 16.735 1.00 16.86 57 PRO B C 1
ATOM 2607 O O . PRO B 1 78 ? 16.120 57.490 17.354 1.00 17.09 57 PRO B O 1
ATOM 2611 N N . ASP B 1 79 ? 16.977 58.137 15.420 1.00 16.23 58 ASP B N 1
ATOM 2612 C CA . ASP B 1 79 ? 16.004 57.374 14.661 1.00 17.56 58 ASP B CA 1
ATOM 2613 C C . ASP B 1 79 ? 16.476 55.954 14.348 1.00 17.04 58 ASP B C 1
ATOM 2614 O O . ASP B 1 79 ? 15.753 55.193 13.682 1.00 18.63 58 ASP B O 1
ATOM 2619 N N . VAL B 1 80 ? 17.704 55.616 14.730 1.00 14.02 59 VAL B N 1
ATOM 2620 C CA . VAL B 1 80 ? 18.204 54.243 14.540 1.00 12.88 59 VAL B CA 1
ATOM 2621 C C . VAL B 1 80 ? 18.054 53.449 15.854 1.00 12.62 59 VAL B C 1
ATOM 2622 O O . VAL B 1 80 ? 18.522 53.907 16.909 1.00 11.39 59 VAL B O 1
ATOM 2626 N N . HIS B 1 81 ? 17.463 52.261 15.777 1.00 11.91 60 HIS B N 1
ATOM 2627 C CA . HIS B 1 81 ? 17.345 51.326 16.933 1.00 11.91 60 HIS B CA 1
ATOM 2628 C C . HIS B 1 81 ? 18.260 50.087 16.848 1.00 11.74 60 HIS B C 1
ATOM 2629 O O . HIS B 1 81 ? 18.592 49.489 17.857 1.00 13.15 60 HIS B O 1
ATOM 2636 N N . VAL B 1 82 ? 18.643 49.698 15.644 1.00 12.04 61 VAL B N 1
ATOM 2637 C CA . VAL B 1 82 ? 19.375 48.457 15.411 1.00 10.37 61 VAL B CA 1
ATOM 2638 C C . VAL B 1 82 ? 20.234 48.619 14.165 1.00 10.64 61 VAL B C 1
ATOM 2639 O O . VAL B 1 82 ? 19.842 49.336 13.220 1.00 11.02 61 VAL B O 1
ATOM 2643 N N . ILE B 1 83 ? 21.382 47.931 14.179 1.00 10.85 62 ILE B N 1
ATOM 2644 C CA . ILE B 1 83 ? 22.356 47.938 13.098 1.00 12.01 62 ILE B CA 1
ATOM 2645 C C . ILE B 1 83 ? 22.378 46.573 12.468 1.00 11.38 62 ILE B C 1
ATOM 2646 O O . ILE B 1 83 ? 22.567 45.616 13.162 1.00 11.10 62 ILE B O 1
ATOM 2651 N N . LEU B 1 84 ? 22.224 46.494 11.149 1.00 11.41 63 LEU B N 1
ATOM 2652 C CA . LEU B 1 84 ? 22.263 45.223 10.416 1.00 11.79 63 LEU B CA 1
ATOM 2653 C C . LEU B 1 84 ? 23.433 45.223 9.416 1.00 12.08 63 LEU B C 1
ATOM 2654 O O . LEU B 1 84 ? 23.492 46.057 8.455 1.00 12.61 63 LEU B O 1
ATOM 2659 N N . VAL B 1 85 ? 24.346 44.284 9.640 1.00 12.31 64 VAL B N 1
ATOM 2660 C CA . VAL B 1 85 ? 25.564 44.123 8.826 1.00 11.83 64 VAL B CA 1
ATOM 2661 C C . VAL B 1 85 ? 25.406 42.902 7.941 1.00 12.93 64 VAL B C 1
ATOM 2662 O O . VAL B 1 85 ? 25.081 41.788 8.416 1.00 12.57 64 VAL B O 1
ATOM 2666 N N . SER B 1 86 ? 25.644 43.080 6.650 1.00 13.35 65 SER B N 1
ATOM 2667 C CA . SER B 1 86 ? 25.576 41.970 5.693 1.00 14.06 65 SER B CA 1
ATOM 2668 C C . SER B 1 86 ? 26.554 42.256 4.554 1.00 14.50 65 SER B C 1
ATOM 2669 O O . SER B 1 86 ? 27.179 43.325 4.544 1.00 13.65 65 SER B O 1
ATOM 2672 N N . GLY B 1 87 ? 26.734 41.296 3.652 1.00 15.95 66 GLY B N 1
ATOM 2673 C CA . GLY B 1 87 ? 27.631 41.498 2.492 1.00 15.88 66 GLY B CA 1
ATOM 2674 C C . GLY B 1 87 ? 26.985 41.174 1.150 1.00 16.78 66 GLY B C 1
ATOM 2675 O O . GLY B 1 87 ? 26.111 40.336 1.063 1.00 16.51 66 GLY B O 1
ATOM 2676 N N . ARG B 1 88 ? 27.371 41.905 0.113 1.00 17.31 67 ARG B N 1
ATOM 2677 C CA . ARG B 1 88 ? 26.904 41.606 -1.243 1.00 18.65 67 ARG B CA 1
ATOM 2678 C C . ARG B 1 88 ? 27.675 40.462 -1.846 1.00 19.00 67 ARG B C 1
ATOM 2679 O O . ARG B 1 88 ? 28.769 40.146 -1.402 1.00 18.76 67 ARG B O 1
ATOM 2687 N N . GLY B 1 89 ? 27.118 39.851 -2.897 1.00 19.53 68 GLY B N 1
ATOM 2688 C CA . GLY B 1 89 ? 27.834 38.785 -3.589 1.00 19.54 68 GLY B CA 1
ATOM 2689 C C . GLY B 1 89 ? 27.495 37.402 -3.071 1.00 19.78 68 GLY B C 1
ATOM 2690 O O . GLY B 1 89 ? 26.418 37.176 -2.513 1.00 19.53 68 GLY B O 1
ATOM 2691 N N . GLU B 1 90 ? 28.402 36.478 -3.272 1.00 20.13 69 GLU B N 1
ATOM 2692 C CA . GLU B 1 90 ? 28.112 35.082 -2.954 1.00 21.78 69 GLU B CA 1
ATOM 2693 C C . GLU B 1 90 ? 28.275 34.751 -1.473 1.00 19.46 69 GLU B C 1
ATOM 2694 O O . GLU B 1 90 ? 27.784 33.721 -1.039 1.00 18.93 69 GLU B O 1
ATOM 2700 N N . GLY B 1 91 ? 28.960 35.615 -0.720 1.00 17.38 70 GLY B N 1
ATOM 2701 C CA . GLY B 1 91 ? 29.142 35.385 0.722 1.00 15.91 70 GLY B CA 1
ATOM 2702 C C . GLY B 1 91 ? 29.373 36.648 1.522 1.00 15.82 70 GLY B C 1
ATOM 2703 O O . GLY B 1 91 ? 29.620 37.704 0.962 1.00 16.39 70 GLY B O 1
ATOM 2704 N N . PHE B 1 92 ? 29.269 36.514 2.840 1.00 15.13 71 PHE B N 1
ATOM 2705 C CA . PHE B 1 92 ? 29.401 37.628 3.756 1.00 14.63 71 PHE B CA 1
ATOM 2706 C C . PHE B 1 92 ? 30.829 38.178 3.714 1.00 14.35 71 PHE B C 1
ATOM 2707 O O . PHE B 1 92 ? 31.036 39.346 3.416 1.00 14.89 71 PHE B O 1
ATOM 2715 N N . CYS B 1 93 ? 31.819 37.336 3.978 1.00 14.05 72 CYS B N 1
ATOM 2716 C CA . CYS B 1 93 ? 33.207 37.794 3.998 1.00 13.82 72 CYS B CA 1
ATOM 2717 C C . CYS B 1 93 ? 34.186 36.620 4.003 1.00 15.01 72 CYS B C 1
ATOM 2718 O O . CYS B 1 93 ? 34.043 35.689 4.812 1.00 13.17 72 CYS B O 1
ATOM 2721 N N . ALA B 1 94 ? 35.160 36.680 3.108 1.00 15.45 73 ALA B N 1
ATOM 2722 C CA . ALA B 1 94 ? 36.158 35.613 2.920 1.00 17.71 73 ALA B CA 1
ATOM 2723 C C . ALA B 1 94 ? 37.431 35.799 3.723 1.00 17.49 73 ALA B C 1
ATOM 2724 O O . ALA B 1 94 ? 38.288 34.915 3.698 1.00 17.88 73 ALA B O 1
ATOM 2726 N N . GLY B 1 95 ? 37.554 36.928 4.435 1.00 16.85 74 GLY B N 1
ATOM 2727 C CA . GLY B 1 95 ? 38.671 37.204 5.321 1.00 16.99 74 GLY B CA 1
ATOM 2728 C C . GLY B 1 95 ? 39.571 38.299 4.824 1.00 17.98 74 GLY B C 1
ATOM 2729 O O . GLY B 1 95 ? 39.155 39.121 4.008 1.00 16.31 74 GLY B O 1
ATOM 2730 N N . PHE B 1 96 ? 40.824 38.288 5.275 1.00 18.45 75 PHE B N 1
ATOM 2731 C CA . PHE B 1 96 ? 41.752 39.372 4.946 1.00 21.27 75 PHE B CA 1
ATOM 2732 C C . PHE B 1 96 ? 42.256 39.282 3.524 1.00 25.56 75 PHE B C 1
ATOM 2733 O O . PHE B 1 96 ? 42.685 38.218 3.114 1.00 25.32 75 PHE B O 1
ATOM 2741 N N . ASP B 1 97 ? 42.198 40.410 2.823 1.00 29.45 76 ASP B N 1
ATOM 2742 C CA . ASP B 1 97 ? 42.777 40.588 1.472 1.00 34.01 76 ASP B CA 1
ATOM 2743 C C . ASP B 1 97 ? 44.289 40.599 1.594 1.00 36.63 76 ASP B C 1
ATOM 2744 O O . ASP B 1 97 ? 44.826 41.254 2.496 1.00 37.53 76 ASP B O 1
ATOM 2749 N N . LEU B 1 98 ? 44.965 39.792 0.767 1.00 39.81 77 LEU B N 1
ATOM 2750 C CA . LEU B 1 98 ? 46.429 39.882 0.602 1.00 41.04 77 LEU B CA 1
ATOM 2751 C C . LEU B 1 98 ? 46.892 41.345 0.657 1.00 41.39 77 LEU B C 1
ATOM 2752 O O . LEU B 1 98 ? 47.818 41.668 1.410 1.00 41.59 77 LEU B O 1
ATOM 2754 N N . PRO B 1 113 ? 48.122 58.639 4.023 1.00 46.78 92 PRO B N 1
ATOM 2755 C CA . PRO B 1 113 ? 47.925 59.097 5.400 1.00 45.78 92 PRO B CA 1
ATOM 2756 C C . PRO B 1 113 ? 48.700 58.272 6.448 1.00 43.82 92 PRO B C 1
ATOM 2757 O O . PRO B 1 113 ? 48.782 58.680 7.612 1.00 43.58 92 PRO B O 1
ATOM 2761 N N . TYR B 1 114 ? 49.262 57.128 6.054 1.00 41.37 93 TYR B N 1
ATOM 2762 C CA . TYR B 1 114 ? 50.009 56.315 7.004 1.00 38.73 93 TYR B CA 1
ATOM 2763 C C . TYR B 1 114 ? 51.514 56.502 6.836 1.00 36.94 93 TYR B C 1
ATOM 2764 O O . TYR B 1 114 ? 52.283 55.935 7.622 1.00 33.72 93 TYR B O 1
ATOM 2773 N N . GLU B 1 115 ? 51.931 57.317 5.849 1.00 34.49 94 GLU B N 1
ATOM 2774 C CA . GLU B 1 115 ? 53.342 57.540 5.584 1.00 33.46 94 GLU B CA 1
ATOM 2775 C C . GLU B 1 115 ? 53.959 58.150 6.834 1.00 31.85 94 GLU B C 1
ATOM 2776 O O . GLU B 1 115 ? 53.365 59.015 7.468 1.00 31.10 94 GLU B O 1
ATOM 2778 N N . GLY B 1 116 ? 55.136 57.668 7.200 1.00 30.34 95 GLY B N 1
ATOM 2779 C CA . GLY B 1 116 ? 55.821 58.162 8.378 1.00 29.98 95 GLY B CA 1
ATOM 2780 C C . GLY B 1 116 ? 55.170 57.673 9.684 1.00 27.63 95 GLY B C 1
ATOM 2781 O O . GLY B 1 116 ? 55.482 58.173 10.759 1.00 28.93 95 GLY B O 1
ATOM 2782 N N . THR B 1 117 ? 54.264 56.712 9.593 1.00 23.93 96 THR B N 1
ATOM 2783 C CA . THR B 1 117 ? 53.723 56.087 10.827 1.00 21.54 96 THR B CA 1
ATOM 2784 C C . THR B 1 117 ? 54.143 54.631 10.848 1.00 19.96 96 THR B C 1
ATOM 2785 O O . THR B 1 117 ? 54.604 54.092 9.835 1.00 19.60 96 THR B O 1
ATOM 2789 N N . VAL B 1 118 ? 53.914 53.975 11.986 1.00 17.34 97 VAL B N 1
ATOM 2790 C CA . VAL B 1 118 ? 54.181 52.542 12.122 1.00 17.59 97 VAL B CA 1
ATOM 2791 C C . VAL B 1 118 ? 53.303 51.675 11.203 1.00 18.15 97 VAL B C 1
ATOM 2792 O O . VAL B 1 118 ? 53.666 50.523 10.900 1.00 18.42 97 VAL B O 1
ATOM 2796 N N . LEU B 1 119 ? 52.185 52.240 10.734 1.00 17.84 98 LEU B N 1
ATOM 2797 C CA . LEU B 1 119 ? 51.253 51.550 9.836 1.00 18.92 98 LEU B CA 1
ATOM 2798 C C . LEU B 1 119 ? 51.612 51.752 8.366 1.00 20.33 98 LEU B C 1
ATOM 2799 O O . LEU B 1 119 ? 50.884 51.278 7.488 1.00 21.09 98 LEU B O 1
ATOM 2804 N N . SER B 1 120 ? 52.690 52.454 8.083 1.00 21.20 99 SER B N 1
ATOM 2805 C CA . SER B 1 120 ? 53.040 52.704 6.673 1.00 23.01 99 SER B CA 1
ATOM 2806 C C . SER B 1 120 ? 53.229 51.373 5.959 1.00 23.33 99 SER B C 1
ATOM 2807 O O . SER B 1 120 ? 53.676 50.382 6.551 1.00 20.49 99 SER B O 1
ATOM 2810 N N . GLY B 1 121 ? 52.865 51.349 4.679 1.00 23.85 100 GLY B N 1
ATOM 2811 C CA . GLY B 1 121 ? 53.101 50.177 3.858 1.00 24.76 100 GLY B CA 1
ATOM 2812 C C . GLY B 1 121 ? 54.547 49.714 3.881 1.00 24.41 100 GLY B C 1
ATOM 2813 O O . GLY B 1 121 ? 54.797 48.510 3.951 1.00 25.75 100 GLY B O 1
ATOM 2814 N N . LYS B 1 122 ? 55.476 50.654 3.826 1.00 25.24 101 LYS B N 1
ATOM 2815 C CA . LYS B 1 122 ? 56.923 50.356 3.870 1.00 26.07 101 LYS B CA 1
ATOM 2816 C C . LYS B 1 122 ? 57.382 49.682 5.181 1.00 25.52 101 LYS B C 1
ATOM 2817 O O . LYS B 1 122 ? 58.163 48.711 5.182 1.00 25.34 101 LYS B O 1
ATOM 2819 N N . THR B 1 123 ? 56.942 50.260 6.292 1.00 24.21 102 THR B N 1
ATOM 2820 C CA . THR B 1 123 ? 57.279 49.729 7.615 1.00 22.76 102 THR B CA 1
ATOM 2821 C C . THR B 1 123 ? 56.722 48.311 7.740 1.00 21.16 102 THR B C 1
ATOM 2822 O O . THR B 1 123 ? 57.417 47.397 8.169 1.00 21.00 102 THR B O 1
ATOM 2826 N N . GLN B 1 124 ? 55.491 48.115 7.324 1.00 20.96 103 GLN B N 1
ATOM 2827 C CA . GLN B 1 124 ? 54.859 46.810 7.480 1.00 20.70 103 GLN B CA 1
ATOM 2828 C C . GLN B 1 124 ? 55.449 45.747 6.570 1.00 21.66 103 GLN B C 1
ATOM 2829 O O . GLN B 1 124 ? 55.674 44.605 6.998 1.00 21.17 103 GLN B O 1
ATOM 2835 N N . ALA B 1 125 ? 55.756 46.126 5.337 1.00 22.03 104 ALA B N 1
ATOM 2836 C CA . ALA B 1 125 ? 56.417 45.218 4.434 1.00 22.15 104 ALA B CA 1
ATOM 2837 C C . ALA B 1 125 ? 57.790 44.813 4.945 1.00 21.89 104 ALA B C 1
ATOM 2838 O O . ALA B 1 125 ? 58.118 43.621 4.937 1.00 22.64 104 ALA B O 1
ATOM 2840 N N . LEU B 1 126 ? 58.586 45.773 5.423 1.00 21.34 105 LEU B N 1
ATOM 2841 C CA . LEU B 1 126 ? 59.890 45.478 5.997 1.00 21.05 105 LEU B CA 1
ATOM 2842 C C . LEU B 1 126 ? 59.749 44.471 7.146 1.00 20.47 105 LEU B C 1
ATOM 2843 O O . LEU B 1 126 ? 60.624 43.643 7.348 1.00 20.71 105 LEU B O 1
ATOM 2845 N N . ASN B 1 127 ? 58.675 44.619 7.909 1.00 18.58 106 ASN B N 1
ATOM 2846 C CA . ASN B 1 127 ? 58.417 43.786 9.067 1.00 18.34 106 ASN B CA 1
ATOM 2847 C C . ASN B 1 127 ? 57.913 42.393 8.708 1.00 19.18 106 ASN B C 1
ATOM 2848 O O . ASN B 1 127 ? 57.668 41.584 9.592 1.00 17.23 106 ASN B O 1
ATOM 2853 N N . HIS B 1 128 ? 57.796 42.109 7.402 1.00 20.21 107 HIS B N 1
ATOM 2854 C CA . HIS B 1 128 ? 57.399 40.778 6.944 1.00 21.95 107 HIS B CA 1
ATOM 2855 C C . HIS B 1 128 ? 58.497 40.039 6.181 1.00 22.92 107 HIS B C 1
ATOM 2856 O O . HIS B 1 128 ? 58.231 38.964 5.640 1.00 23.81 107 HIS B O 1
ATOM 2863 N N . LEU B 1 129 ? 59.724 40.580 6.171 1.00 22.85 108 LEU B N 1
ATOM 2864 C CA . LEU B 1 129 ? 60.856 39.910 5.561 1.00 23.94 108 LEU B CA 1
ATOM 2865 C C . LEU B 1 129 ? 61.213 38.722 6.430 1.00 23.79 108 LEU B C 1
ATOM 2866 O O . LEU B 1 129 ? 61.177 38.829 7.669 1.00 24.36 108 LEU B O 1
ATOM 2871 N N . PRO B 1 130 ? 61.508 37.582 5.804 1.00 22.74 109 PRO B N 1
ATOM 2872 C CA . PRO B 1 130 ? 61.808 36.371 6.582 1.00 23.12 109 PRO B CA 1
ATOM 2873 C C . PRO B 1 130 ? 63.223 36.291 7.133 1.00 22.97 109 PRO B C 1
ATOM 2874 O O . PRO B 1 130 ? 63.415 35.712 8.210 1.00 24.53 109 PRO B O 1
ATOM 2878 N N . ASP B 1 131 ? 64.195 36.897 6.469 1.00 22.64 110 ASP B N 1
ATOM 2879 C CA . ASP B 1 131 ? 65.590 36.650 6.846 1.00 23.86 110 ASP B CA 1
ATOM 2880 C C . ASP B 1 131 ? 66.276 37.746 7.657 1.00 23.03 110 ASP B C 1
ATOM 2881 O O . ASP B 1 131 ? 67.475 37.913 7.623 1.00 20.86 110 ASP B O 1
ATOM 2886 N N . GLU B 1 132 ? 65.470 38.456 8.446 1.00 21.99 111 GLU B N 1
ATOM 2887 C CA . GLU B 1 132 ? 65.942 39.483 9.358 1.00 22.69 111 GLU B CA 1
ATOM 2888 C C . GLU B 1 132 ? 64.999 39.394 10.550 1.00 20.03 111 GLU B C 1
ATOM 2889 O O . GLU B 1 132 ? 63.853 38.987 10.380 1.00 20.08 111 GLU B O 1
ATOM 2895 N N . PRO B 1 133 ? 65.451 39.810 11.745 1.00 19.09 112 PRO B N 1
ATOM 2896 C CA . PRO B 1 133 ? 64.510 39.820 12.881 1.00 17.24 112 PRO B CA 1
ATOM 2897 C C . PRO B 1 133 ? 63.308 40.733 12.630 1.00 16.39 112 PRO B C 1
ATOM 2898 O O . PRO B 1 133 ? 63.461 41.849 12.147 1.00 16.78 112 PRO B O 1
ATOM 2902 N N . TRP B 1 134 ? 62.122 40.254 12.954 1.00 14.51 113 TRP B N 1
ATOM 2903 C CA . TRP B 1 134 ? 60.907 41.051 12.862 1.00 13.99 113 TRP B CA 1
ATOM 2904 C C . TRP B 1 134 ? 60.519 41.577 14.252 1.00 13.51 113 TRP B C 1
ATOM 2905 O O . TRP B 1 134 ? 61.072 41.146 15.311 1.00 13.84 113 TRP B O 1
ATOM 2916 N N . ASP B 1 135 ? 59.557 42.503 14.236 1.00 13.53 114 ASP B N 1
ATOM 2917 C CA . ASP B 1 135 ? 59.101 43.196 15.425 1.00 13.17 114 ASP B CA 1
ATOM 2918 C C . ASP B 1 135 ? 57.618 42.926 15.673 1.00 12.73 114 ASP B C 1
ATOM 2919 O O . ASP B 1 135 ? 56.746 43.540 15.059 1.00 12.21 114 ASP B O 1
ATOM 2924 N N . PRO B 1 136 ? 57.328 42.019 16.611 1.00 11.42 115 PRO B N 1
ATOM 2925 C CA . PRO B 1 136 ? 55.953 41.681 16.892 1.00 11.05 115 PRO B CA 1
ATOM 2926 C C . PRO B 1 136 ? 55.081 42.846 17.380 1.00 10.62 115 PRO B C 1
ATOM 2927 O O . PRO B 1 136 ? 53.869 42.773 17.185 1.00 10.53 115 PRO B O 1
ATOM 2931 N N . MET B 1 137 ? 55.670 43.887 17.985 1.00 10.64 116 MET B N 1
ATOM 2932 C CA . MET B 1 137 ? 54.879 45.027 18.416 1.00 11.96 116 MET B CA 1
ATOM 2933 C C . MET B 1 137 ? 54.521 45.981 17.271 1.00 12.02 116 MET B C 1
ATOM 2934 O O . MET B 1 137 ? 53.456 46.582 17.276 1.00 11.37 116 MET B O 1
ATOM 2939 N N . VAL B 1 138 ? 55.378 46.060 16.269 1.00 12.48 117 VAL B N 1
ATOM 2940 C CA . VAL B 1 138 ? 55.031 46.762 15.009 1.00 12.38 117 VAL B CA 1
ATOM 2941 C C . VAL B 1 138 ? 53.839 46.036 14.400 1.00 11.41 117 VAL B C 1
ATOM 2942 O O . VAL B 1 138 ? 52.886 46.671 13.893 1.00 12.55 117 VAL B O 1
ATOM 2946 N N . ASP B 1 139 ? 53.868 44.694 14.421 1.00 10.63 118 ASP B N 1
ATOM 2947 C CA . ASP B 1 139 ? 52.742 43.950 13.913 1.00 10.43 118 ASP B CA 1
ATOM 2948 C C . ASP B 1 139 ? 51.479 44.168 14.748 1.00 9.90 118 ASP B C 1
ATOM 2949 O O . ASP B 1 139 ? 50.384 44.367 14.180 1.00 10.67 118 ASP B O 1
ATOM 2954 N N . TYR B 1 140 ? 51.625 44.071 16.063 1.00 9.55 119 TYR B N 1
ATOM 2955 C CA . TYR B 1 140 ? 50.533 44.299 16.997 1.00 9.67 119 TYR B CA 1
ATOM 2956 C C . TYR B 1 140 ? 49.849 45.638 16.781 1.00 9.67 119 TYR B C 1
ATOM 2957 O O . TYR B 1 140 ? 48.592 45.730 16.742 1.00 8.99 119 TYR B O 1
ATOM 2966 N N . GLN B 1 141 ? 50.640 46.705 16.621 1.00 10.77 120 GLN B N 1
ATOM 2967 C CA . GLN B 1 141 ? 50.040 48.013 16.412 1.00 11.24 120 GLN B CA 1
ATOM 2968 C C . GLN B 1 141 ? 49.142 48.047 15.175 1.00 11.46 120 GLN B C 1
ATOM 2969 O O . GLN B 1 141 ? 48.119 48.748 15.171 1.00 11.70 120 GLN B O 1
ATOM 2975 N N . MET B 1 142 ? 49.497 47.256 14.162 1.00 11.38 121 MET B N 1
ATOM 2976 C CA . MET B 1 142 ? 48.711 47.143 12.942 1.00 11.02 121 MET B CA 1
ATOM 2977 C C . MET B 1 142 ? 47.491 46.278 13.141 1.00 10.80 121 MET B C 1
ATOM 2978 O O . MET B 1 142 ? 46.342 46.717 12.920 1.00 10.57 121 MET B O 1
ATOM 2983 N N . MET B 1 143 ? 47.675 45.029 13.583 1.00 10.20 122 MET B N 1
ATOM 2984 C CA . MET B 1 143 ? 46.546 44.089 13.622 1.00 9.81 122 MET B CA 1
ATOM 2985 C C . MET B 1 143 ? 45.536 44.426 14.731 1.00 10.29 122 MET B C 1
ATOM 2986 O O . MET B 1 143 ? 44.322 44.272 14.533 1.00 10.21 122 MET B O 1
ATOM 2991 N N . SER B 1 144 ? 46.003 44.941 15.864 1.00 10.07 123 SER B N 1
ATOM 2992 C CA . SER B 1 144 ? 45.072 45.371 16.915 1.00 11.34 123 SER B CA 1
ATOM 2993 C C . SER B 1 144 ? 44.110 46.456 16.444 1.00 11.12 123 SER B C 1
ATOM 2994 O O . SER B 1 144 ? 42.965 46.564 16.964 1.00 10.86 123 SER B O 1
ATOM 2997 N N . ARG B 1 145 ? 44.526 47.257 15.481 1.00 11.35 124 ARG B N 1
ATOM 2998 C CA . ARG B 1 145 ? 43.653 48.311 14.985 1.00 11.11 124 ARG B CA 1
ATOM 2999 C C . ARG B 1 145 ? 42.591 47.782 14.012 1.00 12.67 124 ARG B C 1
ATOM 3000 O O . ARG B 1 145 ? 41.459 48.327 13.939 1.00 12.34 124 ARG B O 1
ATOM 3008 N N . PHE B 1 146 ? 42.902 46.696 13.266 1.00 12.02 125 PHE B N 1
ATOM 3009 C CA . PHE B 1 146 ? 41.818 45.991 12.565 1.00 12.19 125 PHE B CA 1
ATOM 3010 C C . PHE B 1 146 ? 40.741 45.478 13.566 1.00 11.81 125 PHE B C 1
ATOM 3011 O O . PHE B 1 146 ? 39.508 45.772 13.447 1.00 11.27 125 PHE B O 1
ATOM 3019 N N . VAL B 1 147 ? 41.191 44.772 14.595 1.00 11.32 126 VAL B N 1
ATOM 3020 C CA . VAL B 1 147 ? 40.313 44.205 15.593 1.00 11.27 126 VAL B CA 1
ATOM 3021 C C . VAL B 1 147 ? 39.526 45.305 16.315 1.00 12.13 126 VAL B C 1
ATOM 3022 O O . VAL B 1 147 ? 38.313 45.175 16.519 1.00 11.92 126 VAL B O 1
ATOM 3026 N N . ARG B 1 148 ? 40.205 46.398 16.659 1.00 12.56 127 ARG B N 1
ATOM 3027 C CA . ARG B 1 148 ? 39.547 47.571 17.293 1.00 12.85 127 ARG B CA 1
ATOM 3028 C C . ARG B 1 148 ? 38.333 48.037 16.482 1.00 12.30 127 ARG B C 1
ATOM 3029 O O . ARG B 1 148 ? 37.261 48.323 17.047 1.00 11.82 127 ARG B O 1
ATOM 3037 N N . GLY B 1 149 ? 38.473 48.100 15.173 1.00 12.32 128 GLY B N 1
ATOM 3038 C CA . GLY B 1 149 ? 37.392 48.555 14.299 1.00 12.73 128 GLY B CA 1
ATOM 3039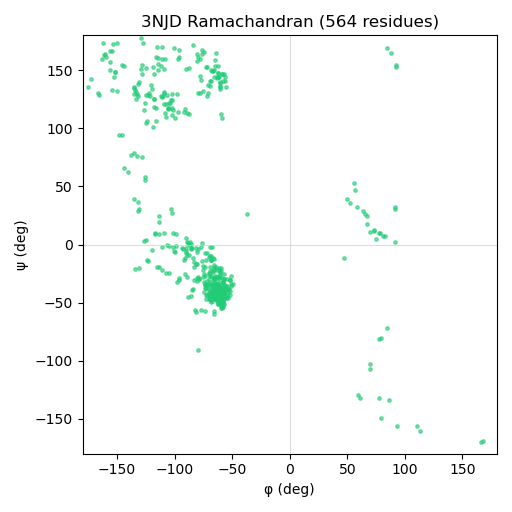 C C . GLY B 1 149 ? 36.266 47.545 14.280 1.00 12.49 128 GLY B C 1
ATOM 3040 O O . GLY B 1 149 ? 35.076 47.903 14.354 1.00 13.38 128 GLY B O 1
ATOM 3041 N N . PHE B 1 150 ? 36.637 46.275 14.176 1.00 10.86 129 PHE B N 1
ATOM 3042 C CA . PHE B 1 150 ? 35.616 45.210 14.205 1.00 10.26 129 PHE B CA 1
ATOM 3043 C C . PHE B 1 150 ? 34.820 45.178 15.528 1.00 9.77 129 PHE B C 1
ATOM 3044 O O . PHE B 1 150 ? 33.596 44.831 15.557 1.00 11.37 129 PHE B O 1
ATOM 3052 N N . ALA B 1 151 ? 35.526 45.435 16.623 1.00 10.17 130 ALA B N 1
ATOM 3053 C CA . ALA B 1 151 ? 34.952 45.358 17.974 1.00 10.75 130 ALA B CA 1
ATOM 3054 C C . ALA B 1 151 ? 33.912 46.450 18.242 1.00 10.61 130 ALA B C 1
ATOM 3055 O O . ALA B 1 151 ? 33.216 46.406 19.266 1.00 11.06 130 ALA B O 1
ATOM 3057 N N . SER B 1 152 ? 33.812 47.417 17.341 1.00 11.17 131 SER B N 1
ATOM 3058 C CA . SER B 1 152 ? 32.730 48.430 17.369 1.00 10.89 131 SER B CA 1
ATOM 3059 C C . SER B 1 152 ? 31.363 47.736 17.473 1.00 11.03 131 SER B C 1
ATOM 3060 O O . SER B 1 152 ? 30.458 48.259 18.098 1.00 11.50 131 SER B O 1
ATOM 3063 N N . LEU B 1 153 ? 31.207 46.555 16.860 1.00 9.94 132 LEU B N 1
ATOM 3064 C CA . LEU B 1 153 ? 29.914 45.848 16.863 1.00 9.58 132 LEU B CA 1
ATOM 3065 C C . LEU B 1 153 ? 29.537 45.291 18.246 1.00 10.14 132 LEU B C 1
ATOM 3066 O O . LEU B 1 153 ? 28.354 45.129 18.557 1.00 10.53 132 LEU B O 1
ATOM 3071 N N . MET B 1 154 ? 30.555 45.060 19.062 1.00 10.16 133 MET B N 1
ATOM 3072 C CA . MET B 1 154 ? 30.380 44.562 20.437 1.00 8.86 133 MET B CA 1
ATOM 3073 C C . MET B 1 154 ? 30.190 45.712 21.407 1.00 10.63 133 MET B C 1
ATOM 3074 O O . MET B 1 154 ? 29.358 45.613 22.304 1.00 11.65 133 MET B O 1
ATOM 3079 N N . HIS B 1 155 ? 31.007 46.761 21.279 1.00 10.04 134 HIS B N 1
ATOM 3080 C CA . HIS B 1 155 ? 31.045 47.804 22.289 1.00 10.59 134 HIS B CA 1
ATOM 3081 C C . HIS B 1 155 ? 30.091 48.954 22.024 1.00 10.93 134 HIS B C 1
ATOM 3082 O O . HIS B 1 155 ? 29.870 49.769 22.906 1.00 10.14 134 HIS B O 1
ATOM 3089 N N . CYS B 1 156 ? 29.500 49.025 20.828 1.00 10.46 135 CYS B N 1
ATOM 3090 C CA . CYS B 1 156 ? 28.572 50.116 20.524 1.00 9.86 135 CYS B CA 1
ATOM 3091 C C . CYS B 1 156 ? 27.329 50.032 21.400 1.00 9.25 135 CYS B C 1
ATOM 3092 O O . CYS B 1 156 ? 27.028 48.997 22.010 1.00 9.53 135 CYS B O 1
ATOM 3095 N N . ASP B 1 157 ? 26.653 51.155 21.530 1.00 9.71 136 ASP B N 1
ATOM 3096 C CA . ASP B 1 157 ? 25.500 51.267 22.414 1.00 9.91 136 ASP B CA 1
ATOM 3097 C C . ASP B 1 157 ? 24.298 50.411 21.937 1.00 10.34 136 ASP B C 1
ATOM 3098 O O . ASP B 1 157 ? 23.571 49.768 22.748 1.00 9.93 136 ASP B O 1
ATOM 3103 N N . LYS B 1 158 ? 24.071 50.393 20.638 1.00 10.75 137 LYS B N 1
ATOM 3104 C CA . LYS B 1 158 ? 22.852 49.753 20.106 1.00 10.06 137 LYS B CA 1
ATOM 3105 C C . LYS B 1 158 ? 23.097 48.317 19.657 1.00 10.76 137 LYS B C 1
ATOM 3106 O O . LYS B 1 158 ? 24.236 47.921 19.332 1.00 10.07 137 LYS B O 1
ATOM 3112 N N . PRO B 1 159 ? 21.997 47.531 19.530 1.00 9.79 138 PRO B N 1
ATOM 3113 C CA . PRO B 1 159 ? 22.101 46.129 19.058 1.00 10.12 138 PRO B CA 1
ATOM 3114 C C . PRO B 1 159 ? 22.686 46.002 17.675 1.00 10.43 138 PRO B C 1
ATOM 3115 O O . PRO B 1 159 ? 22.330 46.792 16.787 1.00 11.13 138 PRO B O 1
ATOM 3119 N N . THR B 1 160 ? 23.552 44.995 17.475 1.00 9.52 139 THR B N 1
ATOM 3120 C CA . THR B 1 160 ? 24.086 44.709 16.163 1.00 9.39 139 THR B CA 1
ATOM 3121 C C . THR B 1 160 ? 23.724 43.270 15.728 1.00 10.17 139 THR B C 1
ATOM 3122 O O . THR B 1 160 ? 23.784 42.297 16.510 1.00 10.11 139 THR B O 1
ATOM 3126 N N . VAL B 1 161 ? 23.342 43.161 14.474 1.00 10.39 140 VAL B N 1
ATOM 3127 C CA . VAL B 1 161 ? 22.951 41.912 13.856 1.00 10.44 140 VAL B CA 1
ATOM 3128 C C . VAL B 1 161 ? 23.811 41.712 12.621 1.00 11.61 140 VAL B C 1
ATOM 3129 O O . VAL B 1 161 ? 23.925 42.623 11.794 1.00 11.74 140 VAL B O 1
ATOM 3133 N N . VAL B 1 162 ? 24.429 40.529 12.520 1.00 11.97 141 VAL B N 1
ATOM 3134 C CA . VAL B 1 162 ? 25.133 40.101 11.327 1.00 12.31 141 VAL B CA 1
ATOM 3135 C C . VAL B 1 162 ? 24.384 38.983 10.640 1.00 12.53 141 VAL B C 1
ATOM 3136 O O . VAL B 1 162 ? 23.980 37.998 11.303 1.00 13.17 141 VAL B O 1
ATOM 3140 N N . LYS B 1 163 ? 24.128 39.169 9.340 1.00 13.27 142 LYS B N 1
ATOM 3141 C CA . LYS B 1 163 ? 23.495 38.163 8.509 1.00 13.14 142 LYS B CA 1
ATOM 3142 C C . LYS B 1 163 ? 24.535 37.480 7.650 1.00 13.35 142 LYS B C 1
ATOM 3143 O O . LYS B 1 163 ? 25.216 38.124 6.844 1.00 14.12 142 LYS B O 1
ATOM 3149 N N . ILE B 1 164 ? 24.700 36.188 7.858 1.00 12.44 143 ILE B N 1
ATOM 3150 C CA . ILE B 1 164 ? 25.677 35.395 7.076 1.00 13.15 143 ILE B CA 1
ATOM 3151 C C . ILE B 1 164 ? 25.002 34.511 6.059 1.00 13.99 143 ILE B C 1
ATOM 3152 O O . ILE B 1 164 ? 24.244 33.629 6.407 1.00 14.29 143 ILE B O 1
ATOM 3157 N N . HIS B 1 165 ? 25.287 34.757 4.783 1.00 14.41 144 HIS B N 1
ATOM 3158 C CA . HIS B 1 165 ? 24.929 33.831 3.725 1.00 15.47 144 HIS B CA 1
ATOM 3159 C C . HIS B 1 165 ? 26.230 33.384 3.074 1.00 16.55 144 HIS B C 1
ATOM 3160 O O . HIS B 1 165 ? 27.252 34.121 3.098 1.00 15.08 144 HIS B O 1
ATOM 3167 N N . GLY B 1 166 ? 26.204 32.179 2.508 1.00 16.43 145 GLY B N 1
ATOM 3168 C CA . GLY B 1 166 ? 27.321 31.675 1.726 1.00 18.91 145 GLY B CA 1
ATOM 3169 C C . GLY B 1 166 ? 28.467 31.149 2.578 1.00 19.14 145 GLY B C 1
ATOM 3170 O O . GLY B 1 166 ? 28.672 29.932 2.691 1.00 20.38 145 GLY B O 1
ATOM 3171 N N . TYR B 1 167 ? 29.274 32.074 3.066 1.00 18.30 146 TYR B N 1
ATOM 3172 C CA . TYR B 1 167 ? 30.487 31.813 3.845 1.00 17.30 146 TYR B CA 1
ATOM 3173 C C . TYR B 1 167 ? 30.822 33.027 4.721 1.00 15.63 146 TYR B C 1
ATOM 3174 O O . TYR B 1 167 ? 30.482 34.194 4.409 1.00 15.01 146 TYR B O 1
ATOM 3183 N N . CYS B 1 168 ? 31.447 32.726 5.847 1.00 13.63 147 CYS B N 1
ATOM 3184 C CA . CYS B 1 168 ? 31.998 33.728 6.731 1.00 11.88 147 CYS B CA 1
ATOM 3185 C C . CYS B 1 168 ? 33.194 32.976 7.301 1.00 11.53 147 CYS B C 1
ATOM 3186 O O . CYS B 1 168 ? 33.059 32.176 8.243 1.00 11.75 147 CYS B O 1
ATOM 3189 N N . VAL B 1 169 ? 34.351 33.181 6.674 1.00 11.86 148 VAL B N 1
ATOM 3190 C CA . VAL B 1 169 ? 35.534 32.407 7.019 1.00 11.44 148 VAL B CA 1
ATOM 3191 C C . VAL B 1 169 ? 36.732 33.307 7.307 1.00 11.80 148 VAL B C 1
ATOM 3192 O O . VAL B 1 169 ? 36.825 34.458 6.827 1.00 10.31 148 VAL B O 1
ATOM 3196 N N . ALA B 1 170 ? 37.646 32.778 8.118 1.00 13.03 149 ALA B N 1
ATOM 3197 C CA . ALA B 1 170 ? 38.917 33.427 8.383 1.00 12.10 149 ALA B CA 1
ATOM 3198 C C . ALA B 1 170 ? 38.654 34.792 8.983 1.00 11.49 149 ALA B C 1
ATOM 3199 O O . ALA B 1 170 ? 37.861 34.935 9.921 1.00 11.82 149 ALA B O 1
ATOM 3201 N N . GLY B 1 171 ? 39.261 35.861 8.464 1.00 11.80 150 GLY B N 1
ATOM 3202 C CA . GLY B 1 171 ? 39.017 37.185 9.051 1.00 11.83 150 GLY B CA 1
ATOM 3203 C C . GLY B 1 171 ? 37.554 37.606 9.074 1.00 11.86 150 GLY B C 1
ATOM 3204 O O . GLY B 1 171 ? 37.154 38.454 9.832 1.00 12.57 150 GLY B O 1
ATOM 3205 N N . GLY B 1 172 ? 36.742 37.077 8.170 1.00 11.32 151 GLY B N 1
ATOM 3206 C CA . GLY B 1 172 ? 35.303 37.341 8.251 1.00 11.50 151 GLY B CA 1
ATOM 3207 C C . GLY B 1 172 ? 34.685 37.074 9.621 1.00 11.13 151 GLY B C 1
ATOM 3208 O O . GLY B 1 172 ? 33.743 37.778 10.030 1.00 10.95 151 GLY B O 1
ATOM 3209 N N . THR B 1 173 ? 35.176 36.049 10.308 1.00 9.46 152 THR B N 1
ATOM 3210 C CA . THR B 1 173 ? 34.664 35.693 11.634 1.00 10.03 152 THR B CA 1
ATOM 3211 C C . THR B 1 173 ? 35.162 36.657 12.690 1.00 10.77 152 THR B C 1
ATOM 3212 O O . THR B 1 173 ? 34.513 36.829 13.715 1.00 10.65 152 THR B O 1
ATOM 3216 N N . ASP B 1 174 ? 36.334 37.262 12.470 1.00 11.28 153 ASP B N 1
ATOM 3217 C CA . ASP B 1 174 ? 36.816 38.320 13.370 1.00 10.38 153 ASP B CA 1
ATOM 3218 C C . ASP B 1 174 ? 35.850 39.514 13.387 1.00 10.38 153 ASP B C 1
ATOM 3219 O O . ASP B 1 174 ? 35.790 40.233 14.381 1.00 10.60 153 ASP B O 1
ATOM 3224 N N . ILE B 1 175 ? 35.097 39.725 12.299 1.00 11.20 154 ILE B N 1
ATOM 3225 C CA . ILE B 1 175 ? 34.045 40.709 12.248 1.00 10.57 154 ILE B CA 1
ATOM 3226 C C . ILE B 1 175 ? 32.767 40.134 12.891 1.00 10.44 154 ILE B C 1
ATOM 3227 O O . ILE B 1 175 ? 32.274 40.671 13.886 1.00 10.43 154 ILE B O 1
ATOM 3232 N N . ALA B 1 176 ? 32.295 39.017 12.346 1.00 10.50 155 ALA B N 1
ATOM 3233 C CA . ALA B 1 176 ? 30.971 38.520 12.679 1.00 11.45 155 ALA B CA 1
ATOM 3234 C C . ALA B 1 176 ? 30.767 38.182 14.146 1.00 11.10 155 ALA B C 1
ATOM 3235 O O . ALA B 1 176 ? 29.688 38.432 14.698 1.00 10.48 155 ALA B O 1
ATOM 3237 N N . LEU B 1 177 ? 31.789 37.566 14.778 1.00 10.39 156 LEU B N 1
ATOM 3238 C CA . LEU B 1 177 ? 31.649 37.166 16.131 1.00 9.94 156 LEU B CA 1
ATOM 3239 C C . LEU B 1 177 ? 31.507 38.323 17.135 1.00 10.14 156 LEU B C 1
ATOM 3240 O O . LEU B 1 177 ? 31.088 38.079 18.285 1.00 10.45 156 LEU B O 1
ATOM 3245 N N . HIS B 1 178 ? 31.880 39.556 16.745 1.00 9.54 157 HIS B N 1
ATOM 3246 C CA . HIS B 1 178 ? 31.637 40.723 17.589 1.00 9.45 157 HIS B CA 1
ATOM 3247 C C . HIS B 1 178 ? 30.153 41.140 17.618 1.00 9.87 157 HIS B C 1
ATOM 3248 O O . HIS B 1 178 ? 29.759 41.838 18.542 1.00 9.76 157 HIS B O 1
ATOM 3255 N N . ALA B 1 179 ? 29.335 40.722 16.651 1.00 10.01 158 ALA B N 1
ATOM 3256 C CA . ALA B 1 179 ? 27.927 41.157 16.589 1.00 10.46 158 ALA B CA 1
ATOM 3257 C C . ALA B 1 179 ? 27.135 40.566 17.775 1.00 10.33 158 ALA B C 1
ATOM 3258 O O . ALA B 1 179 ? 27.435 39.463 18.230 1.00 9.67 158 ALA B O 1
ATOM 3260 N N . ASP B 1 180 ? 26.123 41.297 18.231 1.00 9.63 159 ASP B N 1
ATOM 3261 C CA . ASP B 1 180 ? 25.216 40.802 19.273 1.00 10.03 159 ASP B CA 1
ATOM 3262 C C . ASP B 1 180 ? 24.403 39.579 18.854 1.00 10.05 159 ASP B C 1
ATOM 3263 O O . ASP B 1 180 ? 24.091 38.731 19.699 1.00 10.27 159 ASP B O 1
ATOM 3268 N N . GLN B 1 181 ? 23.985 39.543 17.580 1.00 10.01 160 GLN B N 1
ATOM 3269 C CA . GLN B 1 181 ? 23.126 38.505 17.047 1.00 10.59 160 GLN B CA 1
ATOM 3270 C C . GLN B 1 181 ? 23.714 38.097 15.697 1.00 11.41 160 GLN B C 1
ATOM 3271 O O . GLN B 1 181 ? 24.042 38.963 14.885 1.00 12.43 160 GLN B O 1
ATOM 3277 N N . VAL B 1 182 ? 23.891 36.798 15.508 1.00 11.74 161 VAL B N 1
ATOM 3278 C CA . VAL B 1 182 ? 24.331 36.253 14.222 1.00 11.76 161 VAL B CA 1
ATOM 3279 C C . VAL B 1 182 ? 23.238 35.339 13.685 1.00 12.98 161 VAL B C 1
ATOM 3280 O O . VAL B 1 182 ? 22.802 34.401 14.371 1.00 13.11 161 VAL B O 1
ATOM 3284 N N . ILE B 1 183 ? 22.784 35.602 12.465 1.00 12.30 162 ILE B N 1
ATOM 3285 C CA . ILE B 1 183 ? 21.773 34.773 11.827 1.00 13.56 162 ILE B CA 1
ATOM 3286 C C . ILE B 1 183 ? 22.407 34.293 10.509 1.00 13.10 162 ILE B C 1
ATOM 3287 O O . ILE B 1 183 ? 22.971 35.091 9.748 1.00 12.72 162 ILE B O 1
ATOM 3292 N N . ALA B 1 184 ? 22.371 32.990 10.277 1.00 12.36 163 ALA B N 1
ATOM 3293 C CA . ALA B 1 184 ? 23.116 32.386 9.201 1.00 13.18 163 ALA B CA 1
ATOM 3294 C C . ALA B 1 184 ? 22.254 31.462 8.355 1.00 14.01 163 ALA B C 1
ATOM 3295 O O . ALA B 1 184 ? 21.478 30.645 8.875 1.00 14.13 163 ALA B O 1
ATOM 3297 N N . ALA B 1 185 ? 22.445 31.498 7.039 1.00 14.43 164 ALA B N 1
ATOM 3298 C CA . ALA B 1 185 ? 21.829 30.488 6.184 1.00 14.53 164 ALA B CA 1
ATOM 3299 C C . ALA B 1 185 ? 22.266 29.100 6.673 1.00 14.96 164 ALA B C 1
ATOM 3300 O O . ALA B 1 185 ? 23.445 28.898 7.013 1.00 14.56 164 ALA B O 1
ATOM 3302 N N . ALA B 1 186 ? 21.360 28.128 6.583 1.00 14.80 165 ALA B N 1
ATOM 3303 C CA . ALA B 1 186 ? 21.633 26.767 7.055 1.00 15.06 165 ALA B CA 1
ATOM 3304 C C . ALA B 1 186 ? 22.841 26.139 6.379 1.00 15.81 165 ALA B C 1
ATOM 3305 O O . ALA B 1 186 ? 23.521 25.295 6.971 1.00 14.13 165 ALA B O 1
ATOM 3307 N N . ASP B 1 187 ? 23.085 26.544 5.132 1.00 16.74 166 ASP B N 1
ATOM 3308 C CA . ASP B 1 187 ? 24.166 25.982 4.304 1.00 17.21 166 ASP B CA 1
ATOM 3309 C C . ASP B 1 187 ? 25.421 26.841 4.280 1.00 17.92 166 ASP B C 1
ATOM 3310 O O . ASP B 1 187 ? 26.367 26.508 3.555 1.00 18.02 166 ASP B O 1
ATOM 3315 N N . ALA B 1 188 ? 25.488 27.882 5.121 1.00 15.82 167 ALA B N 1
ATOM 3316 C CA . ALA B 1 188 ? 26.670 28.783 5.139 1.00 15.30 167 ALA B CA 1
ATOM 3317 C C . ALA B 1 188 ? 27.870 28.024 5.667 1.00 15.78 167 ALA B C 1
ATOM 3318 O O . ALA B 1 188 ? 27.701 27.127 6.485 1.00 17.18 167 ALA B O 1
ATOM 3320 N N . LYS B 1 189 ? 29.064 28.391 5.221 1.00 14.59 168 LYS B N 1
ATOM 3321 C CA . LYS B 1 189 ? 30.314 27.803 5.719 1.00 13.84 168 LYS B CA 1
ATOM 3322 C C . LYS B 1 189 ? 31.004 28.794 6.658 1.00 13.19 168 LYS B C 1
ATOM 3323 O O . LYS B 1 189 ? 31.289 29.947 6.277 1.00 13.06 168 LYS B O 1
ATOM 3329 N N . ILE B 1 190 ? 31.242 28.364 7.906 1.00 12.32 169 ILE B N 1
ATOM 3330 C CA . ILE B 1 190 ? 31.726 29.256 8.964 1.00 12.82 169 ILE B CA 1
ATOM 3331 C C . ILE B 1 190 ? 32.877 28.630 9.743 1.00 12.63 169 ILE B C 1
ATOM 3332 O O . ILE B 1 190 ? 32.745 27.495 10.245 1.00 13.05 169 ILE B O 1
ATOM 3337 N N . GLY B 1 191 ? 34.009 29.345 9.824 1.00 12.02 170 GLY B N 1
ATOM 3338 C CA . GLY B 1 191 ? 35.180 28.818 10.521 1.00 12.14 170 GLY B CA 1
ATOM 3339 C C . GLY B 1 191 ? 36.439 29.623 10.269 1.00 11.31 170 GLY B C 1
ATOM 3340 O O . GLY B 1 191 ? 36.398 30.704 9.668 1.00 11.03 170 GLY B O 1
ATOM 3341 N N . TYR B 1 192 ? 37.572 29.070 10.697 1.00 10.26 171 TYR B N 1
ATOM 3342 C CA . TYR B 1 192 ? 38.858 29.787 10.605 1.00 9.92 171 TYR B CA 1
ATOM 3343 C C . TYR B 1 192 ? 39.949 28.883 10.008 1.00 10.44 171 TYR B C 1
ATOM 3344 O O . TYR B 1 192 ? 40.817 28.388 10.708 1.00 10.96 171 TYR B O 1
ATOM 3353 N N . PRO B 1 193 ? 39.898 28.698 8.691 1.00 11.14 172 PRO B N 1
ATOM 3354 C CA . PRO B 1 193 ? 40.835 27.803 8.058 1.00 11.32 172 PRO B CA 1
ATOM 3355 C C . PRO B 1 193 ? 42.313 28.215 8.189 1.00 11.09 172 PRO B C 1
ATOM 3356 O O . PRO B 1 193 ? 43.166 27.318 8.213 1.00 11.74 172 PRO B O 1
ATOM 3360 N N . PRO B 1 194 ? 42.620 29.535 8.325 1.00 11.19 173 PRO B N 1
ATOM 3361 C CA . PRO B 1 194 ? 44.045 29.835 8.505 1.00 11.42 173 PRO B CA 1
ATOM 3362 C C . PRO B 1 194 ? 44.679 29.357 9.812 1.00 10.69 173 PRO B C 1
ATOM 3363 O O . PRO B 1 194 ? 45.900 29.501 9.973 1.00 10.59 173 PRO B O 1
ATOM 3367 N N . MET B 1 195 ? 43.927 28.749 10.735 1.00 9.76 174 MET B N 1
ATOM 3368 C CA . MET B 1 195 ? 44.580 27.984 11.807 1.00 10.42 174 MET B CA 1
ATOM 3369 C C . MET B 1 195 ? 45.568 26.980 11.222 1.00 11.29 174 MET B C 1
ATOM 3370 O O . MET B 1 195 ? 46.592 26.677 11.841 1.00 11.60 174 MET B O 1
ATOM 3375 N N . ARG B 1 196 ? 45.266 26.490 10.011 1.00 11.70 175 ARG B N 1
ATOM 3376 C CA . ARG B 1 196 ? 46.124 25.512 9.343 1.00 12.26 175 ARG B CA 1
ATOM 3377 C C . ARG B 1 196 ? 47.478 26.116 9.014 1.00 12.59 175 ARG B C 1
ATOM 3378 O O . ARG B 1 196 ? 48.467 25.416 9.081 1.00 12.61 175 ARG B O 1
ATOM 3386 N N . VAL B 1 197 ? 47.477 27.402 8.632 1.00 11.84 176 VAL B N 1
ATOM 3387 C CA . VAL B 1 197 ? 48.688 28.169 8.336 1.00 11.93 176 VAL B CA 1
ATOM 3388 C C . VAL B 1 197 ? 48.283 29.581 8.053 1.00 12.33 176 VAL B C 1
ATOM 3389 O O . VAL B 1 197 ? 47.281 29.817 7.342 1.00 12.23 176 VAL B O 1
ATOM 3393 N N . TRP B 1 198 ? 49.056 30.493 8.653 1.00 12.05 177 TRP B N 1
ATOM 3394 C CA . TRP B 1 198 ? 49.067 31.928 8.357 1.00 13.22 177 TRP B CA 1
ATOM 3395 C C . TRP B 1 198 ? 48.118 32.777 9.207 1.00 12.94 177 TRP B C 1
ATOM 3396 O O . TRP B 1 198 ? 48.046 33.985 9.005 1.00 16.35 177 TRP B O 1
ATOM 3407 N N . GLY B 1 199 ? 47.412 32.192 10.153 1.00 11.21 178 GLY B N 1
ATOM 3408 C CA . GLY B 1 199 ? 46.670 33.025 11.092 1.00 10.74 178 GLY B CA 1
ATOM 3409 C C . GLY B 1 199 ? 46.321 32.345 12.366 1.00 9.49 178 GLY B C 1
ATOM 3410 O O . GLY B 1 199 ? 46.368 31.107 12.474 1.00 10.50 178 GLY B O 1
ATOM 3411 N N . VAL B 1 200 ? 45.996 33.161 13.364 1.00 10.10 179 VAL B N 1
ATOM 3412 C CA . VAL B 1 200 ? 45.329 32.708 14.598 1.00 8.63 179 VAL B CA 1
ATOM 3413 C C . VAL B 1 200 ? 44.226 33.771 14.819 1.00 10.51 179 VAL B C 1
ATOM 3414 O O . VAL B 1 200 ? 44.523 34.947 14.696 1.00 9.84 179 VAL B O 1
ATOM 3418 N N . PRO B 1 201 ? 42.978 33.380 15.136 1.00 10.03 180 PRO B N 1
ATOM 3419 C CA . PRO B 1 201 ? 41.911 34.399 15.034 1.00 10.27 180 PRO B CA 1
ATOM 3420 C C . PRO B 1 201 ? 42.164 35.615 15.938 1.00 9.88 180 PRO B C 1
ATOM 3421 O O . PRO B 1 201 ? 42.133 35.501 17.156 1.00 10.17 180 PRO B O 1
ATOM 3425 N N . ALA B 1 202 ? 42.434 36.775 15.318 1.00 9.98 181 ALA B N 1
ATOM 3426 C CA . ALA B 1 202 ? 42.904 37.940 16.054 1.00 9.70 181 ALA B CA 1
ATOM 3427 C C . ALA B 1 202 ? 41.839 38.474 17.009 1.00 10.16 181 ALA B C 1
ATOM 3428 O O . ALA B 1 202 ? 42.163 39.034 18.060 1.00 10.97 181 ALA B O 1
ATOM 3430 N N . ALA B 1 203 ? 40.562 38.302 16.676 1.00 9.60 182 ALA B N 1
ATOM 3431 C CA . ALA B 1 203 ? 39.472 38.737 17.576 1.00 8.83 182 ALA B CA 1
ATOM 3432 C C . ALA B 1 203 ? 39.447 37.981 18.875 1.00 8.47 182 ALA B C 1
ATOM 3433 O O . ALA B 1 203 ? 38.932 38.499 19.889 1.00 8.86 182 ALA B O 1
ATOM 3435 N N . GLY B 1 204 ? 39.950 36.749 18.867 1.00 8.23 183 GLY B N 1
ATOM 3436 C CA . GLY B 1 204 ? 40.032 35.954 20.097 1.00 8.27 183 GLY B CA 1
ATOM 3437 C C . GLY B 1 204 ? 38.684 35.607 20.730 1.00 8.72 183 GLY B C 1
ATOM 3438 O O . GLY B 1 204 ? 38.605 35.373 21.935 1.00 9.36 183 GLY B O 1
ATOM 3439 N N . LEU B 1 205 ? 37.640 35.504 19.919 1.00 9.35 184 LEU B N 1
ATOM 3440 C CA . LEU B 1 205 ? 36.293 35.300 20.434 1.00 9.47 184 LEU B CA 1
ATOM 3441 C C . LEU B 1 205 ? 35.735 33.860 20.375 1.00 9.65 184 LEU B C 1
ATOM 3442 O O . LEU B 1 205 ? 34.621 33.626 20.883 1.00 9.86 184 LEU B O 1
ATOM 3447 N N . TRP B 1 206 ? 36.444 32.914 19.772 1.00 9.54 185 TRP B N 1
ATOM 3448 C CA . TRP B 1 206 ? 35.846 31.575 19.595 1.00 9.36 185 TRP B CA 1
ATOM 3449 C C . TRP B 1 206 ? 35.459 30.881 20.901 1.00 10.44 185 TRP B C 1
ATOM 3450 O O . TRP B 1 206 ? 34.369 30.345 20.998 1.00 10.94 185 TRP B O 1
ATOM 3461 N N . ALA B 1 207 ? 36.318 30.929 21.899 1.00 9.65 186 ALA B N 1
ATOM 3462 C CA . ALA B 1 207 ? 35.995 30.301 23.190 1.00 10.45 186 ALA B CA 1
ATOM 3463 C C . ALA B 1 207 ? 34.815 31.016 23.884 1.00 10.41 186 ALA B C 1
ATOM 3464 O O . ALA B 1 207 ? 33.970 30.383 24.543 1.00 10.92 186 ALA B O 1
ATOM 3466 N N . HIS B 1 208 ? 34.771 32.342 23.764 1.00 9.67 187 HIS B N 1
ATOM 3467 C CA . HIS B 1 208 ? 33.662 33.113 24.349 1.00 10.23 187 HIS B CA 1
ATOM 3468 C C . HIS B 1 208 ? 32.323 32.814 23.664 1.00 10.75 187 HIS B C 1
ATOM 3469 O O . HIS B 1 208 ? 31.282 32.808 24.325 1.00 11.09 187 HIS B O 1
ATOM 3476 N N . ARG B 1 209 ? 32.334 32.548 22.360 1.00 10.32 188 ARG B N 1
ATOM 3477 C CA . ARG B 1 209 ? 31.076 32.314 21.628 1.00 9.97 188 ARG B CA 1
ATOM 3478 C C . ARG B 1 209 ? 30.668 30.833 21.590 1.00 11.65 188 ARG B C 1
ATOM 3479 O O . ARG B 1 209 ? 29.469 30.526 21.445 1.00 12.91 188 ARG B O 1
ATOM 3487 N N . LEU B 1 210 ? 31.626 29.925 21.709 1.00 10.10 189 LEU B N 1
ATOM 3488 C CA . LEU B 1 210 ? 31.335 28.490 21.607 1.00 11.05 189 LEU B CA 1
ATOM 3489 C C . LEU B 1 210 ? 31.578 27.651 22.871 1.00 11.50 189 LEU B C 1
ATOM 3490 O O . LEU B 1 210 ? 31.103 26.511 22.931 1.00 11.85 189 LEU B O 1
ATOM 3495 N N . GLY B 1 211 ? 32.372 28.154 23.811 1.00 10.28 190 GLY B N 1
ATOM 3496 C CA . GLY B 1 211 ? 32.876 27.326 24.934 1.00 10.08 190 GLY B CA 1
ATOM 3497 C C . GLY B 1 211 ? 34.164 26.640 24.514 1.00 10.07 190 GLY B C 1
ATOM 3498 O O . GLY B 1 211 ? 34.463 26.537 23.300 1.00 9.93 190 GLY B O 1
ATOM 3499 N N . ASP B 1 212 ? 34.884 26.128 25.488 1.00 10.75 191 ASP B N 1
ATOM 3500 C CA . ASP B 1 212 ? 36.232 25.576 25.280 1.00 10.41 191 ASP B CA 1
ATOM 3501 C C . ASP B 1 212 ? 36.230 24.443 24.245 1.00 10.79 191 ASP B C 1
ATOM 3502 O O . ASP B 1 212 ? 37.062 24.426 23.337 1.00 10.95 191 ASP B O 1
ATOM 3507 N N . GLN B 1 213 ? 35.321 23.474 24.397 1.00 11.60 192 GLN B N 1
ATOM 3508 C CA . GLN B 1 213 ? 35.456 22.259 23.630 1.00 11.75 192 GLN B CA 1
ATOM 3509 C C . GLN B 1 213 ? 35.194 22.477 22.138 1.00 11.33 192 GLN B C 1
ATOM 3510 O O . GLN B 1 213 ? 35.967 22.021 21.270 1.00 11.11 192 GLN B O 1
ATOM 3516 N N . ARG B 1 214 ? 34.113 23.197 21.842 1.00 10.73 193 ARG B N 1
ATOM 3517 C CA . ARG B 1 214 ? 33.764 23.443 20.455 1.00 10.98 193 ARG B CA 1
ATOM 3518 C C . ARG B 1 214 ? 34.690 24.454 19.784 1.00 10.64 193 ARG B C 1
ATOM 3519 O O . ARG B 1 214 ? 34.968 24.338 18.594 1.00 10.81 193 ARG B O 1
ATOM 3527 N N . ALA B 1 215 ? 35.188 25.452 20.519 1.00 10.00 194 ALA B N 1
ATOM 3528 C CA . ALA B 1 215 ? 36.200 26.357 19.971 1.00 10.16 194 ALA B CA 1
ATOM 3529 C C . ALA B 1 215 ? 37.483 25.581 19.601 1.00 9.89 194 ALA B C 1
ATOM 3530 O O . ALA B 1 215 ? 38.026 25.733 18.496 1.00 10.26 194 ALA B O 1
ATOM 3532 N N . LYS B 1 216 ? 37.948 24.735 20.519 1.00 9.81 195 LYS B N 1
ATOM 3533 C CA . LYS B 1 216 ? 39.143 23.908 20.240 1.00 9.77 195 LYS B CA 1
ATOM 3534 C C . LYS B 1 216 ? 38.892 22.967 19.044 1.00 10.20 195 LYS B C 1
ATOM 3535 O O . LYS B 1 216 ? 39.805 22.696 18.260 1.00 10.16 195 LYS B O 1
ATOM 3541 N N . ARG B 1 217 ? 37.674 22.443 18.903 1.00 9.23 196 ARG B N 1
ATOM 3542 C CA . ARG B 1 217 ? 37.403 21.538 17.784 1.00 10.62 196 ARG B CA 1
ATOM 3543 C C . ARG B 1 217 ? 37.676 22.218 16.438 1.00 10.57 196 ARG B C 1
ATOM 3544 O O . ARG B 1 217 ? 38.166 21.589 15.470 1.00 10.90 196 ARG B O 1
ATOM 3552 N N . LEU B 1 218 ? 37.326 23.499 16.360 1.00 11.32 197 LEU B N 1
ATOM 3553 C CA . LEU B 1 218 ? 37.492 24.263 15.144 1.00 10.19 197 LEU B CA 1
ATOM 3554 C C . LEU B 1 218 ? 38.904 24.829 15.025 1.00 11.09 197 LEU B C 1
ATOM 3555 O O . LEU B 1 218 ? 39.442 24.865 13.940 1.00 11.57 197 LEU B O 1
ATOM 3560 N N . LEU B 1 219 ? 39.496 25.278 16.133 1.00 9.79 198 LEU B N 1
ATOM 3561 C CA . LEU B 1 219 ? 40.816 25.939 16.044 1.00 10.63 198 LEU B CA 1
ATOM 3562 C C . LEU B 1 219 ? 41.965 24.927 16.001 1.00 10.97 198 LEU B C 1
ATOM 3563 O O . LEU B 1 219 ? 43.057 25.263 15.548 1.00 12.09 198 LEU B O 1
ATOM 3568 N N . PHE B 1 220 ? 41.719 23.696 16.427 1.00 10.11 199 PHE B N 1
ATOM 3569 C CA . PHE B 1 220 ? 42.743 22.631 16.306 1.00 10.28 199 PHE B CA 1
ATOM 3570 C C . PHE B 1 220 ? 42.723 21.945 14.944 1.00 10.55 199 PHE B C 1
ATOM 3571 O O . PHE B 1 220 ? 43.509 21.035 14.726 1.00 10.89 199 PHE B O 1
ATOM 3579 N N . THR B 1 221 ? 41.778 22.327 14.070 1.00 10.78 200 THR B N 1
ATOM 3580 C CA . THR B 1 221 ? 41.669 21.716 12.738 1.00 11.07 200 THR B CA 1
ATOM 3581 C C . THR B 1 221 ? 41.553 22.701 11.569 1.00 12.09 200 THR B C 1
ATOM 3582 O O . THR B 1 221 ? 41.814 22.325 10.428 1.00 13.00 200 THR B O 1
ATOM 3586 N N . GLY B 1 222 ? 41.151 23.949 11.827 1.00 11.54 201 GLY B N 1
ATOM 3587 C CA . GLY B 1 222 ? 40.795 24.849 10.725 1.00 12.18 201 GLY B CA 1
ATOM 3588 C C . GLY B 1 222 ? 39.493 24.430 10.028 1.00 11.98 201 GLY B C 1
ATOM 3589 O O . GLY B 1 222 ? 39.177 24.928 8.955 1.00 12.79 201 GLY B O 1
ATOM 3590 N N . ASP B 1 223 ? 38.740 23.491 10.610 1.00 12.10 202 ASP B N 1
ATOM 3591 C CA . ASP B 1 223 ? 37.494 23.049 10.018 1.00 11.74 202 ASP B CA 1
ATOM 3592 C C . ASP B 1 223 ? 36.368 24.097 10.118 1.00 12.63 202 ASP B C 1
ATOM 3593 O O . ASP B 1 223 ? 36.331 24.918 11.055 1.00 10.93 202 ASP B O 1
ATOM 3598 N N . CYS B 1 224 ? 35.442 24.032 9.162 1.00 13.64 203 CYS B N 1
ATOM 3599 C CA . CYS B 1 224 ? 34.270 24.913 9.183 1.00 13.68 203 CYS B CA 1
ATOM 3600 C C . CYS B 1 224 ? 33.033 24.106 9.520 1.00 13.45 203 CYS B C 1
ATOM 3601 O O . CYS B 1 224 ? 32.946 22.914 9.195 1.00 14.21 203 CYS B O 1
ATOM 3604 N N . ILE B 1 225 ? 32.070 24.765 10.137 1.00 13.59 204 ILE B N 1
ATOM 3605 C CA . ILE B 1 225 ? 30.744 24.201 10.399 1.00 13.50 204 ILE B CA 1
ATOM 3606 C C . ILE B 1 225 ? 29.705 24.857 9.493 1.00 14.08 204 ILE B C 1
ATOM 3607 O O . ILE B 1 225 ? 29.946 25.913 8.934 1.00 13.98 204 ILE B O 1
ATOM 3612 N N . THR B 1 226 ? 28.574 24.183 9.312 1.00 14.29 205 THR B N 1
ATOM 3613 C CA . THR B 1 226 ? 27.470 24.773 8.569 1.00 14.00 205 THR B CA 1
ATOM 3614 C C . THR B 1 226 ? 26.728 25.812 9.434 1.00 13.73 205 THR B C 1
ATOM 3615 O O . THR B 1 226 ? 26.825 25.835 10.665 1.00 13.13 205 THR B O 1
ATOM 3619 N N . GLY B 1 227 ? 25.923 26.655 8.789 1.00 13.44 206 GLY B N 1
ATOM 3620 C CA . GLY B 1 227 ? 25.043 27.537 9.550 1.00 14.31 206 GLY B CA 1
ATOM 3621 C C . GLY B 1 227 ? 24.118 26.764 10.479 1.00 14.54 206 GLY B C 1
ATOM 3622 O O . GLY B 1 227 ? 23.826 27.227 11.575 1.00 14.37 206 GLY B O 1
ATOM 3623 N N . ALA B 1 228 ? 23.650 25.595 10.037 1.00 15.52 207 ALA B N 1
ATOM 3624 C CA . ALA B 1 228 ? 22.764 24.779 10.857 1.00 15.49 207 ALA B CA 1
ATOM 3625 C C . ALA B 1 228 ? 23.475 24.363 12.131 1.00 15.36 207 ALA B C 1
ATOM 3626 O O . ALA B 1 228 ? 22.923 24.443 13.227 1.00 14.61 207 ALA B O 1
ATOM 3628 N N . GLN B 1 229 ? 24.700 23.900 11.986 1.00 14.94 208 GLN B N 1
ATOM 3629 C CA . GLN B 1 229 ? 25.527 23.542 13.166 1.00 15.57 208 GLN B CA 1
ATOM 3630 C C . GLN B 1 229 ? 25.828 24.746 14.034 1.00 14.28 208 GLN B C 1
ATOM 3631 O O . GLN B 1 229 ? 25.886 24.637 15.243 1.00 14.76 208 GLN B O 1
ATOM 3637 N N . ALA B 1 230 ? 26.025 25.910 13.412 1.00 14.54 209 ALA B N 1
ATOM 3638 C CA . ALA B 1 230 ? 26.316 27.103 14.150 1.00 14.56 209 ALA B CA 1
ATOM 3639 C C . ALA B 1 230 ? 25.130 27.456 15.068 1.00 14.37 209 ALA B C 1
ATOM 3640 O O . ALA B 1 230 ? 25.325 27.910 16.197 1.00 14.35 209 ALA B O 1
ATOM 3642 N N . ALA B 1 231 ? 23.898 27.282 14.586 1.00 14.12 210 ALA B N 1
ATOM 3643 C CA . ALA B 1 231 ? 22.723 27.454 15.461 1.00 14.97 210 ALA B CA 1
ATOM 3644 C C . ALA B 1 231 ? 22.647 26.396 16.580 1.00 15.21 210 ALA B C 1
ATOM 3645 O O . ALA B 1 231 ? 22.411 26.735 17.729 1.00 15.74 210 ALA B O 1
ATOM 3647 N N . GLU B 1 232 ? 22.911 25.140 16.248 1.00 16.69 211 GLU B N 1
ATOM 3648 C CA A GLU B 1 232 ? 22.925 24.088 17.269 0.50 16.77 211 GLU B CA 1
ATOM 3649 C CA B GLU B 1 232 ? 22.980 24.030 17.214 0.50 17.27 211 GLU B CA 1
ATOM 3650 C C . GLU B 1 232 ? 23.972 24.378 18.328 1.00 17.17 211 GLU B C 1
ATOM 3651 O O . GLU B 1 232 ? 23.726 24.160 19.507 1.00 17.92 211 GLU B O 1
ATOM 3662 N N . TRP B 1 233 ? 25.109 24.927 17.928 1.00 16.09 212 TRP B N 1
ATOM 3663 C CA . TRP B 1 233 ? 26.170 25.256 18.886 1.00 15.44 212 TRP B CA 1
ATOM 3664 C C . TRP B 1 233 ? 26.068 26.616 19.568 1.00 15.53 212 TRP B C 1
ATOM 3665 O O . TRP B 1 233 ? 26.921 26.966 20.372 1.00 17.27 212 TRP B O 1
ATOM 3676 N N . GLY B 1 234 ? 25.028 27.385 19.246 1.00 13.56 213 GLY B N 1
ATOM 3677 C CA . GLY B 1 234 ? 24.790 28.665 19.859 1.00 13.84 213 GLY B CA 1
ATOM 3678 C C . GLY B 1 234 ? 25.660 29.793 19.322 1.00 14.50 213 GLY B C 1
ATOM 3679 O O . GLY B 1 234 ? 25.591 30.901 19.866 1.00 16.36 213 GLY B O 1
ATOM 3680 N N . LEU B 1 235 ? 26.390 29.555 18.220 1.00 13.46 214 LEU B N 1
ATOM 3681 C CA . LEU B 1 235 ? 27.161 30.608 17.550 1.00 14.84 214 LEU B CA 1
ATOM 3682 C C . LEU B 1 235 ? 26.200 31.564 16.806 1.00 14.42 214 LEU B C 1
ATOM 3683 O O . LEU B 1 235 ? 26.429 32.779 16.759 1.00 15.08 214 LEU B O 1
ATOM 3688 N N . ALA B 1 236 ? 25.136 31.000 16.223 1.00 13.21 215 ALA B N 1
ATOM 3689 C CA . ALA B 1 236 ? 24.076 31.758 15.593 1.00 13.26 215 ALA B CA 1
ATOM 3690 C C . ALA B 1 236 ? 22.775 31.562 16.356 1.00 13.89 215 ALA B C 1
ATOM 3691 O O . ALA B 1 236 ? 22.540 30.474 16.926 1.00 14.40 215 ALA B O 1
ATOM 3693 N N . VAL B 1 237 ? 21.908 32.583 16.334 1.00 14.07 216 VAL B N 1
ATOM 3694 C CA A VAL B 1 237 ? 20.636 32.506 17.054 0.50 14.40 216 VAL B CA 1
ATOM 3695 C CA B VAL B 1 237 ? 20.614 32.527 17.045 0.50 14.66 216 VAL B CA 1
ATOM 3696 C C . VAL B 1 237 ? 19.579 31.698 16.308 1.00 15.67 216 VAL B C 1
ATOM 3697 O O . VAL B 1 237 ? 18.700 31.104 16.937 1.00 16.11 216 VAL B O 1
ATOM 3704 N N . GLU B 1 238 ? 19.660 31.688 14.980 1.00 14.87 217 GLU B N 1
ATOM 3705 C CA . GLU B 1 238 ? 18.807 30.853 14.127 1.00 16.38 217 GLU B CA 1
ATOM 3706 C C . GLU B 1 238 ? 19.535 30.623 12.791 1.00 14.72 217 GLU B C 1
ATOM 3707 O O . GLU B 1 238 ? 20.457 31.365 12.452 1.00 14.10 217 GLU B O 1
ATOM 3713 N N . ALA B 1 239 ? 19.175 29.556 12.097 1.00 13.74 218 ALA B N 1
ATOM 3714 C CA . ALA B 1 239 ? 19.754 29.193 10.822 1.00 13.54 218 ALA B CA 1
ATOM 3715 C C . ALA B 1 239 ? 18.651 28.790 9.815 1.00 15.09 218 ALA B C 1
ATOM 3716 O O . ALA B 1 239 ? 18.422 27.598 9.554 1.00 15.45 218 ALA B O 1
ATOM 3718 N N . PRO B 1 240 ? 17.975 29.789 9.241 1.00 15.65 219 PRO B N 1
ATOM 3719 C CA . PRO B 1 240 ? 16.968 29.541 8.227 1.00 16.29 219 PRO B CA 1
ATOM 3720 C C . PRO B 1 240 ? 17.559 28.950 6.973 1.00 16.24 219 PRO B C 1
ATOM 3721 O O . PRO B 1 240 ? 18.726 29.131 6.670 1.00 16.44 219 PRO B O 1
ATOM 3725 N N . ASP B 1 241 ? 16.751 28.207 6.244 1.00 18.24 220 ASP B N 1
ATOM 3726 C CA A ASP B 1 241 ? 17.182 27.760 4.939 0.50 18.94 220 ASP B CA 1
ATOM 3727 C CA B ASP B 1 241 ? 17.082 27.780 4.879 0.50 19.15 220 ASP B CA 1
ATOM 3728 C C . ASP B 1 241 ? 17.566 28.998 4.125 1.00 19.12 220 ASP B C 1
ATOM 3729 O O . ASP B 1 241 ? 17.049 30.107 4.345 1.00 17.46 220 ASP B O 1
ATOM 3738 N N . PRO B 1 242 ? 18.499 28.825 3.169 1.00 19.90 221 PRO B N 1
ATOM 3739 C CA . PRO B 1 242 ? 18.928 30.038 2.483 1.00 19.88 221 PRO B CA 1
ATOM 3740 C C . PRO B 1 242 ? 17.790 30.832 1.808 1.00 20.61 221 PRO B C 1
ATOM 3741 O O . PRO B 1 242 ? 17.889 32.059 1.694 1.00 21.13 221 PRO B O 1
ATOM 3745 N N . ALA B 1 243 ? 16.734 30.148 1.370 1.00 20.55 222 ALA B N 1
ATOM 3746 C CA . ALA B 1 243 ? 15.623 30.819 0.677 1.00 21.36 222 ALA B CA 1
ATOM 3747 C C . ALA B 1 243 ? 14.830 31.709 1.632 1.00 19.89 222 ALA B C 1
ATOM 3748 O O . ALA B 1 243 ? 14.100 32.598 1.193 1.00 21.24 222 ALA B O 1
ATOM 3750 N N . ASP B 1 244 ? 14.909 31.418 2.922 1.00 19.26 223 ASP B N 1
ATOM 3751 C CA . ASP B 1 244 ? 14.145 32.143 3.956 1.00 18.90 223 ASP B CA 1
ATOM 3752 C C . ASP B 1 244 ? 15.029 33.082 4.790 1.00 18.34 223 ASP B C 1
ATOM 3753 O O . ASP B 1 244 ? 14.520 33.766 5.705 1.00 18.73 223 ASP B O 1
ATOM 3758 N N . LEU B 1 245 ? 16.345 33.123 4.503 1.00 17.57 224 LEU B N 1
ATOM 3759 C CA . LEU B 1 245 ? 17.271 33.934 5.303 1.00 16.52 224 LEU B CA 1
ATOM 3760 C C . LEU B 1 245 ? 16.900 35.403 5.343 1.00 16.23 224 LEU B C 1
ATOM 3761 O O . LEU B 1 245 ? 16.784 35.971 6.419 1.00 15.27 224 LEU B O 1
ATOM 3766 N N . ASP B 1 246 ? 16.703 36.012 4.180 1.00 17.59 225 ASP B N 1
ATOM 3767 C CA . ASP B 1 246 ? 16.429 37.440 4.127 1.00 18.59 225 ASP B CA 1
ATOM 3768 C C . ASP B 1 246 ? 15.141 37.787 4.885 1.00 18.42 225 ASP B C 1
ATOM 3769 O O . ASP B 1 246 ? 15.119 38.746 5.666 1.00 17.80 225 ASP B O 1
ATOM 3774 N N . ALA B 1 247 ? 14.085 37.004 4.692 1.00 18.25 226 ALA B N 1
ATOM 3775 C CA . ALA B 1 247 ? 12.817 37.223 5.413 1.00 18.52 226 ALA B CA 1
ATOM 3776 C C . ALA B 1 247 ? 12.932 37.068 6.934 1.00 16.97 226 ALA B C 1
ATOM 3777 O O . ALA B 1 247 ? 12.413 37.904 7.689 1.00 16.59 226 ALA B O 1
ATOM 3779 N N . ARG B 1 248 ? 13.609 36.020 7.399 1.00 16.24 227 ARG B N 1
ATOM 3780 C CA . ARG B 1 248 ? 13.787 35.811 8.844 1.00 16.47 227 ARG B CA 1
ATOM 3781 C C . ARG B 1 248 ? 14.678 36.891 9.470 1.00 15.41 227 ARG B C 1
ATOM 3782 O O . ARG B 1 248 ? 14.485 37.293 10.640 1.00 15.34 227 ARG B O 1
ATOM 3790 N N . THR B 1 249 ? 15.633 37.379 8.697 1.00 15.32 228 THR B N 1
ATOM 3791 C CA . THR B 1 249 ? 16.545 38.437 9.151 1.00 14.88 228 THR B CA 1
ATOM 3792 C C . THR B 1 249 ? 15.770 39.740 9.293 1.00 14.38 228 THR B C 1
ATOM 3793 O O . THR B 1 249 ? 15.864 40.405 10.316 1.00 14.79 228 THR B O 1
ATOM 3797 N N . GLU B 1 250 ? 14.976 40.082 8.270 1.00 15.23 229 GLU B N 1
ATOM 3798 C CA . GLU B 1 250 ? 14.114 41.272 8.349 1.00 15.66 229 GLU B CA 1
ATOM 3799 C C . GLU B 1 250 ? 13.140 41.175 9.523 1.00 15.88 229 GLU B C 1
ATOM 3800 O O . GLU B 1 250 ? 12.881 42.159 10.227 1.00 15.34 229 GLU B O 1
ATOM 3806 N N . ARG B 1 251 ? 12.593 39.985 9.738 1.00 15.73 230 ARG B N 1
ATOM 3807 C CA . ARG B 1 251 ? 11.705 39.757 10.859 1.00 16.00 230 ARG B CA 1
ATOM 3808 C C . ARG B 1 251 ? 12.422 39.998 12.184 1.00 15.39 230 ARG B C 1
ATOM 3809 O O . ARG B 1 251 ? 11.920 40.742 13.029 1.00 15.05 230 ARG B O 1
ATOM 3817 N N . LEU B 1 252 ? 13.610 39.424 12.341 1.00 13.76 231 LEU B N 1
ATOM 3818 C CA . LEU B 1 252 ? 14.359 39.640 13.570 1.00 13.42 231 LEU B CA 1
ATOM 3819 C C . LEU B 1 252 ? 14.668 41.117 13.795 1.00 12.86 231 LEU B C 1
ATOM 3820 O O . LEU B 1 252 ? 14.472 41.625 14.928 1.00 13.73 231 LEU B O 1
ATOM 3825 N N . VAL B 1 253 ? 15.229 41.809 12.801 1.00 12.64 232 VAL B N 1
ATOM 3826 C CA . VAL B 1 253 ? 15.557 43.204 13.002 1.00 13.01 232 VAL B CA 1
ATOM 3827 C C . VAL B 1 253 ? 14.318 44.073 13.226 1.00 13.65 232 VAL B C 1
ATOM 3828 O O . VAL B 1 253 ? 14.396 45.037 13.976 1.00 13.93 232 VAL B O 1
ATOM 3832 N N . GLU B 1 254 ? 13.175 43.747 12.608 1.00 14.17 233 GLU B N 1
ATOM 3833 C CA A GLU B 1 254 ? 11.935 44.507 12.859 0.50 15.12 233 GLU B CA 1
ATOM 3834 C CA B GLU B 1 254 ? 11.949 44.521 12.867 0.50 14.93 233 GLU B CA 1
ATOM 3835 C C . GLU B 1 254 ? 11.472 44.342 14.318 1.00 14.69 233 GLU B C 1
ATOM 3836 O O . GLU B 1 254 ? 10.991 45.307 14.963 1.00 13.90 233 GLU B O 1
ATOM 3847 N N . ARG B 1 255 ? 11.602 43.143 14.862 1.00 14.06 234 ARG B N 1
ATOM 3848 C CA . ARG B 1 255 ? 11.198 42.941 16.251 1.00 14.22 234 ARG B CA 1
ATOM 3849 C C . ARG B 1 255 ? 12.101 43.709 17.215 1.00 14.38 234 ARG B C 1
ATOM 3850 O O . ARG B 1 255 ? 11.646 44.284 18.203 1.00 14.70 234 ARG B O 1
ATOM 3858 N N . ILE B 1 256 ? 13.397 43.711 16.945 1.00 13.64 235 ILE B N 1
ATOM 3859 C CA . ILE B 1 256 ? 14.313 44.509 17.747 1.00 12.97 235 ILE B CA 1
ATOM 3860 C C . ILE B 1 256 ? 14.018 46.000 17.614 1.00 13.65 235 ILE B C 1
ATOM 3861 O O . ILE B 1 256 ? 13.982 46.720 18.614 1.00 13.95 235 ILE B O 1
ATOM 3866 N N . ALA B 1 257 ? 13.808 46.464 16.377 1.00 13.84 236 ALA B N 1
ATOM 3867 C CA . ALA B 1 257 ? 13.583 47.888 16.085 1.00 14.37 236 ALA B CA 1
ATOM 3868 C C . ALA B 1 257 ? 12.273 48.384 16.691 1.00 16.39 236 ALA B C 1
ATOM 3869 O O . ALA B 1 257 ? 12.108 49.590 16.865 1.00 17.88 236 ALA B O 1
ATOM 3871 N N . ALA B 1 258 ? 11.338 47.472 16.972 1.00 15.46 237 ALA B N 1
ATOM 3872 C CA . ALA B 1 258 ? 10.077 47.831 17.624 1.00 16.22 237 ALA B CA 1
ATOM 3873 C C . ALA B 1 258 ? 10.215 48.232 19.072 1.00 15.86 237 ALA B C 1
ATOM 3874 O O . ALA B 1 258 ? 9.241 48.685 19.688 1.00 16.12 237 ALA B O 1
ATOM 3876 N N . MET B 1 259 ? 11.397 48.001 19.650 1.00 14.14 238 MET B N 1
ATOM 3877 C CA . MET B 1 259 ? 11.656 48.282 21.044 1.00 14.19 238 MET B CA 1
ATOM 3878 C C . MET B 1 259 ? 12.172 49.712 21.201 1.00 13.66 238 MET B C 1
ATOM 3879 O O . MET B 1 259 ? 12.860 50.206 20.302 1.00 13.89 238 MET B O 1
ATOM 3884 N N . PRO B 1 260 ? 11.918 50.343 22.359 1.00 11.48 239 PRO B N 1
ATOM 3885 C CA . PRO B 1 260 ? 12.533 51.667 22.590 1.00 11.81 239 PRO B CA 1
ATOM 3886 C C . PRO B 1 260 ? 14.054 51.587 22.632 1.00 11.34 239 PRO B C 1
ATOM 3887 O O . PRO B 1 260 ? 14.610 50.622 23.184 1.00 11.17 239 PRO B O 1
ATOM 3891 N N . VAL B 1 261 ? 14.711 52.610 22.090 1.00 10.88 240 VAL B N 1
ATOM 3892 C CA . VAL B 1 261 ? 16.178 52.675 22.151 1.00 11.10 240 VAL B CA 1
ATOM 3893 C C . VAL B 1 261 ? 16.719 52.565 23.580 1.00 10.90 240 VAL B C 1
ATOM 3894 O O . VAL B 1 261 ? 17.693 51.874 23.836 1.00 11.76 240 VAL B O 1
ATOM 3898 N N . ASN B 1 262 ? 16.107 53.255 24.529 1.00 10.74 241 ASN B N 1
ATOM 3899 C CA . ASN B 1 262 ? 16.597 53.214 25.895 1.00 9.87 241 ASN B CA 1
ATOM 3900 C C . ASN B 1 262 ? 16.599 51.817 26.531 1.00 10.24 241 ASN B C 1
ATOM 3901 O O . ASN B 1 262 ? 17.572 51.390 27.142 1.00 10.68 241 ASN B O 1
ATOM 3906 N N . GLN B 1 263 ? 15.555 51.071 26.279 1.00 9.49 242 GLN B N 1
ATOM 3907 C CA . GLN B 1 263 ? 15.440 49.710 26.716 1.00 10.13 242 GLN B CA 1
ATOM 3908 C C . GLN B 1 263 ? 16.529 48.841 26.077 1.00 9.51 242 GLN B C 1
ATOM 3909 O O . GLN B 1 263 ? 17.131 48.068 26.752 1.00 9.86 242 GLN B O 1
ATOM 3915 N N . LEU B 1 264 ? 16.746 48.995 24.778 1.00 9.17 243 LEU B N 1
ATOM 3916 C CA . LEU B 1 264 ? 17.750 48.199 24.035 1.00 9.31 243 LEU B CA 1
ATOM 3917 C C . LEU B 1 264 ? 19.154 48.450 24.571 1.00 9.02 243 LEU B C 1
ATOM 3918 O O . LEU B 1 264 ? 19.931 47.506 24.802 1.00 9.66 243 LEU B O 1
ATOM 3923 N N . ILE B 1 265 ? 19.477 49.714 24.772 1.00 10.00 244 ILE B N 1
ATOM 3924 C CA . ILE B 1 265 ? 20.812 50.079 25.248 1.00 9.65 244 ILE B CA 1
ATOM 3925 C C . ILE B 1 265 ? 21.024 49.486 26.646 1.00 10.32 244 ILE B C 1
ATOM 3926 O O . ILE B 1 265 ? 22.088 48.889 26.913 1.00 10.59 244 ILE B O 1
ATOM 3931 N N . MET B 1 266 ? 20.029 49.573 27.525 1.00 9.58 245 MET B N 1
ATOM 3932 C CA . MET B 1 266 ? 20.144 48.983 28.868 1.00 10.10 245 MET B CA 1
ATOM 3933 C C . MET B 1 266 ? 20.331 47.455 28.825 1.00 10.28 245 MET B C 1
ATOM 3934 O O . MET B 1 266 ? 21.156 46.908 29.532 1.00 11.08 245 MET B O 1
ATOM 3939 N N . ALA B 1 267 ? 19.557 46.771 27.987 1.00 9.33 246 ALA B N 1
ATOM 3940 C CA . ALA B 1 267 ? 19.662 45.305 27.860 1.00 9.44 246 ALA B CA 1
ATOM 3941 C C . ALA B 1 267 ? 21.069 44.926 27.432 1.00 9.83 246 ALA B C 1
ATOM 3942 O O . ALA B 1 267 ? 21.693 44.003 27.980 1.00 9.81 246 ALA B O 1
ATOM 3944 N N . LYS B 1 268 ? 21.599 45.690 26.478 1.00 9.95 247 LYS B N 1
ATOM 3945 C CA . LYS B 1 268 ? 22.959 45.423 26.012 1.00 10.27 247 LYS B CA 1
ATOM 3946 C C . LYS B 1 268 ? 24.023 45.715 27.074 1.00 9.64 247 LYS B C 1
ATOM 3947 O O . LYS B 1 268 ? 24.957 44.912 27.265 1.00 10.06 247 LYS B O 1
ATOM 3953 N N . LEU B 1 269 ? 23.905 46.824 27.774 1.00 9.58 248 LEU B N 1
ATOM 3954 C CA . LEU B 1 269 ? 24.842 47.100 28.857 1.00 8.76 248 LEU B CA 1
ATOM 3955 C C . LEU B 1 269 ? 24.826 45.987 29.917 1.00 9.76 248 LEU B C 1
ATOM 3956 O O . LEU B 1 269 ? 25.881 45.579 30.417 1.00 10.72 248 LEU B O 1
ATOM 3961 N N . ALA B 1 270 ? 23.632 45.549 30.285 1.00 8.02 249 ALA B N 1
ATOM 3962 C CA . ALA B 1 270 ? 23.485 44.525 31.298 1.00 9.47 249 ALA B CA 1
ATOM 3963 C C . ALA B 1 270 ? 24.153 43.209 30.837 1.00 10.03 249 ALA B C 1
ATOM 3964 O O . ALA B 1 270 ? 24.969 42.603 31.582 1.00 10.30 249 ALA B O 1
ATOM 3966 N N . CYS B 1 271 ? 23.823 42.752 29.632 1.00 9.53 250 CYS B N 1
ATOM 3967 C CA . CYS B 1 271 ? 24.378 41.493 29.134 1.00 9.26 250 CYS B CA 1
ATOM 3968 C C . CYS B 1 271 ? 25.891 41.592 28.954 1.00 9.83 250 CYS B C 1
ATOM 3969 O O . CYS B 1 271 ? 26.662 40.671 29.299 1.00 10.46 250 CYS B O 1
ATOM 3972 N N . ASN B 1 272 ? 26.359 42.755 28.473 1.00 10.05 251 ASN B N 1
ATOM 3973 C CA . ASN B 1 272 ? 27.790 42.890 28.244 1.00 11.18 251 ASN B CA 1
ATOM 3974 C C . ASN B 1 272 ? 28.616 42.878 29.515 1.00 12.01 251 ASN B C 1
ATOM 3975 O O . ASN B 1 272 ? 29.809 42.569 29.442 1.00 11.79 251 ASN B O 1
ATOM 3980 N N . THR B 1 273 ? 28.033 43.202 30.656 1.00 12.41 252 THR B N 1
ATOM 3981 C CA . THR B 1 273 ? 28.807 43.094 31.899 1.00 13.93 252 THR B CA 1
ATOM 3982 C C . THR B 1 273 ? 29.319 41.639 32.105 1.00 14.30 252 THR B C 1
ATOM 3983 O O . THR B 1 273 ? 30.535 41.425 32.278 1.00 15.26 252 THR B O 1
ATOM 3987 N N . ALA B 1 274 ? 28.404 40.676 31.962 1.00 14.31 253 ALA B N 1
ATOM 3988 C CA . ALA B 1 274 ? 28.781 39.262 31.985 1.00 14.73 253 ALA B CA 1
ATOM 3989 C C . ALA B 1 274 ? 29.763 38.852 30.889 1.00 14.12 253 ALA B C 1
ATOM 3990 O O . ALA B 1 274 ? 30.787 38.155 31.159 1.00 13.77 253 ALA B O 1
ATOM 3992 N N . LEU B 1 275 ? 29.493 39.273 29.666 1.00 13.35 254 LEU B N 1
ATOM 3993 C CA . LEU B 1 275 ? 30.377 38.918 28.562 1.00 12.30 254 LEU B CA 1
ATOM 3994 C C . LEU B 1 275 ? 31.815 39.396 28.802 1.00 14.24 254 LEU B C 1
ATOM 3995 O O . LEU B 1 275 ? 32.753 38.596 28.779 1.00 14.32 254 LEU B O 1
ATOM 4000 N N . LEU B 1 276 ? 31.974 40.682 29.084 1.00 14.76 255 LEU B N 1
ATOM 4001 C CA . LEU B 1 276 ? 33.307 41.224 29.184 1.00 17.12 255 LEU B CA 1
ATOM 4002 C C . LEU B 1 276 ? 34.058 40.703 30.425 1.00 18.26 255 LEU B C 1
ATOM 4003 O O . LEU B 1 276 ? 35.299 40.586 30.391 1.00 20.74 255 LEU B O 1
ATOM 4008 N N . ASN B 1 277 ? 33.330 40.329 31.469 1.00 18.57 256 ASN B N 1
ATOM 4009 C CA . ASN B 1 277 ? 33.915 39.733 32.675 1.00 19.93 256 ASN B CA 1
ATOM 40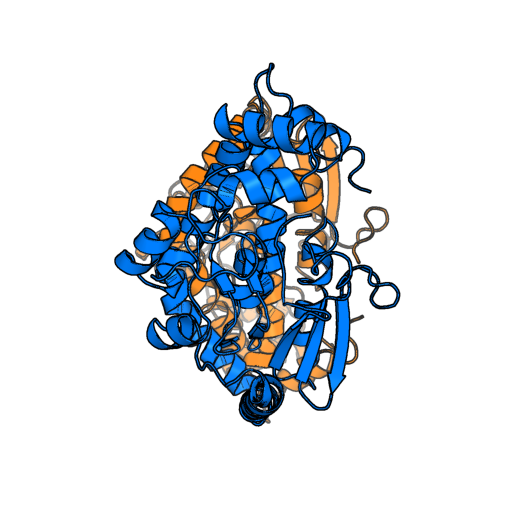10 C C . ASN B 1 277 ? 34.530 38.344 32.420 1.00 19.41 256 ASN B C 1
ATOM 4011 O O . ASN B 1 277 ? 35.277 37.844 33.258 1.00 19.22 256 ASN B O 1
ATOM 4016 N N . GLN B 1 278 ? 34.266 37.740 31.258 1.00 18.03 257 GLN B N 1
ATOM 4017 C CA . GLN B 1 278 ? 34.917 36.461 30.852 1.00 18.97 257 GLN B CA 1
ATOM 4018 C C . GLN B 1 278 ? 36.404 36.615 30.438 1.00 18.66 257 GLN B C 1
ATOM 4019 O O . GLN B 1 278 ? 37.071 35.619 30.187 1.00 19.59 257 GLN B O 1
ATOM 4025 N N . GLY B 1 279 ? 36.898 37.839 30.334 1.00 18.49 258 GLY B N 1
ATOM 4026 C CA . GLY B 1 279 ? 38.311 38.098 29.959 1.00 17.92 258 GLY B CA 1
ATOM 4027 C C . GLY B 1 279 ? 38.457 38.265 28.438 1.00 16.93 258 GLY B C 1
ATOM 4028 O O . GLY B 1 279 ? 39.500 37.930 27.871 1.00 16.02 258 GLY B O 1
ATOM 4029 N N . VAL B 1 280 ? 37.427 38.806 27.787 1.00 15.13 259 VAL B N 1
ATOM 4030 C CA . VAL B 1 280 ? 37.439 38.984 26.342 1.00 14.79 259 VAL B CA 1
ATOM 4031 C C . VAL B 1 280 ? 38.632 39.846 25.908 1.00 15.14 259 VAL B C 1
ATOM 4032 O O . VAL B 1 280 ? 39.257 39.593 24.864 1.00 14.66 259 VAL B O 1
ATOM 4036 N N . ALA B 1 281 ? 38.925 40.886 26.700 1.00 15.11 260 ALA B N 1
ATOM 4037 C CA . ALA B 1 281 ? 39.990 41.842 26.285 1.00 16.29 260 ALA B CA 1
ATOM 4038 C C . ALA B 1 281 ? 41.342 41.136 26.191 1.00 15.36 260 ALA B C 1
ATOM 4039 O O . ALA B 1 281 ? 42.102 41.362 25.228 1.00 15.49 260 ALA B O 1
ATOM 4041 N N . THR B 1 282 ? 41.625 40.294 27.173 1.00 14.72 261 THR B N 1
ATOM 4042 C CA . THR B 1 282 ? 42.859 39.510 27.200 1.00 16.32 261 THR B CA 1
ATOM 4043 C C . THR B 1 282 ? 42.894 38.454 26.089 1.00 14.14 261 THR B C 1
ATOM 4044 O O . THR B 1 282 ? 43.922 38.291 25.452 1.00 12.29 261 THR B O 1
ATOM 4048 N N . SER B 1 283 ? 41.776 37.760 25.850 1.00 12.40 262 SER B N 1
ATOM 4049 C CA . SER B 1 283 ? 41.717 36.795 24.731 1.00 11.62 262 SER B CA 1
ATOM 4050 C C . SER B 1 283 ? 42.061 37.507 23.413 1.00 11.87 262 SER B C 1
ATOM 4051 O O . SER B 1 283 ? 42.794 36.970 22.586 1.00 11.49 262 SER B O 1
ATOM 4054 N N . GLN B 1 284 ? 41.542 38.717 23.216 1.00 11.62 263 GLN B N 1
ATOM 4055 C CA . GLN B 1 284 ? 41.776 39.437 21.964 1.00 12.75 263 GLN B CA 1
ATOM 4056 C C . GLN B 1 284 ? 43.222 39.897 21.864 1.00 10.68 263 GLN B C 1
ATOM 4057 O O . GLN B 1 284 ? 43.838 39.775 20.810 1.00 11.35 263 GLN B O 1
ATOM 4063 N N . MET B 1 285 ? 43.759 40.432 22.956 1.00 9.62 264 MET B N 1
ATOM 4064 C CA . MET B 1 285 ? 45.173 40.860 22.922 1.00 9.75 264 MET B CA 1
ATOM 4065 C C . MET B 1 285 ? 46.093 39.707 22.598 1.00 9.90 264 MET B C 1
ATOM 4066 O O . MET B 1 285 ? 46.919 39.794 21.670 1.00 10.18 264 MET B O 1
ATOM 4071 N N . VAL B 1 286 ? 46.003 38.610 23.322 1.00 10.37 265 VAL B N 1
ATOM 4072 C CA A VAL B 1 286 ? 46.997 37.561 23.109 0.50 10.33 265 VAL B CA 1
ATOM 4073 C CA B VAL B 1 286 ? 46.969 37.517 23.131 0.50 10.14 265 VAL B CA 1
ATOM 4074 C C . VAL B 1 286 ? 46.782 36.889 21.741 1.00 10.24 265 VAL B C 1
ATOM 4075 O O . VAL B 1 286 ? 47.757 36.547 21.074 1.00 10.34 265 VAL B O 1
ATOM 4082 N N . SER B 1 287 ? 45.533 36.762 21.299 1.00 8.98 266 SER B N 1
ATOM 4083 C CA . SER B 1 287 ? 45.254 36.216 19.994 1.00 9.11 266 SER B CA 1
ATOM 4084 C C . SER B 1 287 ? 45.783 37.084 18.870 1.00 8.95 266 SER B C 1
ATOM 4085 O O . SER B 1 287 ? 46.238 36.545 17.847 1.00 9.85 266 SER B O 1
ATOM 4088 N N . THR B 1 288 ? 45.729 38.415 19.013 1.00 8.90 267 THR B N 1
ATOM 4089 C CA . THR B 1 288 ? 46.299 39.304 18.031 1.00 9.12 267 THR B CA 1
ATOM 4090 C C . THR B 1 288 ? 47.827 39.153 17.945 1.00 9.34 267 THR B C 1
ATOM 4091 O O . THR B 1 288 ? 48.402 39.160 16.849 1.00 8.67 267 THR B O 1
ATOM 4095 N N . VAL B 1 289 ? 48.468 38.987 19.095 1.00 9.19 268 VAL B N 1
ATOM 4096 C CA . VAL B 1 289 ? 49.931 38.675 19.123 1.00 8.81 268 VAL B CA 1
ATOM 4097 C C . VAL B 1 289 ? 50.216 37.363 18.393 1.00 8.63 268 VAL B C 1
ATOM 4098 O O . VAL B 1 289 ? 51.122 37.281 17.525 1.00 9.49 268 VAL B O 1
ATOM 4102 N N . PHE B 1 290 ? 49.400 36.347 18.691 1.00 8.75 269 PHE B N 1
ATOM 4103 C CA . PHE B 1 290 ? 49.556 35.063 18.042 1.00 8.65 269 PHE B CA 1
ATOM 4104 C C . PHE B 1 290 ? 49.374 35.126 16.526 1.00 9.77 269 PHE B C 1
ATOM 4105 O O . PHE B 1 290 ? 50.029 34.395 15.804 1.00 9.83 269 PHE B O 1
ATOM 4113 N N . ASP B 1 291 ? 48.406 35.938 16.061 1.00 9.52 270 ASP B N 1
ATOM 4114 C CA . ASP B 1 291 ? 48.163 36.074 14.640 1.00 10.27 270 ASP B CA 1
ATOM 4115 C C . ASP B 1 291 ? 49.406 36.623 13.938 1.00 9.79 270 ASP B C 1
ATOM 4116 O O . ASP B 1 291 ? 49.827 36.143 12.880 1.00 10.04 270 ASP B O 1
ATOM 4121 N N . GLY B 1 292 ? 50.061 37.596 14.575 1.00 9.57 271 GLY B N 1
ATOM 4122 C CA . GLY B 1 292 ? 51.332 38.112 14.025 1.00 10.04 271 GLY B CA 1
ATOM 4123 C C . GLY B 1 292 ? 52.380 37.006 13.974 1.00 10.15 271 GLY B C 1
ATOM 4124 O O . GLY B 1 292 ? 53.079 36.857 12.976 1.00 8.75 271 GLY B O 1
ATOM 4125 N N . ILE B 1 293 ? 52.439 36.188 15.016 1.00 9.56 272 ILE B N 1
ATOM 4126 C CA . ILE B 1 293 ? 53.400 35.077 15.014 1.00 9.81 272 ILE B CA 1
ATOM 4127 C C . ILE B 1 293 ? 53.116 34.114 13.860 1.00 9.92 272 ILE B C 1
ATOM 4128 O O . ILE B 1 293 ? 54.022 33.679 13.162 1.00 9.33 272 ILE B O 1
ATOM 4133 N N . ALA B 1 294 ? 51.841 33.767 13.665 1.00 10.06 273 ALA B N 1
ATOM 4134 C CA . ALA B 1 294 ? 51.434 32.857 12.574 1.00 10.10 273 ALA B CA 1
ATOM 4135 C C . ALA B 1 294 ? 51.846 33.357 11.196 1.00 10.79 273 ALA B C 1
ATOM 4136 O O . ALA B 1 294 ? 52.226 32.569 10.323 1.00 11.48 273 ALA B O 1
ATOM 4138 N N . ARG B 1 295 ? 51.831 34.667 11.018 1.00 11.10 274 ARG B N 1
ATOM 4139 C CA . ARG B 1 295 ? 52.260 35.247 9.744 1.00 10.55 274 ARG B CA 1
ATOM 4140 C C . ARG B 1 295 ? 53.746 35.348 9.579 1.00 11.28 274 ARG B C 1
ATOM 4141 O O . ARG B 1 295 ? 54.191 35.744 8.480 1.00 12.58 274 ARG B O 1
ATOM 4149 N N . HIS B 1 296 ? 54.518 34.989 10.610 1.00 10.82 275 HIS B N 1
ATOM 4150 C CA . HIS B 1 296 ? 55.989 35.133 10.605 1.00 10.64 275 HIS B CA 1
ATOM 4151 C C . HIS B 1 296 ? 56.765 33.852 10.932 1.00 11.47 275 HIS B C 1
ATOM 4152 O O . HIS B 1 296 ? 57.974 33.864 10.896 1.00 11.20 275 HIS B O 1
ATOM 4159 N N . THR B 1 297 ? 56.082 32.734 11.130 1.00 10.60 276 THR B N 1
ATOM 4160 C CA . THR B 1 297 ? 56.754 31.451 11.342 1.00 11.43 276 THR B CA 1
ATOM 4161 C C . THR B 1 297 ? 57.266 30.951 10.013 1.00 11.50 276 THR B C 1
ATOM 4162 O O . THR B 1 297 ? 56.848 31.457 8.944 1.00 11.20 276 THR B O 1
ATOM 4166 N N . PRO B 1 298 ? 58.136 29.919 10.044 1.00 13.22 277 PRO B N 1
ATOM 4167 C CA . PRO B 1 298 ? 58.497 29.306 8.760 1.00 12.90 277 PRO B CA 1
ATOM 4168 C C . PRO B 1 298 ? 57.274 28.876 7.960 1.00 12.49 277 PRO B C 1
ATOM 4169 O O . PRO B 1 298 ? 57.218 29.069 6.704 1.00 13.17 277 PRO B O 1
ATOM 4173 N N . GLU B 1 299 ? 56.261 28.337 8.647 1.00 10.86 278 GLU B N 1
ATOM 4174 C CA . GLU B 1 299 ? 55.067 27.891 7.930 1.00 11.82 278 GLU B CA 1
ATOM 4175 C C . GLU B 1 299 ? 54.354 29.068 7.250 1.00 12.34 278 GLU B C 1
ATOM 4176 O O . GLU B 1 299 ? 53.900 28.935 6.108 1.00 13.25 278 GLU B O 1
ATOM 4182 N N . GLY B 1 300 ? 54.204 30.169 7.989 1.00 11.93 279 GLY B N 1
ATOM 4183 C CA . GLY B 1 300 ? 53.504 31.344 7.533 1.00 11.95 279 GLY B CA 1
ATOM 4184 C C . GLY B 1 300 ? 54.206 31.927 6.325 1.00 12.01 279 GLY B C 1
ATOM 4185 O O . GLY B 1 300 ? 53.575 32.222 5.296 1.00 13.29 279 GLY B O 1
ATOM 4186 N N . HIS B 1 301 ? 55.529 32.057 6.404 1.00 12.44 280 HIS B N 1
ATOM 4187 C CA . HIS B 1 301 ? 56.289 32.549 5.263 1.00 12.90 280 HIS B CA 1
ATOM 4188 C C . HIS B 1 301 ? 56.180 31.627 4.038 1.00 14.10 280 HIS B C 1
ATOM 4189 O O . HIS B 1 301 ? 56.132 32.126 2.878 1.00 13.96 280 HIS B O 1
ATOM 4196 N N . ALA B 1 302 ? 56.104 30.308 4.238 1.00 12.92 281 ALA B N 1
ATOM 4197 C CA . ALA B 1 302 ? 56.032 29.407 3.078 1.00 14.29 281 ALA B CA 1
ATOM 4198 C C . ALA B 1 302 ? 54.676 29.561 2.377 1.00 14.31 281 ALA B C 1
ATOM 4199 O O . ALA B 1 302 ? 54.570 29.471 1.144 1.00 14.32 281 ALA B O 1
ATOM 4201 N N . PHE B 1 303 ? 53.623 29.784 3.145 1.00 13.35 282 PHE B N 1
ATOM 4202 C CA . PHE B 1 303 ? 52.290 30.037 2.545 1.00 13.71 282 PHE B CA 1
ATOM 4203 C C . PHE B 1 303 ? 52.296 31.313 1.704 1.00 14.45 282 PHE B C 1
ATOM 4204 O O . PHE B 1 303 ? 51.797 31.343 0.571 1.00 13.51 282 PHE B O 1
ATOM 4212 N N . VAL B 1 304 ? 52.905 32.361 2.239 1.00 14.30 283 VAL B N 1
ATOM 4213 C CA . VAL B 1 304 ? 52.995 33.639 1.535 1.00 16.71 283 VAL B CA 1
ATOM 4214 C C . VAL B 1 304 ? 53.842 33.506 0.281 1.00 15.97 283 VAL B C 1
ATOM 4215 O O . VAL B 1 304 ? 53.516 34.093 -0.784 1.00 16.65 283 VAL B O 1
ATOM 4219 N N . ALA B 1 305 ? 54.932 32.744 0.374 1.00 16.34 284 ALA B N 1
ATOM 4220 C CA . ALA B 1 305 ? 55.796 32.473 -0.795 1.00 17.22 284 ALA B CA 1
ATOM 4221 C C . ALA B 1 305 ? 55.020 31.761 -1.918 1.00 17.98 284 ALA B C 1
ATOM 4222 O O . ALA B 1 305 ? 55.144 32.094 -3.128 1.00 17.75 284 ALA B O 1
ATOM 4224 N N . THR B 1 306 ? 54.204 30.783 -1.551 1.00 16.57 285 THR B N 1
ATOM 4225 C CA . THR B 1 306 ? 53.317 30.146 -2.543 1.00 16.81 285 THR B CA 1
ATOM 4226 C C . THR B 1 306 ? 52.308 31.172 -3.147 1.00 17.38 285 THR B C 1
ATOM 4227 O O . THR B 1 306 ? 52.102 31.189 -4.365 1.00 16.46 285 THR B O 1
ATOM 4231 N N . ALA B 1 307 ? 51.675 31.980 -2.307 1.00 17.20 286 ALA B N 1
ATOM 4232 C CA . ALA B 1 307 ? 50.705 32.989 -2.804 1.00 18.09 286 ALA B CA 1
ATOM 4233 C C . ALA B 1 307 ? 51.382 34.004 -3.748 1.00 19.06 286 ALA B C 1
ATOM 4234 O O . ALA B 1 307 ? 50.817 34.389 -4.782 1.00 20.04 286 ALA B O 1
ATOM 4236 N N . ARG B 1 308 ? 52.593 34.418 -3.405 1.00 19.93 287 ARG B N 1
ATOM 4237 C CA . ARG B 1 308 ? 53.379 35.324 -4.229 1.00 21.25 287 ARG B CA 1
ATOM 4238 C C . ARG B 1 308 ? 53.652 34.733 -5.601 1.00 21.02 287 ARG B C 1
ATOM 4239 O O . ARG B 1 308 ? 53.500 35.438 -6.604 1.00 21.18 287 ARG B O 1
ATOM 4247 N N . GLU B 1 309 ? 54.078 33.466 -5.652 1.00 19.91 288 GLU B N 1
ATOM 4248 C CA . GLU B 1 309 ? 54.463 32.849 -6.894 1.00 20.76 288 GLU B CA 1
ATOM 4249 C C . GLU B 1 309 ? 53.255 32.533 -7.791 1.00 21.73 288 GLU B C 1
ATOM 4250 O O . GLU B 1 309 ? 53.299 32.767 -9.034 1.00 21.72 288 GLU B O 1
ATOM 4256 N N . HIS B 1 310 ? 52.202 31.990 -7.172 1.00 20.67 289 HIS B N 1
ATOM 4257 C CA . HIS B 1 310 ? 51.122 31.316 -7.897 1.00 21.24 289 HIS B CA 1
ATOM 4258 C C . HIS B 1 310 ? 49.757 31.964 -7.682 1.00 21.35 289 HIS B C 1
ATOM 4259 O O . HIS B 1 310 ? 48.784 31.551 -8.316 1.00 22.52 289 HIS B O 1
ATOM 4266 N N . GLY B 1 311 ? 49.684 32.979 -6.817 1.00 19.70 290 GLY B N 1
ATOM 4267 C CA . GLY B 1 311 ? 48.424 33.557 -6.409 1.00 18.66 290 GLY B CA 1
ATOM 4268 C C . GLY B 1 311 ? 47.836 32.930 -5.154 1.00 18.24 290 GLY B C 1
ATOM 4269 O O . GLY B 1 311 ? 48.069 31.751 -4.856 1.00 16.56 290 GLY B O 1
ATOM 4270 N N . PHE B 1 312 ? 47.035 33.713 -4.461 1.00 19.20 291 PHE B N 1
ATOM 4271 C CA . PHE B 1 312 ? 46.416 33.302 -3.197 1.00 18.76 291 PHE B CA 1
ATOM 4272 C C . PHE B 1 312 ? 45.469 32.126 -3.388 1.00 18.80 291 PHE B C 1
ATOM 4273 O O . PHE B 1 312 ? 45.416 31.239 -2.557 1.00 17.13 291 PHE B O 1
ATOM 4275 N N . ARG B 1 313 ? 44.779 32.061 -4.518 1.00 20.39 292 ARG B N 1
ATOM 4276 C CA . ARG B 1 313 ? 43.848 30.960 -4.781 1.00 20.70 292 ARG B CA 1
ATOM 4277 C C . ARG B 1 313 ? 44.558 29.609 -4.710 1.00 22.35 292 ARG B C 1
ATOM 4278 O O . ARG B 1 313 ? 44.069 28.651 -4.099 1.00 21.38 292 ARG B O 1
ATOM 4280 N N . GLU B 1 314 ? 45.733 29.526 -5.326 1.00 22.76 293 GLU B N 1
ATOM 4281 C CA . GLU B 1 314 ? 46.496 28.277 -5.331 1.00 22.32 293 GLU B CA 1
ATOM 4282 C C . GLU B 1 314 ? 47.033 27.951 -3.964 1.00 21.37 293 GLU B C 1
ATOM 4283 O O . GLU B 1 314 ? 47.021 26.783 -3.569 1.00 20.74 293 GLU B O 1
ATOM 4289 N N . ALA B 1 315 ? 47.471 28.963 -3.219 1.00 19.02 294 ALA B N 1
ATOM 4290 C CA . ALA B 1 315 ? 47.953 28.742 -1.860 1.00 17.93 294 ALA B CA 1
ATOM 4291 C C . ALA B 1 315 ? 46.817 28.155 -1.004 1.00 18.11 294 ALA B C 1
ATOM 4292 O O . ALA B 1 315 ? 47.034 27.199 -0.226 1.00 17.31 294 ALA B O 1
ATOM 4294 N N . VAL B 1 316 ? 45.612 28.717 -1.154 1.00 17.11 295 VAL B N 1
ATOM 4295 C CA . VAL B 1 316 ? 44.469 28.251 -0.389 1.00 17.27 295 VAL B CA 1
ATOM 4296 C C . VAL B 1 316 ? 44.096 26.836 -0.798 1.00 18.61 295 VAL B C 1
ATOM 4297 O O . VAL B 1 316 ? 43.771 26.001 0.039 1.00 16.63 295 VAL B O 1
ATOM 4301 N N . ARG B 1 317 ? 44.197 26.539 -2.102 1.00 18.51 296 ARG B N 1
ATOM 4302 C CA . ARG B 1 317 ? 43.913 25.200 -2.559 1.00 19.70 296 ARG B CA 1
ATOM 4303 C C . ARG B 1 317 ? 44.842 24.172 -1.905 1.00 18.50 296 ARG B C 1
ATOM 4304 O O . ARG B 1 317 ? 44.377 23.109 -1.446 1.00 19.69 296 ARG B O 1
ATOM 4312 N N . ARG B 1 318 ? 46.144 24.467 -1.855 1.00 17.79 297 ARG B N 1
ATOM 4313 C CA . ARG B 1 318 ? 47.075 23.543 -1.268 1.00 18.19 297 ARG B CA 1
ATOM 4314 C C . ARG B 1 318 ? 46.832 23.375 0.222 1.00 17.68 297 ARG B C 1
ATOM 4315 O O . ARG B 1 318 ? 47.124 22.304 0.754 1.00 16.79 297 ARG B O 1
ATOM 4323 N N . ARG B 1 319 ? 46.319 24.426 0.888 1.00 15.51 298 ARG B N 1
ATOM 4324 C CA . ARG B 1 319 ? 46.004 24.357 2.310 1.00 16.16 298 ARG B CA 1
ATOM 4325 C C . ARG B 1 319 ? 44.797 23.419 2.583 1.00 16.49 298 ARG B C 1
ATOM 4326 O O . ARG B 1 319 ? 44.790 22.586 3.533 1.00 16.99 298 ARG B O 1
ATOM 4334 N N . ASP B 1 320 ? 43.743 23.596 1.805 1.00 15.84 299 ASP B N 1
ATOM 4335 C CA . ASP B 1 320 ? 42.470 22.949 2.096 1.00 16.58 299 ASP B CA 1
ATOM 4336 C C . ASP B 1 320 ? 42.169 21.660 1.346 1.00 17.37 299 ASP B C 1
ATOM 4337 O O . ASP B 1 320 ? 41.480 20.767 1.884 1.00 16.73 299 ASP B O 1
ATOM 4342 N N . GLU B 1 321 ? 42.648 21.521 0.119 1.00 17.37 300 GLU B N 1
ATOM 4343 C CA . GLU B 1 321 ? 42.318 20.320 -0.650 1.00 19.70 300 GLU B CA 1
ATOM 4344 C C . GLU B 1 321 ? 42.738 19.019 0.060 1.00 18.99 300 GLU B C 1
ATOM 4345 O O . GLU B 1 321 ? 41.958 18.074 0.090 1.00 18.83 300 GLU B O 1
ATOM 4351 N N . PRO B 1 322 ? 43.910 18.987 0.719 1.00 19.66 301 PRO B N 1
ATOM 4352 C CA . PRO B 1 322 ? 44.239 17.787 1.500 1.00 20.25 301 PRO B CA 1
ATOM 4353 C C . PRO B 1 322 ? 43.270 17.449 2.635 1.00 19.30 301 PRO B C 1
ATOM 4354 O O . PRO B 1 322 ? 43.193 16.278 3.062 1.00 20.64 301 PRO B O 1
ATOM 4358 N N . MET B 1 323 ? 42.543 18.455 3.118 1.00 18.03 302 MET B N 1
ATOM 4359 C CA A MET B 1 323 ? 41.601 18.298 4.233 0.50 17.57 302 MET B CA 1
ATOM 4360 C CA B MET B 1 323 ? 41.601 18.297 4.225 0.50 17.01 302 MET B CA 1
ATOM 4361 C C . MET B 1 323 ? 40.173 18.040 3.745 1.00 17.19 302 MET B C 1
ATOM 4362 O O . MET B 1 323 ? 39.218 17.918 4.555 1.00 17.02 302 MET B O 1
ATOM 4371 N N . GLY B 1 324 ? 40.001 18.004 2.436 1.00 18.23 303 GLY B N 1
ATOM 4372 C CA . GLY B 1 324 ? 38.713 17.662 1.841 1.00 18.11 303 GLY B CA 1
ATOM 4373 C C . GLY B 1 324 ? 37.634 18.710 1.832 1.00 17.99 303 GLY B C 1
ATOM 4374 O O . GLY B 1 324 ? 36.504 18.406 1.462 1.00 18.96 303 GLY B O 1
ATOM 4375 N N . ASP B 1 325 ? 37.964 19.946 2.179 1.00 16.89 304 ASP B N 1
ATOM 4376 C CA . ASP B 1 325 ? 36.990 20.992 2.366 1.00 16.91 304 ASP B CA 1
ATOM 4377 C C . ASP B 1 325 ? 37.360 22.277 1.621 1.00 17.74 304 ASP B C 1
ATOM 4378 O O . ASP B 1 325 ? 36.998 23.374 2.025 1.00 17.05 304 ASP B O 1
ATOM 4383 N N . HIS B 1 326 ? 38.052 22.146 0.491 1.00 18.53 305 HIS B N 1
ATOM 4384 C CA . HIS B 1 326 ? 38.403 23.322 -0.290 1.00 20.87 305 HIS B CA 1
ATOM 4385 C C . HIS B 1 326 ? 37.110 23.917 -0.892 1.00 21.49 305 HIS B C 1
ATOM 4386 O O . HIS B 1 326 ? 36.222 23.177 -1.286 1.00 23.03 305 HIS B O 1
ATOM 4393 N N . GLY B 1 327 ? 37.017 25.229 -0.921 1.00 22.35 306 GLY B N 1
ATOM 4394 C CA . GLY B 1 327 ? 35.928 25.908 -1.630 1.00 24.11 306 GLY B CA 1
ATOM 4395 C C . GLY B 1 327 ? 34.714 26.043 -0.757 1.00 24.90 306 GLY B C 1
ATOM 4396 O O . GLY B 1 327 ? 34.840 26.465 0.418 1.00 24.40 306 GLY B O 1
ATOM 4397 N N . ARG B 1 328 ? 33.554 25.709 -1.322 1.00 26.01 307 ARG B N 1
ATOM 4398 C CA . ARG B 1 328 ? 32.294 25.703 -0.588 1.00 28.06 307 ARG B CA 1
ATOM 4399 C C . ARG B 1 328 ? 32.127 24.336 0.131 1.00 29.03 307 ARG B C 1
ATOM 4400 O O . ARG B 1 328 ? 31.207 24.170 0.859 1.00 31.84 307 ARG B O 1
ATOM 4402 N N . ARG B 1 329 ? 33.038 23.378 -0.028 1.00 30.30 308 ARG B N 1
ATOM 4403 C CA . ARG B 1 329 ? 32.890 22.054 0.619 1.00 29.69 308 ARG B CA 1
ATOM 4404 C C . ARG B 1 329 ? 32.801 22.144 2.132 1.00 29.76 308 ARG B C 1
ATOM 4405 O O . ARG B 1 329 ? 33.436 23.012 2.783 1.00 25.92 308 ARG B O 1
ATOM 4407 N N . ALA B 1 330 ? 32.014 21.200 2.677 1.00 30.06 309 ALA B N 1
ATOM 4408 C CA . ALA B 1 330 ? 31.800 21.089 4.117 1.00 29.38 309 ALA B CA 1
ATOM 4409 C C . ALA B 1 330 ? 32.977 20.356 4.733 1.00 27.05 309 ALA B C 1
ATOM 4410 O O . ALA B 1 330 ? 33.688 19.608 4.029 1.00 28.53 309 ALA B O 1
ATOM 4412 N N . SER B 1 331 ? 33.200 20.540 6.037 1.00 25.41 310 SER B N 1
ATOM 4413 C CA . SER B 1 331 ? 34.284 19.789 6.697 1.00 22.87 310 SER B CA 1
ATOM 4414 C C . SER B 1 331 ? 33.796 18.547 7.456 1.00 23.48 310 SER B C 1
ATOM 4415 O O . SER B 1 331 ? 34.611 17.873 8.090 1.00 21.76 310 SER B O 1
ATOM 4418 N N . ASP B 1 332 ? 32.478 18.302 7.467 1.00 24.26 311 ASP B N 1
ATOM 4419 C CA . ASP B 1 332 ? 31.897 17.125 8.126 1.00 24.95 311 ASP B CA 1
ATOM 4420 C C . ASP B 1 332 ? 32.278 17.021 9.593 1.00 24.26 311 ASP B C 1
ATOM 4421 O O . ASP B 1 332 ? 32.770 15.986 10.063 1.00 24.14 311 ASP B O 1
ATOM 4426 N N . VAL B 1 333 ? 32.038 18.111 10.323 1.00 22.83 312 VAL B N 1
ATOM 4427 C CA . VAL B 1 333 ? 32.326 18.163 11.767 1.00 21.76 312 VAL B CA 1
ATOM 4428 C C . VAL B 1 333 ? 31.264 17.377 12.516 1.00 22.93 312 VAL B C 1
ATOM 4429 O O . VAL B 1 333 ? 31.525 16.673 13.510 1.00 23.19 312 VAL B O 1
#

Solvent-accessible surface area: 25060 Å² total; per-residue (Å²): 98,82,88,143,114,43,66,6,3,45,36,101,54,44,138,106,8,0,54,0,22,6,66,58,51,147,38,11,6,12,3,42,54,64,5,7,75,9,0,38,27,0,2,43,87,0,2,20,37,71,97,0,18,0,0,7,0,11,7,92,41,142,0,0,0,48,1,64,92,168,68,75,68,29,7,19,11,58,82,51,21,68,62,14,52,90,76,140,109,139,66,37,51,7,30,1,23,4,29,10,20,24,29,3,129,6,0,6,18,0,1,104,14,10,2,14,0,0,0,32,1,42,30,55,0,23,12,1,0,1,2,0,0,4,0,3,47,53,11,0,0,1,29,95,0,19,1,0,9,6,18,59,58,27,72,3,31,2,2,3,10,0,6,54,32,63,16,35,85,149,99,4,92,86,0,40,154,47,0,16,3,3,41,0,50,42,0,32,133,36,56,14,5,88,41,27,13,78,65,96,72,4,87,72,91,0,55,103,28,0,114,151,26,7,74,86,71,31,45,92,16,0,84,58,17,25,66,90,20,42,67,25,45,108,104,19,4,55,53,29,29,38,54,17,2,29,94,8,2,72,15,12,14,40,111,112,0,36,60,18,32,59,41,20,196,139,76,32,115,83,42,2,27,93,116,41,4,97,94,107,58,3,72,40,103,46,64,21,136,53,179,48,64,86,130,100,43,133,8,2,46,36,101,52,42,137,105,10,0,57,0,24,5,66,53,51,149,37,8,7,12,2,38,55,46,7,8,77,4,0,39,27,0,2,43,87,0,2,19,37,73,95,0,19,0,0,7,0,12,7,91,45,151,0,0,0,46,1,51,60,126,167,68,91,67,25,7,18,12,59,82,50,20,65,61,12,58,86,81,137,107,141,70,36,49,7,29,1,22,5,30,9,21,24,29,3,130,5,0,6,18,0,2,102,12,10,2,13,0,0,0,36,1,42,31,54,0,21,13,2,0,1,2,0,0,4,0,3,47,56,11,0,0,1,22,95,0,22,1,0,9,6,8,58,57,28,64,3,34,3,1,3,10,1,6,55,33,63,15,36,87,149,103,4,91,87,0,37,155,50,0,19,4,2,43,0,47,50,0,32,146,49,56,14,4,87,42,26,14,87,73,102,71,4,87,71,93,0,70,103,30,2,122,148,25,7,75,87,71,31,46,91,15,1,83,58,16,24,65,91,21,40,71,23,45,108,106,19,4,55,51,31,29,35,56,16,2,30,94,8,2,72,15,13,14,42,112,112,0,36,59,28,64,59,27,24,208,126,105,32,50,84,43,2,44,86,115,40,5,94,95,108,59,3,71,47,103,41,67,20,136,54

Nearest PDB structures (foldseek):
  3njd-assembly1_B  TM=1.002E+00  e=3.874E-58  Mycolicibacterium smegmatis MC2 155
  3njb-assembly1_A  TM=1.003E+00  e=1.364E-57  Mycolicibacterium smegmatis MC2 155
  4k29-assembly1_A  TM=8.988E-01  e=4.387E-21  Xanthobacter autotrophicus Py2
  3qmj-assembly1_A  TM=8.402E-01  e=1.690E-14  Mycobacterium marinum M
  3isa-assembly1_E  TM=8.335E-01  e=5.871E-13  Bordetella parapertussis

Foldseek 3Di:
DDLVDQDFWHWDDDQQEIETEGDPQVQQSADDPCNLVVLLVSLVVLLPDQRHAEYEYAYDHQKGHPYHDVCPPHLQDPVNVVVQLDQPDDHDLVSLLVHLVSSLVSLLSQQPRQHAYEYEIEAEQEARSCSNHQSHPAYEYAQLYWYAYQCLLFQFFNLQLCLCLQQNDPVSCVRSVHVATAGSNVCCVRRSHVYHHHNVCRVVVVVVVVVVSSVDRNVVRSVVSVVVVVVSVVVPSVVSNSVRSSVSSVRCHDPRNVVLVVCCVVPNNLVSQCVSCVVQVAPDSRHNPD/DADLVDHDFWHWDDDQQETETEGDPQVQQSADDPCVLVVQLVSLVVLLVDQRHAEYEYAYDHQKGHPYHDPVCPPHLQDPVNVVVQLDQPDDHDLVSLLVHLVSSLVSLLSQQPRLHAYEYEIEAEQEARSCSNHQSHPAYEYAQLYWYAYQCLLFQFFNLQLCLCLQQNDPVSCVRSVHVATDGSNVCCVRRVHVYHHHPVCRVVVRVVVVVVSSPDRNVVRSVVSVVVVVVSVVVVSVVSNSVRSSVSSVRCRDPRNVVLVVCCVVPNNLVSQCVSPVVQVARDSRHNPD

Organism: Mycolicibacterium smegmatis (strain ATCC 700084 / mc(2)155) (NCBI:txid246196)

Sequence (582 aa):
VDFDNLKTMTYEVTDRVARITFNRPEEKGNAIVADTPLELSSALVERADLDPDVHVILVSGRGEGFCAGFDPYEGTVLSGKTQALNHLPDEPWDPMVDYQMMSRFVRGFASLMHCDKPTVVKIHGYCVAGGTDIALHADQVIAAADAKIGYP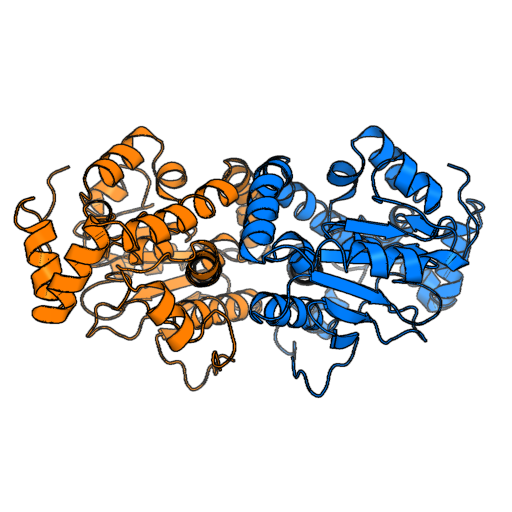PMRVWGVPAAGLWAHRLGDQRAKRLLFTGDCITGAQAAEWGLAVVEAPDDPADLDARTERLVEERIAAMPVNQLIMAKLACNTALLNQGVATSQMVVSTVFDGIARHTPEGHAFVATAREHGFREAVRRRDEPMMGDHGRRASDVPVDFDNLKTMTYEVTDRVARITFNRPEKGNAIVADTPLELSSALVERADLDPDVHVILVSGRGEGFCAGFDLPYEGTVLSGKTQALNHLPDEPWDPMVDYQMMSRFVRGFASLMHCDKPTVVKIHGYCVAGGTDIALHADQVIAAADAKIGYPPMRVWGVPAAGLWAHRLGDQRAKRLLFTGDCITGAQAAEEWGLAVVEAPDDPADLDARTERLVEERIAAMPVNQLIMAKLACNTALLNQGVATSQMVVSTVFDGIARHTPEGHAFVATAREHGFREAVRRRDEPMMGDHGRRASDV

InterPro domains:
  IPR001753 Enoyl-CoA hydratase/isomerase-like domain [PF00378] (22-85)
  IPR001753 Enoyl-CoA hydratase/isomerase-like domain [PF00378] (124-274)
  IPR029045 ClpP/crotonase-like domain superfamily [SSF52096] (10-284)

Secondary structure (DSSP, 8-state):
--TTS-SSEEEEEETTEEEEEE--GGGTT-B-THHHHHHHHHHHHHHH-TT--EEEEEESTTSSB--B---TTSTT-HHHHHHTT-SSS---HHHHHHHHHHHHHHHTHHHHSSS-EEEEE-SEEETHHHHHHTTSSEEEE-TT-EEE-GGGGTT---TT--HHHHH-HHHHHHHHTT--EEEHHHHHHTTSSSB---GGGHHHHHHHHHHHHHTS-HHHHHHHHHHHHHHHHTTTHHHHHHHHHHHHHHHTTSHHHHHHHHHHHHH-HHHHHHHHHGGGT--TT-----/---TTS-SSEEEEEETTEEEEEE--GGGTT-B-THHHHHHHHHHHHHHH-TT--EEEEEESSS-SB--B----TTSTT-HHHHHHTT-SSS---HHHHHHHHHHHHHHHTHHHHSSS-EEEEE-SEEETHHHHHHTTSSEEEE-TT-EEE-GGGGTT---TT--HHHHH-HHHHHHHHTT--EEEHHHHHHTTSSSB---GGGHHHHHHHHHHHHHTS-HHHHHHHHHHHHHHHHHTTHHHHHHHHHHHHHHHTTSHHHHHHHHHHHHH-HHHHHHHHHGGGT--TT-----

CATH classification: 3.90.226.10